Protein AF-0000000084353184 (afdb_homodimer)

pLDDT: mean 95.7, std 5.06, range [46.66, 98.94]

Structure (mmCIF, N/CA/C/O backbone):
data_AF-0000000084353184-model_v1
#
loop_
_entity.id
_entity.type
_entity.pdbx_description
1 polymer 'Methyltransferase domain-containing protein'
#
loop_
_atom_site.group_PDB
_atom_site.id
_atom_site.type_symbol
_atom_site.label_atom_id
_atom_site.label_alt_id
_atom_site.label_comp_id
_atom_site.label_asym_id
_atom_site.label_entity_id
_atom_site.label_seq_id
_atom_site.pdbx_PDB_ins_code
_atom_site.Cartn_x
_atom_site.Cartn_y
_atom_site.Cartn_z
_atom_site.occupancy
_atom_site.B_iso_or_equiv
_atom_site.auth_seq_id
_atom_site.auth_comp_id
_atom_site.auth_asym_id
_atom_site.auth_atom_id
_atom_site.pdbx_PDB_model_num
ATOM 1 N N . MET A 1 1 ? -12.578 -9.031 -30.938 1 76.44 1 MET A N 1
ATOM 2 C CA . MET A 1 1 ? -11.422 -9.875 -30.672 1 76.44 1 MET A CA 1
ATOM 3 C C . MET A 1 1 ? -11.516 -10.5 -29.281 1 76.44 1 MET A C 1
ATOM 5 O O . MET A 1 1 ? -11.938 -9.836 -28.328 1 76.44 1 MET A O 1
ATOM 9 N N . ASP A 1 2 ? -11.242 -11.82 -29.328 1 88.38 2 ASP A N 1
ATOM 10 C CA . ASP A 1 2 ? -11.25 -12.57 -28.062 1 88.38 2 ASP A CA 1
ATOM 11 C C . ASP A 1 2 ? -9.883 -12.531 -27.391 1 88.38 2 ASP A C 1
ATOM 13 O O . ASP A 1 2 ? -9.016 -13.359 -27.688 1 88.38 2 ASP A O 1
ATOM 17 N N . THR A 1 3 ? -9.656 -11.656 -26.562 1 89.25 3 THR A N 1
ATOM 18 C CA . THR A 1 3 ? -8.359 -11.43 -25.938 1 89.25 3 THR A CA 1
ATOM 19 C C . THR A 1 3 ? -8.008 -12.57 -24.984 1 89.25 3 THR A C 1
ATOM 21 O O . THR A 1 3 ? -6.836 -12.859 -24.75 1 89.25 3 THR A O 1
ATOM 24 N N . THR A 1 4 ? -9.047 -13.188 -24.516 1 92.88 4 THR A N 1
ATOM 25 C CA . THR A 1 4 ? -8.812 -14.328 -23.641 1 92.88 4 THR A CA 1
ATOM 26 C C . THR A 1 4 ? -8.164 -15.477 -24.406 1 92.88 4 THR A C 1
ATOM 28 O O . THR A 1 4 ? -7.203 -16.078 -23.922 1 92.88 4 THR A O 1
ATOM 31 N N . ARG A 1 5 ? -8.703 -15.758 -25.516 1 92.12 5 ARG A N 1
ATOM 32 C CA . ARG A 1 5 ? -8.141 -16.797 -26.359 1 92.12 5 ARG A CA 1
ATOM 33 C C . ARG A 1 5 ? -6.727 -16.453 -26.797 1 92.12 5 ARG A C 1
ATOM 35 O O . ARG A 1 5 ? -5.84 -17.312 -26.812 1 92.12 5 ARG A O 1
ATOM 42 N N . GLN A 1 6 ? -6.57 -15.242 -27.172 1 92.81 6 GLN A N 1
ATOM 43 C CA . GLN A 1 6 ? -5.246 -14.773 -27.562 1 92.81 6 GLN A CA 1
ATOM 44 C C . GLN A 1 6 ? -4.234 -14.977 -26.438 1 92.81 6 GLN A C 1
ATOM 46 O O . GLN A 1 6 ? -3.146 -15.516 -26.672 1 92.81 6 GLN A O 1
ATOM 51 N N . ASN A 1 7 ? -4.531 -14.578 -25.234 1 96.44 7 ASN A N 1
ATOM 52 C CA . ASN A 1 7 ? -3.613 -14.711 -24.109 1 96.44 7 ASN A CA 1
ATOM 53 C C . ASN A 1 7 ? -3.41 -16.172 -23.719 1 96.44 7 ASN A C 1
ATOM 55 O O . ASN A 1 7 ? -2.322 -16.562 -23.281 1 96.44 7 ASN A O 1
ATOM 59 N N . SER A 1 8 ? -4.438 -16.984 -23.906 1 96.38 8 SER A N 1
ATOM 60 C CA . SER A 1 8 ? -4.285 -18.422 -23.688 1 96.38 8 SER A CA 1
ATOM 61 C C . SER A 1 8 ? -3.217 -19 -24.609 1 96.38 8 SER A C 1
ATOM 63 O O . SER A 1 8 ? -2.293 -19.672 -24.141 1 96.38 8 SER A O 1
ATOM 65 N N . ASN A 1 9 ? -3.322 -18.703 -25.844 1 95.56 9 ASN A N 1
ATOM 66 C CA . ASN A 1 9 ? -2.365 -19.188 -26.828 1 95.56 9 ASN A CA 1
ATOM 67 C C . ASN A 1 9 ? -0.966 -18.625 -26.578 1 95.56 9 ASN A C 1
ATOM 69 O O . ASN A 1 9 ? 0.023 -19.359 -26.703 1 95.56 9 ASN A O 1
ATOM 73 N N . ALA A 1 10 ? -0.937 -17.422 -26.234 1 96.12 10 ALA A N 1
ATOM 74 C CA . ALA A 1 10 ? 0.347 -16.766 -25.969 1 96.12 10 ALA A CA 1
ATOM 75 C C . ALA A 1 10 ? 1.067 -17.438 -24.812 1 96.12 10 ALA A C 1
ATOM 77 O O . ALA A 1 10 ? 2.279 -17.656 -24.859 1 96.12 10 ALA A O 1
ATOM 78 N N . TRP A 1 11 ? 0.385 -17.75 -23.828 1 96.75 11 TRP A N 1
ATOM 79 C CA . TRP A 1 11 ? 1.009 -18.359 -22.656 1 96.75 11 TRP A CA 1
ATOM 80 C C . TRP A 1 11 ? 1.391 -19.812 -22.938 1 96.75 11 TRP A C 1
ATOM 82 O O . TRP A 1 11 ? 2.373 -20.312 -22.391 1 96.75 11 TRP A O 1
ATOM 92 N N . ASP A 1 12 ? 0.596 -20.531 -23.797 1 97.19 12 ASP A N 1
ATOM 93 C CA . ASP A 1 12 ? 1.042 -21.844 -24.266 1 97.19 12 ASP A CA 1
ATOM 94 C C . ASP A 1 12 ? 2.4 -21.734 -24.953 1 97.19 12 ASP A C 1
ATOM 96 O O . ASP A 1 12 ? 3.291 -22.547 -24.703 1 97.19 12 ASP A O 1
ATOM 100 N N . GLN A 1 13 ? 2.535 -20.734 -25.75 1 95.88 13 GLN A N 1
ATOM 101 C CA . GLN A 1 13 ? 3.795 -20.516 -26.453 1 95.88 13 GLN A CA 1
ATOM 102 C C . GLN A 1 13 ? 4.922 -20.203 -25.484 1 95.88 13 GLN A C 1
ATOM 104 O O . GLN A 1 13 ? 6.059 -20.641 -25.656 1 95.88 13 GLN A O 1
ATOM 109 N N . LYS A 1 14 ? 4.629 -19.422 -24.484 1 95.94 14 LYS A N 1
ATOM 110 C CA . LYS A 1 14 ? 5.633 -19.062 -23.469 1 95.94 14 LYS A CA 1
ATOM 111 C C . LYS A 1 14 ? 6.133 -20.312 -22.75 1 95.94 14 LYS A C 1
ATOM 113 O O . LYS A 1 14 ? 7.297 -20.375 -22.344 1 95.94 14 LYS A O 1
ATOM 118 N N . VAL A 1 15 ? 5.305 -21.25 -22.516 1 96.44 15 VAL A N 1
ATOM 119 C CA . VAL A 1 15 ? 5.715 -22.516 -21.922 1 96.44 15 VAL A CA 1
ATOM 120 C C . VAL A 1 15 ? 6.715 -23.219 -22.828 1 96.44 15 VAL A C 1
ATOM 122 O O . VAL A 1 15 ? 7.77 -23.672 -22.375 1 96.44 15 VAL A O 1
ATOM 125 N N . GLU A 1 16 ? 6.383 -23.312 -24.109 1 95.75 16 GLU A N 1
ATOM 126 C CA . GLU A 1 16 ? 7.238 -23.969 -25.078 1 95.75 16 GLU A CA 1
ATOM 127 C C . GLU A 1 16 ? 8.602 -23.281 -25.172 1 95.75 16 GLU A C 1
ATOM 129 O O . GLU A 1 16 ? 9.617 -23.953 -25.391 1 95.75 16 GLU A O 1
ATOM 134 N N . GLU A 1 17 ? 8.648 -22.016 -24.844 1 94.75 17 GLU A N 1
ATOM 135 C CA . GLU A 1 17 ? 9.875 -21.234 -24.938 1 94.75 17 GLU A CA 1
ATOM 136 C C . GLU A 1 17 ? 10.656 -21.281 -23.625 1 94.75 17 GLU A C 1
ATOM 138 O O . GLU A 1 17 ? 11.797 -20.828 -23.562 1 94.75 17 GLU A O 1
ATOM 143 N N . GLY A 1 18 ? 10.031 -21.734 -22.609 1 93.94 18 GLY A N 1
ATOM 144 C CA . GLY A 1 18 ? 10.703 -21.844 -21.312 1 93.94 18 GLY A CA 1
ATOM 145 C C . GLY A 1 18 ? 10.82 -20.516 -20.594 1 93.94 18 GLY A C 1
ATOM 146 O O . GLY A 1 18 ? 11.852 -20.219 -19.984 1 93.94 18 GLY A O 1
ATOM 147 N N . SER A 1 19 ? 9.805 -19.703 -20.719 1 92.44 19 SER A N 1
ATOM 148 C CA . SER A 1 19 ? 9.789 -18.422 -20.031 1 92.44 19 SER A CA 1
ATOM 149 C C . SER A 1 19 ? 9.867 -18.609 -18.516 1 92.44 19 SER A C 1
ATOM 151 O O . SER A 1 19 ? 9.422 -19.641 -17.984 1 92.44 19 SER A O 1
ATOM 153 N N . ARG A 1 20 ? 10.367 -17.656 -17.812 1 90.81 20 ARG A N 1
ATOM 154 C CA . ARG A 1 20 ? 10.664 -17.703 -16.391 1 90.81 20 ARG A CA 1
ATOM 155 C C . ARG A 1 20 ? 9.43 -18.109 -15.586 1 90.81 20 ARG A C 1
ATOM 157 O O . ARG A 1 20 ? 9.531 -18.844 -14.609 1 90.81 20 ARG A O 1
ATOM 164 N N . TYR A 1 21 ? 8.258 -17.656 -15.977 1 92.69 21 TYR A N 1
ATOM 165 C CA . TYR A 1 21 ? 7.043 -17.812 -15.188 1 92.69 21 TYR A CA 1
ATOM 166 C C . TYR A 1 21 ? 6.336 -19.125 -15.523 1 92.69 21 TYR A C 1
ATOM 168 O O . TYR A 1 21 ? 5.234 -19.375 -15.031 1 92.69 21 TYR A O 1
ATOM 176 N N . THR A 1 22 ? 7.008 -19.938 -16.375 1 96 22 THR A N 1
ATOM 177 C CA . THR A 1 22 ? 6.461 -21.234 -16.781 1 96 22 THR A CA 1
ATOM 178 C C . THR A 1 22 ? 7.355 -22.375 -16.312 1 96 22 THR A C 1
ATOM 180 O O . THR A 1 22 ? 7.078 -23.547 -16.578 1 96 22 THR A O 1
ATOM 183 N N . LYS A 1 23 ? 8.422 -22.078 -15.594 1 95.88 23 LYS A N 1
ATOM 184 C CA . LYS A 1 23 ? 9.391 -23.078 -15.156 1 95.88 23 LYS A CA 1
ATOM 185 C C . LYS A 1 23 ? 8.992 -23.688 -13.82 1 95.88 23 LYS A C 1
ATOM 187 O O . LYS A 1 23 ? 8.953 -22.984 -12.805 1 95.88 23 LYS A O 1
ATOM 192 N N . SER A 1 24 ? 8.883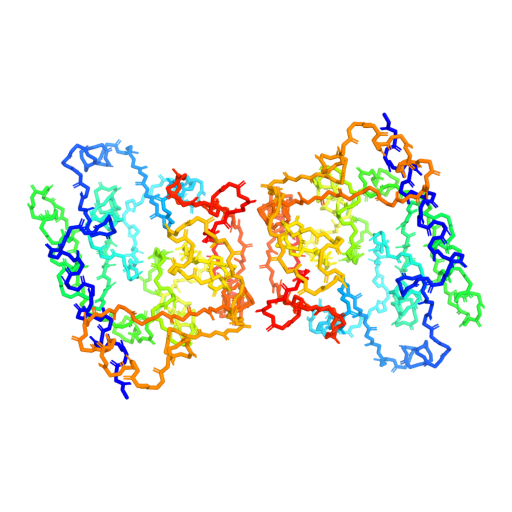 -24.938 -13.852 1 97.56 24 SER A N 1
ATOM 193 C CA . SER A 1 24 ? 8.438 -25.672 -12.672 1 97.56 24 SER A CA 1
ATOM 194 C C . SER A 1 24 ? 9.516 -25.688 -11.586 1 97.56 24 SER A C 1
ATOM 196 O O . SER A 1 24 ? 10.711 -25.594 -11.891 1 97.56 24 SER A O 1
ATOM 198 N N . VAL A 1 25 ? 9.117 -25.812 -10.383 1 97.69 25 VAL A N 1
ATOM 199 C CA . VAL A 1 25 ? 10.031 -25.953 -9.25 1 97.69 25 VAL A CA 1
ATOM 200 C C . VAL A 1 25 ? 10.734 -27.297 -9.32 1 97.69 25 VAL A C 1
ATOM 202 O O . VAL A 1 25 ? 10.258 -28.219 -9.977 1 97.69 25 VAL A O 1
ATOM 205 N N . SER A 1 26 ? 11.844 -27.438 -8.648 1 97.88 26 SER A N 1
ATOM 206 C CA . SER A 1 26 ? 12.648 -28.641 -8.641 1 97.88 26 SER A CA 1
ATOM 207 C C . SER A 1 26 ? 12.086 -29.672 -7.656 1 97.88 26 SER A C 1
ATOM 209 O O . SER A 1 26 ? 11.266 -29.344 -6.805 1 97.88 26 SER A O 1
ATOM 211 N N . ARG A 1 27 ? 12.633 -30.922 -7.867 1 97.62 27 ARG A N 1
ATOM 212 C CA . ARG A 1 27 ? 12.312 -31.984 -6.914 1 97.62 27 ARG A CA 1
ATOM 213 C C . ARG A 1 27 ? 12.766 -31.609 -5.508 1 97.62 27 ARG A C 1
ATOM 215 O O . ARG A 1 27 ? 12.086 -31.906 -4.527 1 97.62 27 ARG A O 1
ATOM 222 N N . GLU A 1 28 ? 13.82 -30.938 -5.418 1 97.56 28 GLU A N 1
ATOM 223 C CA . GLU A 1 28 ? 14.375 -30.531 -4.129 1 97.56 28 GLU A CA 1
ATOM 224 C C . GLU A 1 28 ? 13.445 -29.547 -3.422 1 97.56 28 GLU A C 1
ATOM 226 O O . GLU A 1 28 ? 13.211 -29.656 -2.215 1 97.56 28 GLU A O 1
ATOM 231 N N . THR A 1 29 ? 12.945 -28.609 -4.152 1 98.19 29 THR A N 1
ATOM 232 C CA . THR A 1 29 ? 12 -27.641 -3.602 1 98.19 29 THR A CA 1
ATOM 233 C C . THR A 1 29 ? 10.773 -28.359 -3.041 1 98.19 29 THR A C 1
ATOM 235 O O . THR A 1 29 ? 10.297 -28.016 -1.951 1 98.19 29 THR A O 1
ATOM 238 N N . ILE A 1 30 ? 10.281 -29.359 -3.738 1 98.25 30 ILE A N 1
ATOM 239 C CA . ILE A 1 30 ? 9.094 -30.094 -3.318 1 98.25 30 ILE A CA 1
ATOM 240 C C . ILE A 1 30 ? 9.398 -30.891 -2.055 1 98.25 30 ILE A C 1
ATOM 242 O O . ILE A 1 30 ? 8.594 -30.922 -1.121 1 98.25 30 ILE A O 1
ATOM 246 N N . GLU A 1 31 ? 10.562 -31.531 -2.021 1 97.75 31 GLU A N 1
ATOM 247 C CA . GLU A 1 31 ? 10.953 -32.312 -0.843 1 97.75 31 GLU A CA 1
ATOM 248 C C . GLU A 1 31 ? 11.055 -31.406 0.389 1 97.75 31 GLU A C 1
ATOM 250 O O . GLU A 1 31 ? 10.586 -31.781 1.469 1 97.75 31 GLU A O 1
ATOM 255 N N . LYS A 1 32 ? 11.594 -30.266 0.231 1 97.62 32 LYS A N 1
ATOM 256 C CA . LYS A 1 32 ? 11.672 -29.297 1.325 1 97.62 32 LYS A CA 1
ATOM 257 C C . LYS A 1 32 ? 10.281 -28.844 1.756 1 97.62 32 LYS A C 1
ATOM 259 O O . LYS A 1 32 ? 10.031 -28.641 2.945 1 97.62 32 LYS A O 1
ATOM 264 N N . SER A 1 33 ? 9.477 -28.641 0.771 1 97.56 33 SER A N 1
ATOM 265 C CA . SER A 1 33 ? 8.109 -28.203 1.041 1 97.56 33 SER A CA 1
ATOM 266 C C . SER A 1 33 ? 7.348 -29.25 1.851 1 97.56 33 SER A C 1
ATOM 268 O O . SER A 1 33 ? 6.605 -28.906 2.773 1 97.56 33 SER A O 1
ATOM 270 N N . LYS A 1 34 ? 7.465 -30.516 1.569 1 95.81 34 LYS A N 1
ATOM 271 C CA . LYS A 1 34 ? 6.859 -31.609 2.328 1 95.81 34 LYS A CA 1
ATOM 272 C C . LYS A 1 34 ? 7.312 -31.578 3.787 1 95.81 34 LYS A C 1
ATOM 274 O O . LYS A 1 34 ? 6.551 -31.953 4.684 1 95.81 34 LYS A O 1
ATOM 279 N N . ALA A 1 35 ? 8.57 -31.062 3.938 1 95 35 ALA A N 1
ATOM 280 C CA . ALA A 1 35 ? 9.156 -31.031 5.273 1 95 35 ALA A CA 1
ATOM 281 C C . ALA A 1 35 ? 8.766 -29.75 6.008 1 95 35 ALA A C 1
ATOM 283 O O . ALA A 1 35 ? 9.211 -29.516 7.137 1 95 35 ALA A O 1
ATOM 284 N N . GLY A 1 36 ? 8.125 -28.938 5.273 1 95 36 GLY A N 1
ATOM 285 C CA . GLY A 1 36 ? 7.629 -27.75 5.945 1 95 36 GLY A CA 1
ATOM 286 C C . GLY A 1 36 ? 8.422 -26.5 5.613 1 95 36 GLY A C 1
ATOM 287 O O . GLY A 1 36 ? 8.109 -25.406 6.094 1 95 36 GLY A O 1
ATOM 288 N N . GLU A 1 37 ? 9.422 -26.703 4.859 1 96.94 37 GLU A N 1
ATOM 289 C CA . GLU A 1 37 ? 10.25 -25.578 4.434 1 96.94 37 GLU A CA 1
ATOM 290 C C . GLU A 1 37 ? 9.852 -25.094 3.043 1 96.94 37 GLU A C 1
ATOM 292 O O . GLU A 1 37 ? 10.555 -25.359 2.062 1 96.94 37 GLU A O 1
ATOM 297 N N . TRP A 1 38 ? 8.75 -24.422 3.076 1 96.88 38 TRP A N 1
ATOM 298 C CA . TRP A 1 38 ? 8.211 -24 1.788 1 96.88 38 TRP A CA 1
ATOM 299 C C . TRP A 1 38 ? 8.102 -22.484 1.709 1 96.88 38 TRP A C 1
ATOM 301 O O . TRP A 1 38 ? 8.016 -21.812 2.736 1 96.88 38 TRP A O 1
ATOM 311 N N . GLU A 1 39 ? 8.156 -21.938 0.545 1 97.75 39 GLU A N 1
ATOM 312 C CA . GLU A 1 39 ? 7.906 -20.531 0.189 1 97.75 39 GLU A CA 1
ATOM 313 C C . GLU A 1 39 ? 7.352 -20.422 -1.229 1 97.75 39 GLU A C 1
ATOM 315 O O . GLU A 1 39 ? 7.645 -21.25 -2.086 1 97.75 39 GLU A O 1
ATOM 320 N N . ILE A 1 40 ? 6.488 -19.5 -1.42 1 98.12 40 ILE A N 1
ATOM 321 C CA . ILE A 1 40 ? 6.016 -19.203 -2.766 1 98.12 40 ILE A CA 1
ATOM 322 C C . ILE A 1 40 ? 6.176 -17.703 -3.037 1 98.12 40 ILE A C 1
ATOM 324 O O . ILE A 1 40 ? 6.332 -16.906 -2.105 1 98.12 40 ILE A O 1
ATOM 328 N N . THR A 1 41 ? 6.234 -17.297 -4.211 1 98.25 41 THR A N 1
ATOM 329 C CA . THR A 1 41 ? 6.18 -15.906 -4.645 1 98.25 41 THR A CA 1
ATOM 330 C C . THR A 1 41 ? 4.887 -15.633 -5.414 1 98.25 41 THR A C 1
ATOM 332 O O . THR A 1 41 ? 4.332 -16.531 -6.051 1 98.25 41 THR A O 1
ATOM 335 N N . VAL A 1 42 ? 4.305 -14.508 -5.348 1 98.62 42 VAL A N 1
ATOM 336 C CA . VAL A 1 42 ? 3.199 -14.086 -6.199 1 98.62 42 VAL A CA 1
ATOM 337 C C . VAL A 1 42 ? 3.635 -12.906 -7.059 1 98.62 42 VAL A C 1
ATOM 339 O O . VAL A 1 42 ? 2.857 -12.406 -7.879 1 98.62 42 VAL A O 1
ATOM 342 N N . THR A 1 43 ? 4.828 -12.383 -6.719 1 98.12 43 THR A N 1
ATOM 343 C CA . THR A 1 43 ? 5.531 -11.422 -7.562 1 98.12 43 THR A CA 1
ATOM 344 C C . THR A 1 43 ? 6.797 -12.039 -8.148 1 98.12 43 THR A C 1
ATOM 346 O O . THR A 1 43 ? 6.871 -13.25 -8.344 1 98.12 43 THR A O 1
ATOM 349 N N . THR A 1 44 ? 7.895 -11.266 -8.414 1 95.56 44 THR A N 1
ATOM 350 C CA . THR A 1 44 ? 9.008 -11.812 -9.188 1 95.56 44 THR A CA 1
ATOM 351 C C . THR A 1 44 ? 10.055 -12.422 -8.266 1 95.56 44 THR A C 1
ATOM 353 O O . THR A 1 44 ? 10.484 -13.562 -8.461 1 95.56 44 THR A O 1
ATOM 356 N N . GLU A 1 45 ? 10.383 -11.758 -7.191 1 95.62 45 GLU A N 1
ATOM 357 C CA . GLU A 1 45 ? 11.57 -12.172 -6.449 1 95.62 45 GLU A CA 1
ATOM 358 C C . GLU A 1 45 ? 11.25 -12.422 -4.977 1 95.62 45 GLU A C 1
ATOM 360 O O . GLU A 1 45 ? 11.719 -13.398 -4.391 1 95.62 45 GLU A O 1
ATOM 365 N N . LYS A 1 46 ? 10.414 -11.68 -4.414 1 97.56 46 LYS A N 1
ATOM 366 C CA . LYS A 1 46 ? 10.18 -11.688 -2.975 1 97.56 46 LYS A CA 1
ATOM 367 C C . LYS A 1 46 ? 9.18 -12.773 -2.586 1 97.56 46 LYS A C 1
ATOM 369 O O . LYS A 1 46 ? 8.055 -12.805 -3.1 1 97.56 46 LYS A O 1
ATOM 374 N N . PRO A 1 47 ? 9.562 -13.688 -1.693 1 98.5 47 PRO A N 1
ATOM 375 C CA . PRO A 1 47 ? 8.578 -14.648 -1.192 1 98.5 47 PRO A CA 1
ATOM 376 C C . PRO A 1 47 ? 7.4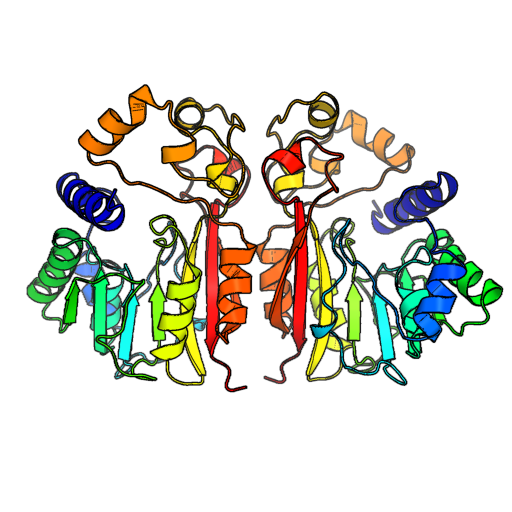8 -13.984 -0.361 1 98.5 47 PRO A C 1
ATOM 378 O O . PRO A 1 47 ? 7.746 -13.023 0.358 1 98.5 47 PRO A O 1
ATOM 381 N N . VAL A 1 48 ? 6.348 -14.5 -0.513 1 98.81 48 VAL A N 1
ATOM 382 C CA . VAL A 1 48 ? 5.258 -14.055 0.354 1 98.81 48 VAL A CA 1
ATOM 383 C C . VAL A 1 48 ? 5.629 -14.305 1.814 1 98.81 48 VAL A C 1
ATOM 385 O O . VAL A 1 48 ? 6.105 -15.383 2.166 1 98.81 48 VAL A O 1
ATOM 388 N N . PRO A 1 49 ? 5.453 -13.297 2.68 1 98.5 49 PRO A N 1
ATOM 389 C CA . PRO A 1 49 ? 5.758 -13.516 4.098 1 98.5 49 PRO A CA 1
ATOM 390 C C . PRO A 1 49 ? 5.012 -14.711 4.68 1 98.5 49 PRO A C 1
ATOM 392 O O . PRO A 1 49 ? 3.812 -14.875 4.449 1 98.5 49 PRO A O 1
ATOM 395 N N . ARG A 1 50 ? 5.688 -15.547 5.43 1 97.44 50 ARG A N 1
ATOM 396 C CA . ARG A 1 50 ? 5.09 -16.719 6.051 1 97.44 50 ARG A CA 1
ATOM 397 C C . ARG A 1 50 ? 3.922 -16.328 6.949 1 97.44 50 ARG A C 1
ATOM 399 O O . ARG A 1 50 ? 2.938 -17.062 7.051 1 97.44 50 ARG A O 1
ATOM 406 N N . SER A 1 51 ? 4.02 -15.156 7.445 1 97.38 51 SER A N 1
ATOM 407 C CA . SER A 1 51 ? 3.016 -14.672 8.391 1 97.38 51 SER A CA 1
ATOM 408 C C . SER A 1 51 ? 1.69 -14.391 7.688 1 97.38 51 SER A C 1
ATOM 410 O O . SER A 1 51 ? 0.666 -14.195 8.344 1 97.38 51 SER A O 1
ATOM 412 N N . TRP A 1 52 ? 1.691 -14.344 6.41 1 98.44 52 TRP A N 1
ATOM 413 C CA . TRP A 1 52 ? 0.448 -14.125 5.676 1 98.44 52 TRP A CA 1
ATOM 414 C C . TRP A 1 52 ? -0.381 -15.406 5.629 1 98.44 52 TRP A C 1
ATOM 416 O O . TRP A 1 52 ? -1.557 -15.383 5.258 1 98.44 52 TRP A O 1
ATOM 426 N N . PHE A 1 53 ? 0.246 -16.516 5.992 1 98.19 53 PHE A N 1
ATOM 427 C CA . PHE A 1 53 ? -0.392 -17.828 5.957 1 98.19 53 PHE A CA 1
ATOM 428 C C . PHE A 1 53 ? -0.69 -18.312 7.367 1 98.19 53 PHE A C 1
ATOM 430 O O . PHE A 1 53 ? -0.017 -17.922 8.32 1 98.19 53 PHE A O 1
ATOM 437 N N . PRO A 1 54 ? -1.655 -19.156 7.371 1 95.94 54 PRO A N 1
ATOM 438 C CA . PRO A 1 54 ? -1.766 -19.891 8.641 1 95.94 54 PRO A CA 1
ATOM 439 C C . PRO A 1 54 ? -0.543 -20.75 8.938 1 95.94 54 PRO A C 1
ATOM 441 O O . PRO A 1 54 ? 0.219 -21.078 8.023 1 95.94 54 PRO A O 1
ATOM 444 N N . ASN A 1 55 ? -0.388 -21.125 10.18 1 91.81 55 ASN A N 1
ATOM 445 C CA . ASN A 1 55 ? 0.755 -21.922 10.602 1 91.81 55 ASN A CA 1
ATOM 446 C C . ASN A 1 55 ? 0.814 -23.25 9.852 1 91.81 55 ASN A C 1
ATOM 448 O O . ASN A 1 55 ? 1.896 -23.719 9.492 1 91.81 55 ASN A O 1
ATOM 452 N N . ARG A 1 56 ? -0.317 -23.859 9.758 1 93 56 ARG A N 1
ATOM 453 C CA . ARG A 1 56 ? -0.424 -25.125 9.031 1 93 56 ARG A CA 1
ATOM 454 C C . ARG A 1 56 ? -1.393 -25.016 7.863 1 93 56 ARG A C 1
ATOM 456 O O . ARG A 1 56 ? -2.457 -24.391 7.988 1 93 56 ARG A O 1
ATOM 463 N N . LEU A 1 57 ? -0.917 -25.625 6.75 1 97.06 57 LEU A N 1
ATOM 464 C CA . LEU A 1 57 ? -1.739 -25.578 5.547 1 97.06 57 LEU A CA 1
ATOM 465 C C . LEU A 1 57 ? -2.562 -26.844 5.395 1 97.06 57 LEU A C 1
ATOM 467 O O . LEU A 1 57 ? -3.459 -26.906 4.551 1 97.06 57 LEU A O 1
ATOM 471 N N . ALA A 1 58 ? -2.248 -27.812 6.188 1 93.94 58 ALA A N 1
ATOM 472 C CA . ALA A 1 58 ? -2.898 -29.109 6.074 1 93.94 58 ALA A CA 1
ATOM 473 C C . ALA A 1 58 ? -4.418 -28.969 6.129 1 93.94 58 ALA A C 1
ATOM 475 O O . ALA A 1 58 ? -4.957 -28.359 7.055 1 93.94 58 ALA A O 1
ATOM 476 N N . GLY A 1 59 ? -4.969 -29.406 5.051 1 92.62 59 GLY A N 1
ATOM 477 C CA . GLY A 1 59 ? -6.422 -29.453 5.031 1 92.62 59 GLY A CA 1
ATOM 478 C C . GLY A 1 59 ? -7.062 -28.188 4.508 1 92.62 59 GLY A C 1
ATOM 479 O O . GLY A 1 59 ? -8.273 -28.141 4.289 1 92.62 59 GLY A O 1
ATOM 480 N N . LEU A 1 60 ? -6.402 -27.156 4.332 1 98.12 60 LEU A N 1
ATOM 481 C CA . LEU A 1 60 ? -6.949 -25.922 3.783 1 98.12 60 LEU A CA 1
ATOM 482 C C . LEU A 1 60 ? -7.223 -26.062 2.291 1 98.12 60 LEU A C 1
ATOM 484 O O . LEU A 1 60 ? -6.426 -26.656 1.562 1 98.12 60 LEU A O 1
ATOM 488 N N . LYS A 1 61 ? -8.359 -25.594 1.947 1 98.75 61 LYS A N 1
ATOM 489 C CA . LYS A 1 61 ? -8.695 -25.516 0.528 1 98.75 61 LYS A CA 1
ATOM 490 C C . LYS A 1 61 ? -8.18 -24.219 -0.092 1 98.75 61 LYS A C 1
ATOM 492 O O . LYS A 1 61 ? -8.648 -23.141 0.255 1 98.75 61 LYS A O 1
ATOM 497 N N . ILE A 1 62 ? -7.25 -24.391 -1.021 1 98.81 62 ILE A N 1
ATOM 498 C CA . ILE A 1 62 ? -6.609 -23.219 -1.628 1 98.81 62 ILE A CA 1
ATOM 499 C C . ILE A 1 62 ? -6.883 -23.203 -3.131 1 98.81 62 ILE A C 1
ATOM 501 O O . ILE A 1 62 ? -6.711 -24.219 -3.809 1 98.81 62 ILE A O 1
ATOM 505 N N . LEU A 1 63 ? -7.406 -22.078 -3.576 1 98.88 63 LEU A N 1
ATOM 506 C CA . LEU A 1 63 ? -7.555 -21.859 -5.008 1 98.88 63 LEU A CA 1
ATOM 507 C C . LEU A 1 63 ? -6.391 -21.031 -5.551 1 98.88 63 LEU A C 1
ATOM 509 O O . LEU A 1 63 ? -6.129 -19.922 -5.066 1 98.88 63 LEU A O 1
ATOM 513 N N . CYS A 1 64 ? -5.684 -21.641 -6.465 1 98.81 64 CYS A N 1
ATOM 514 C CA . CYS A 1 64 ? -4.648 -20.938 -7.215 1 98.81 64 CYS A CA 1
ATOM 515 C C . CYS A 1 64 ? -5.199 -20.391 -8.523 1 98.81 64 CYS A C 1
ATOM 517 O O . CYS A 1 64 ? -5.531 -21.156 -9.43 1 98.81 64 CYS A O 1
ATOM 519 N N . LEU A 1 65 ? -5.289 -19.031 -8.609 1 98.44 65 LEU A N 1
ATOM 520 C CA . LEU A 1 65 ? -5.891 -18.328 -9.734 1 98.44 65 LEU A CA 1
ATOM 521 C C . LEU A 1 65 ? -4.82 -17.797 -10.68 1 98.44 65 LEU A C 1
ATOM 523 O O . LEU A 1 65 ? -4.035 -16.922 -10.297 1 98.44 65 LEU A O 1
ATOM 527 N N . ALA A 1 66 ? -4.855 -18.234 -11.93 1 96.88 66 ALA A N 1
ATOM 528 C CA . ALA A 1 66 ? -3.793 -17.922 -12.883 1 96.88 66 ALA A CA 1
ATOM 529 C C . ALA A 1 66 ? -2.42 -18.25 -12.305 1 96.88 66 ALA A C 1
ATOM 531 O O . ALA A 1 66 ? -1.469 -17.484 -12.469 1 96.88 66 ALA A O 1
ATOM 532 N N . SER A 1 67 ? -2.359 -19.266 -11.555 1 95.12 67 SER A N 1
ATOM 533 C CA . SER A 1 67 ? -1.187 -19.75 -10.836 1 95.12 67 SER A CA 1
ATOM 534 C C . SER A 1 67 ? -0.716 -21.094 -11.375 1 95.12 67 SER A C 1
ATOM 536 O O . SER A 1 67 ? -0.487 -22.031 -10.609 1 95.12 67 SER A O 1
ATOM 538 N N . GLY A 1 68 ? -0.709 -21.203 -12.703 1 93.12 68 GLY A N 1
ATOM 539 C CA . GLY A 1 68 ? -0.141 -22.359 -13.367 1 93.12 68 GLY A CA 1
ATOM 540 C C . GLY A 1 68 ? 1.366 -22.281 -13.531 1 93.12 68 GLY A C 1
ATOM 541 O O . GLY A 1 68 ? 2.008 -21.391 -12.953 1 93.12 68 GLY A O 1
ATOM 542 N N . GLY A 1 69 ? 1.985 -23.422 -14.117 1 96.31 69 GLY A N 1
ATOM 543 C CA . GLY A 1 69 ? 3.41 -23.422 -14.414 1 96.31 69 GLY A CA 1
ATOM 544 C C . GLY A 1 69 ? 4.219 -24.219 -13.398 1 96.31 69 GLY A C 1
ATOM 545 O O . GLY A 1 69 ? 5.453 -24.203 -13.438 1 96.31 69 GLY A O 1
ATOM 546 N N . GLY A 1 70 ? 3.512 -24.859 -12.43 1 98.12 70 GLY A N 1
ATOM 547 C CA . GLY A 1 70 ? 4.195 -25.734 -11.5 1 98.12 70 GLY A CA 1
ATOM 548 C C . GLY A 1 70 ? 4.996 -25 -10.445 1 98.12 70 GLY A C 1
ATOM 549 O O . GLY A 1 70 ? 5.988 -25.516 -9.93 1 98.12 70 GLY A O 1
ATOM 550 N N . GLN A 1 71 ? 4.645 -23.766 -10.125 1 97.81 71 GLN A N 1
ATOM 551 C CA . GLN A 1 71 ? 5.445 -22.953 -9.203 1 97.81 71 GLN A CA 1
ATOM 552 C C . GLN A 1 71 ? 4.762 -22.828 -7.848 1 97.81 71 GLN A C 1
ATOM 554 O O . GLN A 1 71 ? 5.273 -23.312 -6.84 1 97.81 71 GLN A O 1
ATOM 559 N N . GLN A 1 72 ? 3.557 -22.359 -7.711 1 98.38 72 GLN A N 1
ATOM 560 C CA . GLN A 1 72 ? 2.898 -22.125 -6.434 1 98.38 72 GLN A CA 1
ATOM 561 C C . GLN A 1 72 ? 2.102 -23.344 -5.988 1 98.38 72 GLN A C 1
ATOM 563 O O . GLN A 1 72 ? 2.264 -23.812 -4.863 1 98.38 72 GLN A O 1
ATOM 568 N N . ALA A 1 73 ? 1.235 -23.859 -6.945 1 98.5 73 ALA A N 1
ATOM 569 C CA . ALA A 1 73 ? 0.248 -24.891 -6.609 1 98.5 73 ALA A CA 1
ATOM 570 C C . ALA A 1 73 ? 0.923 -26.156 -6.09 1 98.5 73 ALA A C 1
ATOM 572 O O . ALA A 1 73 ? 0.568 -26.656 -5.023 1 98.5 73 ALA A O 1
ATOM 573 N N . PRO A 1 74 ? 2.014 -26.688 -6.801 1 98.69 74 PRO A N 1
ATOM 574 C CA . PRO A 1 74 ? 2.652 -27.906 -6.289 1 98.69 74 PRO A CA 1
ATOM 575 C C . PRO A 1 74 ? 3.297 -27.703 -4.918 1 98.69 74 PRO A C 1
ATOM 577 O O . PRO A 1 74 ? 3.287 -28.609 -4.086 1 98.69 74 PRO A O 1
ATOM 580 N N . VAL A 1 75 ? 3.857 -26.531 -4.629 1 98.62 75 VAL A N 1
ATOM 581 C CA . VAL A 1 75 ? 4.496 -26.219 -3.357 1 98.62 75 VAL A CA 1
ATOM 582 C C . VAL A 1 75 ? 3.463 -26.266 -2.234 1 98.62 75 VAL A C 1
ATOM 584 O O . VAL A 1 75 ? 3.701 -26.859 -1.181 1 98.62 75 VAL A O 1
ATOM 587 N N . LEU A 1 76 ? 2.32 -25.641 -2.498 1 98.56 76 LEU A N 1
ATOM 588 C CA . LEU A 1 76 ? 1.256 -25.578 -1.503 1 98.56 76 LEU A CA 1
ATOM 589 C C . LEU A 1 76 ? 0.671 -26.969 -1.255 1 98.56 76 LEU A C 1
ATOM 591 O O . LEU A 1 76 ? 0.353 -27.328 -0.117 1 98.56 76 LEU A O 1
ATOM 595 N N . ALA A 1 77 ? 0.503 -27.734 -2.35 1 98.38 77 ALA A N 1
ATOM 596 C CA . ALA A 1 77 ? 0.047 -29.109 -2.207 1 98.38 77 ALA A CA 1
ATOM 597 C C . ALA A 1 77 ? 1.033 -29.938 -1.382 1 98.38 77 ALA A C 1
ATOM 599 O O . ALA A 1 77 ? 0.631 -30.688 -0.498 1 98.38 77 ALA A O 1
ATOM 600 N N . ALA A 1 78 ? 2.309 -29.781 -1.653 1 98.25 78 ALA A N 1
ATOM 601 C CA . ALA A 1 78 ? 3.355 -30.484 -0.917 1 98.25 78 ALA A CA 1
ATOM 602 C C . ALA A 1 78 ? 3.324 -30.109 0.564 1 98.25 78 ALA A C 1
ATOM 604 O O . ALA A 1 78 ? 3.643 -30.938 1.422 1 98.25 78 ALA A O 1
ATOM 605 N N . ALA A 1 79 ? 2.963 -28.922 0.827 1 97.19 79 ALA A N 1
ATOM 606 C CA . ALA A 1 79 ? 2.881 -28.438 2.201 1 97.19 79 ALA A CA 1
ATOM 607 C C . ALA A 1 79 ? 1.636 -28.969 2.9 1 97.19 79 ALA A C 1
ATOM 609 O O . ALA A 1 79 ? 1.429 -28.719 4.09 1 97.19 79 ALA A O 1
ATOM 610 N N . GLY A 1 80 ? 0.688 -29.609 2.137 1 97.31 80 GLY A N 1
ATOM 611 C CA . GLY A 1 80 ? -0.409 -30.312 2.768 1 97.31 80 GLY A CA 1
ATOM 612 C C . GLY A 1 80 ? -1.771 -29.75 2.42 1 97.31 80 GLY A C 1
ATOM 613 O O . GLY A 1 80 ? -2.799 -30.281 2.846 1 97.31 80 GLY A O 1
ATOM 614 N N . ALA A 1 81 ? -1.852 -28.719 1.611 1 98.38 81 ALA A N 1
ATOM 615 C CA . ALA A 1 81 ? -3.123 -28.094 1.263 1 98.38 81 ALA A CA 1
ATOM 616 C C . ALA A 1 81 ? -3.857 -28.906 0.193 1 98.38 81 ALA A C 1
ATOM 618 O O . ALA A 1 81 ? -3.24 -29.672 -0.539 1 98.38 81 ALA A O 1
ATOM 619 N N . GLU A 1 82 ? -5.133 -28.75 0.214 1 98.5 82 GLU A N 1
ATOM 620 C CA . GLU A 1 82 ? -5.953 -29.156 -0.918 1 98.5 82 GLU A CA 1
ATOM 621 C C . GLU A 1 82 ? -6.023 -28.078 -1.984 1 98.5 82 GLU A C 1
ATOM 623 O O . GLU A 1 82 ? -6.746 -27.094 -1.826 1 98.5 82 GLU A O 1
ATOM 628 N N . VAL A 1 83 ? -5.316 -28.328 -3.107 1 98.69 83 VAL A N 1
ATOM 629 C CA . VAL A 1 83 ? -5.07 -27.219 -4.027 1 98.69 83 VAL A CA 1
ATOM 630 C C . VAL A 1 83 ? -5.828 -27.469 -5.336 1 98.69 83 VAL A C 1
ATOM 632 O O . VAL A 1 83 ? -5.809 -28.562 -5.875 1 98.69 83 VAL A O 1
ATOM 635 N N . THR A 1 84 ? -6.594 -26.438 -5.738 1 98.69 84 THR A N 1
ATOM 636 C CA . THR A 1 84 ? -7.125 -26.328 -7.094 1 98.69 84 THR A CA 1
ATOM 637 C C . THR A 1 84 ? -6.457 -25.188 -7.848 1 98.69 84 THR A C 1
ATOM 639 O O . THR A 1 84 ? -6.34 -24.078 -7.32 1 98.69 84 THR A O 1
ATOM 642 N N . VAL A 1 85 ? -5.984 -25.484 -9.023 1 98.5 85 VAL A N 1
ATOM 643 C CA . VAL A 1 85 ? -5.328 -24.453 -9.828 1 98.5 85 VAL A CA 1
ATOM 644 C C . VAL A 1 85 ? -6.113 -24.234 -11.117 1 98.5 85 VAL A C 1
ATOM 646 O O . VAL A 1 85 ? -6.535 -25.188 -11.773 1 98.5 85 VAL A O 1
ATOM 649 N N . THR A 1 86 ? -6.41 -22.938 -11.445 1 98 86 THR A N 1
ATOM 650 C CA . THR A 1 86 ? -7.07 -22.547 -12.688 1 98 86 THR A CA 1
ATOM 651 C C . THR A 1 86 ? -6.188 -21.609 -13.5 1 98 86 THR A C 1
ATOM 653 O O . THR A 1 86 ? -5.5 -20.75 -12.945 1 98 86 THR A O 1
ATOM 656 N N . ASP A 1 87 ? -6.199 -21.812 -14.742 1 98.19 87 ASP A N 1
ATOM 657 C CA . ASP A 1 87 ? -5.449 -21.016 -15.711 1 98.19 87 ASP A CA 1
ATOM 658 C C . ASP A 1 87 ? -6.066 -21.125 -17.109 1 98.19 87 ASP A C 1
ATOM 660 O O . ASP A 1 87 ? -6.664 -22.156 -17.453 1 98.19 87 ASP A O 1
ATOM 664 N N . ILE A 1 88 ? -5.938 -20.094 -17.906 1 97.69 88 ILE A N 1
ATOM 665 C CA . ILE A 1 88 ? -6.488 -20.141 -19.266 1 97.69 88 ILE A CA 1
ATOM 666 C C . ILE A 1 88 ? -5.57 -20.953 -20.172 1 97.69 88 ILE A C 1
ATOM 668 O O . ILE A 1 88 ? -5.98 -21.391 -21.25 1 97.69 88 ILE A O 1
ATOM 672 N N . SER A 1 89 ? -4.297 -21.109 -19.812 1 97.88 89 SER A N 1
ATOM 673 C CA . SER A 1 89 ? -3.303 -21.812 -20.625 1 97.88 89 SER A CA 1
ATOM 674 C C . SER A 1 89 ? -3.285 -23.297 -20.297 1 97.88 89 SER A C 1
ATOM 676 O O . SER A 1 89 ? -2.98 -23.688 -19.156 1 97.88 89 SER A O 1
ATOM 678 N N . LYS A 1 90 ? -3.602 -24.141 -21.25 1 97.81 90 LYS A N 1
ATOM 679 C CA . LYS A 1 90 ? -3.557 -25.594 -21.078 1 97.81 90 LYS A CA 1
ATOM 680 C C . LYS A 1 90 ? -2.143 -26.062 -20.734 1 97.81 90 LYS A C 1
ATOM 682 O O . LYS A 1 90 ? -1.959 -26.922 -19.875 1 97.81 90 LYS A O 1
ATOM 687 N N . LYS A 1 91 ? -1.175 -25.438 -21.391 1 98.25 91 LYS A N 1
ATOM 688 C CA . LYS A 1 91 ? 0.206 -25.875 -21.203 1 98.25 91 LYS A CA 1
ATOM 689 C C . LYS A 1 91 ? 0.733 -25.453 -19.828 1 98.25 91 LYS A C 1
ATOM 691 O O . LYS A 1 91 ? 1.543 -26.172 -19.234 1 98.25 91 LYS A O 1
ATOM 696 N N . GLN A 1 92 ? 0.345 -24.328 -19.297 1 98.31 92 GLN A N 1
ATOM 697 C CA . GLN A 1 92 ? 0.681 -23.953 -17.938 1 98.31 92 GLN A CA 1
ATOM 698 C C . GLN A 1 92 ? 0.17 -25 -16.938 1 98.31 92 GLN A C 1
ATOM 700 O O . GLN A 1 92 ? 0.905 -25.422 -16.047 1 98.31 92 GLN A O 1
ATOM 705 N N . LEU A 1 93 ? -1.083 -25.422 -17.156 1 98.56 93 LEU A N 1
ATOM 706 C CA . LEU A 1 93 ? -1.682 -26.406 -16.25 1 98.56 93 LEU A CA 1
ATOM 707 C C . LEU A 1 93 ? -0.973 -27.75 -16.375 1 98.56 93 LEU A C 1
ATOM 709 O O . LEU A 1 93 ? -0.85 -28.484 -15.391 1 98.56 93 LEU A O 1
ATOM 713 N N . GLU A 1 94 ? -0.552 -28.062 -17.594 1 98.31 94 GLU A N 1
ATOM 714 C CA . GLU A 1 94 ? 0.18 -29.297 -17.812 1 98.31 94 GLU A CA 1
ATOM 715 C C . GLU A 1 94 ? 1.464 -29.344 -16.984 1 98.31 94 GLU A C 1
ATOM 717 O O . GLU A 1 94 ? 1.866 -30.406 -16.5 1 98.31 94 GLU A O 1
ATOM 722 N N . GLN A 1 95 ? 2.158 -28.25 -16.766 1 98.19 95 GLN A N 1
ATOM 723 C CA . GLN A 1 95 ? 3.359 -28.172 -15.938 1 98.19 95 GLN A CA 1
ATOM 724 C C . GLN A 1 95 ? 3.051 -28.531 -14.492 1 98.19 95 GLN A C 1
ATOM 726 O O . GLN A 1 95 ? 3.834 -29.234 -13.836 1 98.19 95 GLN A O 1
ATOM 731 N N . ASP A 1 96 ? 1.959 -28 -14.008 1 98.56 96 ASP A N 1
ATOM 732 C CA . ASP A 1 96 ? 1.532 -28.344 -12.656 1 98.56 96 ASP A CA 1
ATOM 733 C C . ASP A 1 96 ? 1.281 -29.844 -12.531 1 98.56 96 ASP A C 1
ATOM 735 O O . ASP A 1 96 ? 1.697 -30.469 -11.547 1 98.56 96 ASP A O 1
ATOM 739 N N . ARG A 1 97 ? 0.579 -30.453 -13.5 1 98.06 97 ARG A N 1
ATOM 740 C CA . ARG A 1 97 ? 0.293 -31.891 -13.5 1 98.06 97 ARG A CA 1
ATOM 741 C C . ARG A 1 97 ? 1.581 -32.688 -13.531 1 98.06 97 ARG A C 1
ATOM 743 O O . ARG A 1 97 ? 1.695 -33.719 -12.836 1 98.06 97 ARG A O 1
ATOM 750 N N . LEU A 1 98 ? 2.492 -32.219 -14.32 1 97.62 98 LEU A N 1
ATOM 751 C CA . LEU A 1 98 ? 3.768 -32.906 -14.438 1 97.62 98 LEU A CA 1
ATOM 752 C C . LEU A 1 98 ? 4.492 -32.969 -13.094 1 97.62 98 LEU A C 1
ATOM 754 O O . LEU A 1 98 ? 5.016 -34 -12.695 1 97.62 98 LEU A O 1
ATOM 758 N N . VAL A 1 99 ? 4.609 -31.859 -12.391 1 98.38 99 VAL A N 1
ATOM 759 C CA . VAL A 1 99 ? 5.262 -31.797 -11.094 1 98.38 99 VAL A CA 1
ATOM 760 C C . VAL A 1 99 ? 4.539 -32.719 -10.109 1 98.38 99 VAL A C 1
ATOM 762 O O . VAL A 1 99 ? 5.18 -33.438 -9.336 1 98.38 99 VAL A O 1
ATOM 765 N N . ALA A 1 100 ? 3.211 -32.656 -10.141 1 97.88 100 ALA A N 1
ATOM 766 C CA . ALA A 1 100 ? 2.412 -33.5 -9.242 1 97.88 100 ALA A CA 1
ATOM 767 C C . ALA A 1 100 ? 2.693 -34.969 -9.477 1 97.88 100 ALA A C 1
ATOM 769 O O . ALA A 1 100 ? 2.9 -35.719 -8.523 1 97.88 100 ALA A O 1
ATOM 770 N N . GLU A 1 101 ? 2.65 -35.375 -10.758 1 97.88 101 GLU A N 1
ATOM 771 C CA . GLU A 1 101 ? 2.92 -36.75 -11.117 1 97.88 101 GLU A CA 1
ATOM 772 C C . GLU A 1 101 ? 4.336 -37.156 -10.727 1 97.88 101 GLU A C 1
ATOM 774 O O . GLU A 1 101 ? 4.539 -38.219 -10.109 1 97.88 101 GLU A O 1
ATOM 779 N N . ARG A 1 102 ? 5.277 -36.344 -10.984 1 97.81 102 ARG A N 1
ATOM 780 C CA . ARG A 1 102 ? 6.688 -36.594 -10.719 1 97.81 102 ARG A CA 1
ATOM 781 C C . ARG A 1 102 ? 6.945 -36.781 -9.234 1 97.81 102 ARG A C 1
ATOM 783 O O . ARG A 1 102 ? 7.719 -37.656 -8.836 1 97.81 102 ARG A O 1
ATOM 790 N N . ASP A 1 103 ? 6.289 -36 -8.445 1 97.88 103 ASP A N 1
ATOM 791 C CA . ASP A 1 103 ? 6.656 -35.938 -7.031 1 97.88 103 ASP A CA 1
ATOM 792 C C . ASP A 1 103 ? 5.562 -36.531 -6.156 1 97.88 103 ASP A C 1
ATOM 794 O O . ASP A 1 103 ? 5.59 -36.406 -4.93 1 97.88 103 ASP A O 1
ATOM 798 N N . GLY A 1 104 ? 4.547 -37.125 -6.754 1 97.5 104 GLY A N 1
ATOM 799 C CA . GLY A 1 104 ? 3.518 -37.812 -6.004 1 97.5 104 GLY A CA 1
ATOM 800 C C . GLY A 1 104 ? 2.596 -36.906 -5.242 1 97.5 104 GLY A C 1
ATOM 801 O O . GLY A 1 104 ? 2.289 -37.125 -4.07 1 97.5 104 GLY A O 1
ATOM 802 N N . LEU A 1 105 ? 2.201 -35.812 -5.762 1 97.88 105 LEU A N 1
ATOM 803 C CA . LEU A 1 105 ? 1.297 -34.844 -5.148 1 97.88 105 LEU A CA 1
ATOM 804 C C . LEU A 1 105 ? -0.119 -35 -5.695 1 97.88 105 LEU A C 1
ATOM 806 O O . LEU A 1 105 ? -0.31 -35.531 -6.793 1 97.88 105 LEU A O 1
ATOM 810 N N . SER A 1 106 ? -1.07 -34.656 -4.906 1 95.19 106 SER A N 1
ATOM 811 C CA . SER A 1 106 ? -2.449 -34.5 -5.355 1 95.19 106 SER A CA 1
ATOM 812 C C . SER A 1 106 ? -2.785 -33.031 -5.617 1 95.19 106 SER A C 1
ATOM 814 O O . SER A 1 106 ? -2.639 -32.188 -4.73 1 95.19 106 SER A O 1
ATOM 816 N N . LEU A 1 107 ? -3.16 -32.719 -6.719 1 94.75 107 LEU A N 1
ATOM 817 C CA . LEU A 1 107 ? -3.441 -31.391 -7.199 1 94.75 107 LEU A CA 1
ATOM 818 C C . LEU A 1 107 ? -4.527 -31.406 -8.273 1 94.75 107 LEU A C 1
ATOM 820 O O . LEU A 1 107 ? -4.504 -32.25 -9.164 1 94.75 107 LEU A O 1
ATOM 824 N N . ARG A 1 108 ? -5.59 -30.531 -8.188 1 97.81 108 ARG A N 1
ATOM 825 C CA . ARG A 1 108 ? -6.633 -30.422 -9.203 1 97.81 108 ARG A CA 1
ATOM 826 C C . ARG A 1 108 ? -6.352 -29.266 -10.156 1 97.81 108 ARG A C 1
ATOM 828 O O . ARG A 1 108 ? -6.074 -28.141 -9.727 1 97.81 108 ARG A O 1
ATOM 835 N N . THR A 1 109 ? -6.332 -29.578 -11.398 1 98.06 109 THR A N 1
ATOM 836 C CA . THR A 1 109 ? -6.164 -28.547 -12.422 1 98.06 109 THR A CA 1
ATOM 837 C C . THR A 1 109 ? -7.457 -28.344 -13.203 1 98.06 109 THR A C 1
ATOM 839 O O . THR A 1 109 ? -8.141 -29.312 -13.539 1 98.06 109 THR A O 1
ATOM 842 N N . MET A 1 110 ? -7.832 -27.109 -13.453 1 97.12 110 MET A N 1
ATOM 843 C CA . MET A 1 110 ? -9.023 -26.75 -14.219 1 97.12 110 MET A CA 1
ATOM 844 C C . MET A 1 110 ? -8.734 -25.578 -15.141 1 97.12 110 MET A C 1
ATOM 846 O O . MET A 1 110 ? -8.391 -24.484 -14.68 1 97.12 110 MET A O 1
ATOM 850 N N . GLN A 1 111 ? -8.852 -25.859 -16.422 1 97.5 111 GLN A N 1
ATOM 851 C CA . GLN A 1 111 ? -8.703 -24.734 -17.344 1 97.5 111 GLN A CA 1
ATOM 852 C C . GLN A 1 111 ? -9.898 -23.781 -17.266 1 97.5 111 GLN A C 1
ATOM 854 O O . GLN A 1 111 ? -11.047 -24.219 -17.312 1 97.5 111 GLN A O 1
ATOM 859 N N . GLY A 1 112 ? -9.688 -22.5 -17.031 1 95.75 112 GLY A N 1
ATOM 860 C CA . GLY A 1 112 ? -10.773 -21.547 -16.891 1 95.75 112 GLY A CA 1
ATOM 861 C C . GLY A 1 112 ? -10.297 -20.109 -16.859 1 95.75 112 GLY A C 1
ATOM 862 O O . GLY A 1 112 ? -9.094 -19.844 -16.781 1 95.75 112 GLY A O 1
ATOM 863 N N . ASP A 1 113 ? -11.242 -19.219 -17.031 1 96.19 113 ASP A N 1
ATOM 864 C CA . ASP A 1 113 ? -11.047 -17.781 -16.984 1 96.19 113 ASP A CA 1
ATOM 865 C C . ASP A 1 113 ? -11.297 -17.234 -15.586 1 96.19 113 ASP A C 1
ATOM 867 O O . ASP A 1 113 ? -12.32 -17.531 -14.969 1 96.19 113 ASP A O 1
ATOM 871 N N . MET A 1 114 ? -10.383 -16.484 -15.055 1 96.88 114 MET A N 1
ATOM 872 C CA . MET A 1 114 ? -10.516 -15.945 -13.703 1 96.88 114 MET A CA 1
ATOM 873 C C . MET A 1 114 ? -11.672 -14.961 -13.625 1 96.88 114 MET A C 1
ATOM 875 O O . MET A 1 114 ? -12.094 -14.57 -12.531 1 96.88 114 MET A O 1
ATOM 879 N N . LEU A 1 115 ? -12.234 -14.531 -14.773 1 95.94 115 LEU A N 1
ATOM 880 C CA . LEU A 1 115 ? -13.383 -13.633 -14.812 1 95.94 115 LEU A CA 1
ATOM 881 C C . LEU A 1 115 ? -14.672 -14.383 -14.5 1 95.94 115 LEU A C 1
ATOM 883 O O . LEU A 1 115 ? -15.695 -13.773 -14.195 1 95.94 115 LEU A O 1
ATOM 887 N N . ASP A 1 116 ? -14.586 -15.672 -14.641 1 96.31 116 ASP A N 1
ATOM 888 C CA . ASP A 1 116 ? -15.75 -16.531 -14.406 1 96.31 116 ASP A CA 1
ATOM 889 C C . ASP A 1 116 ? -15.375 -17.75 -13.562 1 96.31 116 ASP A C 1
ATOM 891 O O . ASP A 1 116 ? -14.797 -18.703 -14.07 1 96.31 116 ASP A O 1
ATOM 895 N N . LEU A 1 117 ? -15.766 -17.703 -12.328 1 98 117 LEU A N 1
ATOM 896 C CA . LEU A 1 117 ? -15.492 -18.812 -11.406 1 98 117 LEU A CA 1
ATOM 897 C C . LEU A 1 117 ? -16.781 -19.516 -11.008 1 98 117 LEU A C 1
ATOM 899 O O . LEU A 1 117 ? -16.906 -20.016 -9.891 1 98 117 LEU A O 1
ATOM 903 N N . SER A 1 118 ? -17.75 -19.484 -11.914 1 96.94 118 SER A N 1
ATOM 904 C CA . SER A 1 118 ? -19.078 -20.031 -11.633 1 96.94 118 SER A CA 1
ATOM 905 C C . SER A 1 118 ? -19.016 -21.531 -11.383 1 96.94 118 SER A C 1
ATOM 907 O O . SER A 1 118 ? -19.953 -22.109 -10.836 1 96.94 118 SER A O 1
ATOM 909 N N . ILE A 1 119 ? -18 -22.141 -11.742 1 96.44 119 ILE A N 1
ATOM 910 C CA . ILE A 1 119 ? -17.828 -23.578 -11.539 1 96.44 119 ILE A CA 1
ATOM 911 C C . ILE A 1 119 ? -17.641 -23.875 -10.055 1 96.44 119 ILE A C 1
ATOM 913 O O . ILE A 1 119 ? -17.781 -25.031 -9.625 1 96.44 119 ILE A O 1
ATOM 917 N N . PHE A 1 120 ? -17.219 -22.953 -9.32 1 98.06 120 PHE A N 1
ATOM 918 C CA . PHE A 1 120 ? -17 -23.125 -7.883 1 98.06 120 PHE A CA 1
ATOM 919 C C . PHE A 1 120 ? -18.188 -22.578 -7.098 1 98.06 120 PHE A C 1
ATOM 921 O O . PHE A 1 120 ? -18.75 -21.531 -7.457 1 98.06 120 PHE A O 1
ATOM 928 N N . GLU A 1 121 ? -18.5 -23.188 -6.004 1 98.25 121 GLU A N 1
ATOM 929 C CA . GLU A 1 121 ? -19.562 -22.734 -5.105 1 98.25 121 GLU A CA 1
ATOM 930 C C . GLU A 1 121 ? -19.094 -21.547 -4.266 1 98.25 121 GLU A C 1
ATOM 932 O O . GLU A 1 121 ? -17.891 -21.328 -4.113 1 98.25 121 GLU A O 1
ATOM 937 N N . ASP A 1 122 ? -20.125 -20.828 -3.758 1 98.19 122 ASP A N 1
ATOM 938 C CA . ASP A 1 122 ? -19.812 -19.75 -2.812 1 98.19 122 ASP A CA 1
ATOM 939 C C . ASP A 1 122 ? -19.078 -20.297 -1.596 1 98.19 122 ASP A C 1
ATOM 941 O O . ASP A 1 122 ? -19.328 -21.422 -1.148 1 98.19 122 ASP A O 1
ATOM 945 N N . GLU A 1 123 ? -18.125 -19.531 -1.126 1 98 123 GLU A N 1
ATOM 946 C CA . GLU A 1 123 ? -17.469 -19.812 0.148 1 98 123 GLU A CA 1
ATOM 947 C C . GLU A 1 123 ? -16.891 -21.219 0.169 1 98 123 GLU A C 1
ATOM 949 O O . GLU A 1 123 ? -17.078 -21.953 1.133 1 98 123 GLU A O 1
ATOM 954 N N . SER A 1 124 ? -16.172 -21.547 -0.886 1 98.38 124 SER A N 1
ATOM 955 C CA . SER A 1 124 ? -15.656 -22.906 -1.048 1 98.38 124 SER A CA 1
ATOM 956 C C . SER A 1 124 ? -14.18 -22.969 -0.667 1 98.38 124 SER A C 1
ATOM 958 O O . SER A 1 124 ? -13.648 -24.062 -0.436 1 98.38 124 SER A O 1
ATOM 960 N N . PHE A 1 125 ? -13.5 -21.891 -0.576 1 98.81 125 PHE A N 1
ATOM 961 C CA . PHE A 1 125 ? -12.062 -21.906 -0.373 1 98.81 125 PHE A CA 1
ATOM 962 C C . PHE A 1 125 ? -11.68 -21.078 0.856 1 98.81 125 PHE A C 1
ATOM 964 O O . PHE A 1 125 ? -12.359 -20.109 1.193 1 98.81 125 PHE A O 1
ATOM 971 N N . ASP A 1 126 ? -10.578 -21.484 1.512 1 98.69 126 ASP A N 1
ATOM 972 C CA . ASP A 1 126 ? -10.023 -20.781 2.662 1 98.69 126 ASP A CA 1
ATOM 973 C C . ASP A 1 126 ? -9.094 -19.656 2.219 1 98.69 126 ASP A C 1
ATOM 975 O O . ASP A 1 126 ? -8.961 -18.641 2.91 1 98.69 126 ASP A O 1
ATOM 979 N N . MET A 1 127 ? -8.445 -19.938 1.081 1 98.81 127 MET A N 1
ATOM 980 C CA . MET A 1 127 ? -7.441 -19 0.58 1 98.81 127 MET A CA 1
ATOM 981 C C . MET A 1 127 ? -7.418 -18.984 -0.945 1 98.81 127 MET A C 1
ATOM 983 O O . MET A 1 127 ? -7.727 -20 -1.578 1 98.81 127 MET A O 1
ATOM 987 N N . ILE A 1 128 ? -7.078 -17.844 -1.447 1 98.94 128 ILE A N 1
ATOM 988 C CA . ILE A 1 128 ? -6.812 -17.688 -2.875 1 98.94 128 ILE A CA 1
ATOM 989 C C . ILE A 1 128 ? -5.41 -17.125 -3.082 1 98.94 128 ILE A C 1
ATOM 991 O O . ILE A 1 128 ? -5.027 -16.156 -2.424 1 98.94 128 ILE A O 1
ATOM 995 N N . ILE A 1 129 ? -4.613 -17.797 -3.922 1 98.88 129 ILE A N 1
ATOM 996 C CA . ILE A 1 129 ? -3.311 -17.328 -4.379 1 98.88 129 ILE A CA 1
ATOM 997 C C . ILE A 1 129 ? -3.414 -16.844 -5.824 1 98.88 129 ILE A C 1
ATOM 999 O O . ILE A 1 129 ? -3.791 -17.609 -6.715 1 98.88 129 ILE A O 1
ATOM 1003 N N . HIS A 1 130 ? -3.096 -15.578 -6.039 1 98.88 130 HIS A N 1
ATOM 1004 C CA . HIS A 1 130 ? -3.322 -14.914 -7.32 1 98.88 130 HIS A CA 1
ATOM 1005 C C . HIS A 1 130 ? -2.086 -14.141 -7.77 1 98.88 130 HIS A C 1
ATOM 1007 O O . HIS A 1 130 ? -2.023 -12.922 -7.617 1 98.88 130 HIS A O 1
ATOM 1013 N N . PRO A 1 131 ? -1.088 -14.859 -8.367 1 98.62 131 PRO A N 1
ATOM 1014 C CA . PRO A 1 131 ? 0.115 -14.164 -8.836 1 98.62 131 PRO A CA 1
ATOM 1015 C C . PRO A 1 131 ? -0.16 -13.227 -10.008 1 98.62 131 PRO A C 1
ATOM 1017 O O . PRO A 1 131 ? -1.296 -13.141 -10.484 1 98.62 131 PRO A O 1
ATOM 1020 N N . VAL A 1 132 ? 0.819 -12.5 -10.414 1 98.5 132 VAL A N 1
ATOM 1021 C CA . VAL A 1 132 ? 0.717 -11.438 -11.414 1 98.5 132 VAL A CA 1
ATOM 1022 C C . VAL A 1 132 ? 0.039 -11.984 -12.672 1 98.5 132 VAL A C 1
ATOM 1024 O O . VAL A 1 132 ? 0.667 -12.68 -13.469 1 98.5 132 VAL A O 1
ATOM 1027 N N . SER A 1 133 ? -1.336 -11.578 -12.828 1 98.31 133 SER A N 1
ATOM 1028 C CA . SER A 1 133 ? -2.109 -12.039 -13.977 1 98.31 133 SER A CA 1
ATOM 1029 C C . SER A 1 133 ? -3.209 -11.039 -14.344 1 98.31 133 SER A C 1
ATOM 1031 O O . SER A 1 133 ? -3.801 -11.125 -15.414 1 98.31 133 SER A O 1
ATOM 1033 N N . ASN A 1 134 ? -3.438 -10.055 -13.484 1 98.06 134 ASN A N 1
ATOM 1034 C CA . ASN A 1 134 ? -4.48 -9.062 -13.727 1 98.06 134 ASN A CA 1
ATOM 1035 C C . ASN A 1 134 ? -4.246 -8.305 -15.031 1 98.06 134 ASN A C 1
ATOM 1037 O O . ASN A 1 134 ? -5.195 -7.836 -15.664 1 98.06 134 ASN A O 1
ATOM 1041 N N . LEU A 1 135 ? -3.002 -8.156 -15.406 1 97.69 135 LEU A N 1
ATOM 1042 C CA . LEU A 1 135 ? -2.676 -7.395 -16.609 1 97.69 135 LEU A CA 1
ATOM 1043 C C . LEU A 1 135 ? -3.168 -8.117 -17.859 1 97.69 135 LEU A C 1
ATOM 1045 O O . LEU A 1 135 ? -3.146 -7.547 -18.953 1 97.69 135 LEU A O 1
ATOM 1049 N N . PHE A 1 136 ? -3.76 -9.32 -17.75 1 97.38 136 PHE A N 1
ATOM 1050 C CA . PHE A 1 136 ? -4.211 -10.062 -18.922 1 97.38 136 PHE A CA 1
ATOM 1051 C C . PHE A 1 136 ? -5.73 -10.031 -19.031 1 97.38 136 PHE A C 1
ATOM 1053 O O . PHE A 1 136 ? -6.312 -10.758 -19.828 1 97.38 136 PHE A O 1
ATOM 1060 N N . VAL A 1 137 ? -6.367 -9.281 -18.234 1 96.38 137 VAL A N 1
ATOM 1061 C CA . VAL A 1 137 ? -7.805 -9.07 -18.344 1 96.38 137 VAL A CA 1
ATOM 1062 C C . VAL A 1 137 ? -8.102 -7.578 -18.484 1 96.38 137 VAL A C 1
ATOM 1064 O O . VAL A 1 137 ? -7.438 -6.746 -17.859 1 96.38 137 VAL A O 1
ATOM 1067 N N . ASP A 1 138 ? -9.094 -7.23 -19.172 1 94.62 138 ASP A N 1
ATOM 1068 C CA . ASP A 1 138 ? -9.43 -5.844 -19.484 1 94.62 138 ASP A CA 1
ATOM 1069 C C . ASP A 1 138 ? -10.086 -5.152 -18.297 1 94.62 138 ASP A C 1
ATOM 1071 O O . ASP A 1 138 ? -9.781 -3.994 -18 1 94.62 138 ASP A O 1
ATOM 1075 N N . ASN A 1 139 ? -10.945 -5.828 -17.672 1 96.19 139 ASN A N 1
ATOM 1076 C CA . ASN A 1 139 ? -11.641 -5.348 -16.484 1 96.19 139 ASN A CA 1
ATOM 1077 C C . ASN A 1 139 ? -11.438 -6.293 -15.297 1 96.19 139 ASN A C 1
ATOM 1079 O O . ASN A 1 139 ? -11.898 -7.434 -15.32 1 96.19 139 ASN A O 1
ATOM 1083 N N . ILE A 1 140 ? -10.742 -5.758 -14.195 1 97.38 140 ILE A N 1
ATOM 1084 C CA . ILE A 1 140 ? -10.352 -6.648 -13.109 1 97.38 140 ILE A CA 1
ATOM 1085 C C . ILE A 1 140 ? -11.453 -6.707 -12.055 1 97.38 140 ILE A C 1
ATOM 1087 O O . ILE A 1 140 ? -11.398 -7.523 -11.133 1 97.38 140 ILE A O 1
ATOM 1091 N N . ARG A 1 141 ? -12.562 -5.914 -12.156 1 96.94 141 ARG A N 1
ATOM 1092 C CA . ARG A 1 141 ? -13.602 -5.855 -11.133 1 96.94 141 ARG A CA 1
ATOM 1093 C C . ARG A 1 141 ? -14.281 -7.211 -10.969 1 96.94 141 ARG A C 1
ATOM 1095 O O . ARG A 1 141 ? -14.453 -7.684 -9.844 1 96.94 141 ARG A O 1
ATOM 1102 N N . PRO A 1 142 ? -14.602 -7.934 -12.148 1 97.81 142 PRO A N 1
ATOM 1103 C CA . PRO A 1 142 ? -15.211 -9.258 -11.984 1 97.81 142 PRO A CA 1
ATOM 1104 C C . PRO A 1 142 ? -14.289 -10.25 -11.297 1 97.81 142 PRO A C 1
ATOM 1106 O O . PRO A 1 142 ? -14.758 -11.156 -10.594 1 97.81 142 PRO A O 1
ATOM 1109 N N . VAL A 1 143 ? -13 -10.148 -11.438 1 98.56 143 VAL A N 1
ATOM 1110 C CA . VAL A 1 143 ? -12.039 -11.031 -10.797 1 98.56 143 VAL A CA 1
ATOM 1111 C C . VAL A 1 143 ? -12.156 -10.914 -9.273 1 98.56 143 VAL A C 1
ATOM 1113 O O . VAL A 1 143 ? -12.273 -11.922 -8.578 1 98.56 143 VAL A O 1
ATOM 1116 N N . TRP A 1 144 ? -12.18 -9.648 -8.812 1 98.69 144 TRP A N 1
ATOM 1117 C CA . TRP A 1 144 ? -12.281 -9.406 -7.379 1 98.69 144 TRP A CA 1
ATOM 1118 C C . TRP A 1 144 ? -13.617 -9.891 -6.836 1 98.69 144 TRP A C 1
ATOM 1120 O O . TRP A 1 144 ? -13.68 -10.523 -5.773 1 98.69 144 TRP A O 1
ATOM 1130 N N . LYS A 1 145 ? -14.688 -9.648 -7.559 1 98.31 145 LYS A N 1
ATOM 1131 C CA . LYS A 1 145 ? -16.016 -10.047 -7.129 1 98.31 145 LYS A CA 1
ATOM 1132 C C . LYS A 1 145 ? -16.125 -11.57 -7.023 1 98.31 145 LYS A C 1
ATOM 1134 O O . LYS A 1 145 ? -16.625 -12.094 -6.027 1 98.31 145 LYS A O 1
ATOM 1139 N N . GLU A 1 146 ? -15.625 -12.258 -8.039 1 98.62 146 GLU A N 1
ATOM 1140 C CA . GLU A 1 146 ? -15.656 -13.719 -8.039 1 98.62 146 GLU A CA 1
ATOM 1141 C C . GLU A 1 146 ? -14.75 -14.289 -6.949 1 98.62 146 GLU A C 1
ATOM 1143 O O . GLU A 1 146 ? -15.109 -15.266 -6.285 1 98.62 146 GLU A O 1
ATOM 1148 N N . ALA A 1 147 ? -13.586 -13.727 -6.758 1 98.69 147 ALA A N 1
ATOM 1149 C CA . ALA A 1 147 ? -12.695 -14.156 -5.68 1 98.69 147 ALA A CA 1
ATOM 1150 C C . ALA A 1 147 ? -13.398 -14.062 -4.324 1 98.69 147 ALA A C 1
ATOM 1152 O O . ALA A 1 147 ? -13.336 -15 -3.525 1 98.69 147 ALA A O 1
ATOM 1153 N N . ALA A 1 148 ? -14.055 -12.891 -4.133 1 98.56 148 ALA A N 1
ATOM 1154 C CA . ALA A 1 148 ? -14.781 -12.711 -2.877 1 98.56 148 ALA A CA 1
ATOM 1155 C C . ALA A 1 148 ? -15.891 -13.742 -2.727 1 98.56 148 ALA A C 1
ATOM 1157 O O . ALA A 1 148 ? -16.094 -14.297 -1.643 1 98.56 148 ALA A O 1
ATOM 1158 N N . ARG A 1 149 ? -16.625 -14.008 -3.807 1 98.38 149 ARG A N 1
ATOM 1159 C CA . ARG A 1 149 ? -17.75 -14.938 -3.766 1 98.38 149 ARG A CA 1
ATOM 1160 C C . ARG A 1 149 ? -17.281 -16.328 -3.369 1 98.38 149 ARG A C 1
ATOM 1162 O O . ARG A 1 149 ? -17.906 -16.984 -2.52 1 98.38 149 ARG A O 1
ATOM 1169 N N . VAL A 1 150 ? -16.188 -16.828 -3.887 1 98.62 150 VAL A N 1
ATOM 1170 C CA . VAL A 1 150 ? -15.789 -18.219 -3.703 1 98.62 150 VAL A CA 1
ATOM 1171 C C . VAL A 1 150 ? -14.977 -18.359 -2.416 1 98.62 150 VAL A C 1
ATOM 1173 O O . VAL A 1 150 ? -14.758 -19.469 -1.93 1 98.62 150 VAL A O 1
ATOM 1176 N N . LEU A 1 151 ? -14.492 -17.312 -1.896 1 98.62 151 LEU A N 1
ATOM 1177 C CA . LEU A 1 151 ? -13.766 -17.328 -0.631 1 98.62 151 LEU A CA 1
ATOM 1178 C C . LEU A 1 151 ? -14.727 -17.375 0.55 1 98.62 151 LEU A C 1
ATOM 1180 O O . LEU A 1 151 ? -15.758 -16.688 0.544 1 98.62 151 LEU A O 1
ATOM 1184 N N . LYS A 1 152 ? -14.359 -18.125 1.6 1 98.19 152 LYS A N 1
ATOM 1185 C CA . LYS A 1 152 ? -15.102 -18.109 2.857 1 98.19 152 LYS A CA 1
ATOM 1186 C C . LYS A 1 152 ? -14.992 -16.75 3.541 1 98.19 152 LYS A C 1
ATOM 1188 O O . LYS A 1 152 ? -14.039 -16.016 3.307 1 98.19 152 LYS A O 1
ATOM 1193 N N . ASN A 1 153 ? -16.047 -16.469 4.328 1 96.81 153 ASN A N 1
ATOM 1194 C CA . ASN A 1 153 ? -15.875 -15.305 5.203 1 96.81 153 ASN A CA 1
ATOM 1195 C C . ASN A 1 153 ? -14.617 -15.43 6.062 1 96.81 153 ASN A C 1
ATOM 1197 O O . ASN A 1 153 ? -14.305 -16.516 6.562 1 96.81 153 ASN A O 1
ATOM 1201 N N . ASN A 1 154 ? -13.883 -14.352 6.168 1 96.75 154 ASN A N 1
ATOM 1202 C CA . ASN A 1 154 ? -12.602 -14.289 6.867 1 96.75 154 ASN A CA 1
ATOM 1203 C C . ASN A 1 154 ? -11.508 -15.016 6.098 1 96.75 154 ASN A C 1
ATOM 1205 O O . ASN A 1 154 ? -10.414 -15.227 6.621 1 96.75 154 ASN A O 1
ATOM 1209 N N . GLY A 1 155 ? -11.867 -15.492 4.895 1 98.25 155 GLY A N 1
ATOM 1210 C CA . GLY A 1 155 ? -10.852 -16.047 4.02 1 98.25 155 GLY A CA 1
ATOM 1211 C C . GLY A 1 155 ? -9.852 -15.016 3.537 1 98.25 155 GLY A C 1
ATOM 1212 O O . GLY A 1 155 ? -10.062 -13.812 3.701 1 98.25 155 GLY A O 1
ATOM 1213 N N . THR A 1 156 ? -8.734 -15.539 2.959 1 98.56 156 THR A N 1
ATOM 1214 C CA . THR A 1 156 ? -7.625 -14.664 2.605 1 98.56 156 THR A CA 1
ATOM 1215 C C . THR A 1 156 ? -7.336 -14.734 1.108 1 98.56 156 THR A C 1
ATOM 1217 O O . THR A 1 156 ? -7.309 -15.82 0.527 1 98.56 156 THR A O 1
ATOM 1220 N N . LEU A 1 157 ? -7.23 -13.578 0.501 1 98.88 157 LEU A N 1
ATOM 1221 C CA . LEU A 1 157 ? -6.734 -13.422 -0.862 1 98.88 157 LEU A CA 1
ATOM 1222 C C . LEU A 1 157 ? -5.336 -12.82 -0.864 1 98.88 157 LEU A C 1
ATOM 1224 O O . LEU A 1 157 ? -5.121 -11.734 -0.317 1 98.88 157 LEU A O 1
ATOM 1228 N N . ILE A 1 158 ? -4.336 -13.562 -1.361 1 98.94 158 ILE A N 1
ATOM 1229 C CA . ILE A 1 158 ? -2.992 -13.062 -1.609 1 98.94 158 ILE A CA 1
ATOM 1230 C C . ILE A 1 158 ? -2.803 -12.812 -3.105 1 98.94 158 ILE A C 1
ATOM 1232 O O . ILE A 1 158 ? -2.846 -13.75 -3.904 1 98.94 158 ILE A O 1
ATOM 1236 N N . ALA A 1 159 ? -2.619 -11.539 -3.438 1 98.88 159 ALA A N 1
ATOM 1237 C CA . ALA A 1 159 ? -2.553 -11.164 -4.848 1 98.88 159 ALA A CA 1
ATOM 1238 C C . ALA A 1 159 ? -1.277 -10.383 -5.148 1 98.88 159 ALA A C 1
ATOM 1240 O O . ALA A 1 159 ? -0.858 -9.539 -4.355 1 98.88 159 ALA A O 1
ATOM 1241 N N . GLY A 1 160 ? -0.63 -10.711 -6.203 1 98.75 160 GLY A N 1
ATOM 1242 C CA . GLY A 1 160 ? 0.419 -9.906 -6.812 1 98.75 160 GLY A CA 1
ATOM 1243 C C . GLY A 1 160 ? -0.016 -9.234 -8.102 1 98.75 160 GLY A C 1
ATOM 1244 O O . GLY A 1 160 ? -0.767 -9.812 -8.891 1 98.75 160 GLY A O 1
ATOM 1245 N N . PHE A 1 161 ? 0.386 -8.062 -8.352 1 98.56 161 PHE A N 1
ATOM 1246 C CA . PHE A 1 161 ? 0.074 -7.352 -9.586 1 98.56 161 PHE A CA 1
ATOM 1247 C C . PHE A 1 161 ? 1.131 -6.297 -9.891 1 98.56 161 PHE A C 1
ATOM 1249 O O . PHE A 1 161 ? 1.974 -5.996 -9.039 1 98.56 161 PHE A O 1
ATOM 1256 N N . THR A 1 162 ? 1.127 -5.762 -11.086 1 97.31 162 THR A N 1
ATOM 1257 C CA . THR A 1 162 ? 2.113 -4.789 -11.547 1 97.31 162 THR A CA 1
ATOM 1258 C C . THR A 1 162 ? 1.781 -3.396 -11.023 1 97.31 162 THR A C 1
ATOM 1260 O O . THR A 1 162 ? 0.61 -3.016 -10.953 1 97.31 162 THR A O 1
ATOM 1263 N N . ASN A 1 163 ? 2.785 -2.797 -10.539 1 96.62 163 ASN A N 1
ATOM 1264 C CA . ASN A 1 163 ? 2.68 -1.349 -10.406 1 96.62 163 ASN A CA 1
ATOM 1265 C C . ASN A 1 163 ? 2.416 -0.677 -11.75 1 96.62 163 ASN A C 1
ATOM 1267 O O . ASN A 1 163 ? 3.156 -0.891 -12.711 1 96.62 163 ASN A O 1
ATOM 1271 N N . PRO A 1 164 ? 1.317 0.168 -11.883 1 95.31 164 PRO A N 1
ATOM 1272 C CA . PRO A 1 164 ? 0.951 0.755 -13.172 1 95.31 164 PRO A CA 1
ATOM 1273 C C . PRO A 1 164 ? 2.094 1.545 -13.805 1 95.31 164 PRO A C 1
ATOM 1275 O O . PRO A 1 164 ? 2.121 1.728 -15.023 1 95.31 164 PRO A O 1
ATOM 1278 N N . LEU A 1 165 ? 3.068 1.98 -12.992 1 92.69 165 LEU A N 1
ATOM 1279 C CA . LEU A 1 165 ? 4.211 2.738 -13.484 1 92.69 165 LEU A CA 1
ATOM 1280 C C . LEU A 1 165 ? 4.941 1.964 -14.578 1 92.69 165 LEU A C 1
ATOM 1282 O O . LEU A 1 165 ? 5.504 2.562 -15.5 1 92.69 165 LEU A O 1
ATOM 1286 N N . LEU A 1 166 ? 4.848 0.729 -14.492 1 93.56 166 LEU A N 1
ATOM 1287 C CA . LEU A 1 166 ? 5.527 -0.111 -15.477 1 93.56 166 LEU A CA 1
ATOM 1288 C C . LEU A 1 166 ? 5.059 0.218 -16.891 1 93.56 166 LEU A C 1
ATOM 1290 O O . LEU A 1 166 ? 5.848 0.172 -17.844 1 93.56 166 LEU A O 1
ATOM 1294 N N . PHE A 1 167 ? 3.852 0.612 -17.031 1 94.81 167 PHE A N 1
ATOM 1295 C CA . PHE A 1 167 ? 3.184 0.647 -18.328 1 94.81 167 PHE A CA 1
ATOM 1296 C C . PHE A 1 167 ? 3.262 2.039 -18.938 1 94.81 167 PHE A C 1
ATOM 1298 O O . PHE A 1 167 ? 2.879 2.238 -20.094 1 94.81 167 PHE A O 1
ATOM 1305 N N . ILE A 1 168 ? 3.766 3.033 -18.172 1 94.94 168 ILE A N 1
ATOM 1306 C CA . ILE A 1 168 ? 3.805 4.359 -18.781 1 94.94 168 ILE A CA 1
ATOM 1307 C C . ILE A 1 168 ? 5.023 4.473 -19.688 1 94.94 168 ILE A C 1
ATOM 1309 O O . ILE A 1 168 ? 5.098 5.375 -20.531 1 94.94 168 ILE A O 1
ATOM 1313 N N . PHE A 1 169 ? 5.953 3.574 -19.547 1 94.31 169 PHE A N 1
ATOM 1314 C CA . PHE A 1 169 ? 7.199 3.641 -20.312 1 94.31 169 PHE A CA 1
ATOM 1315 C C . PHE A 1 169 ? 7.098 2.811 -21.578 1 94.31 169 PHE A C 1
ATOM 1317 O O . PHE A 1 169 ? 6.461 1.756 -21.594 1 94.31 169 PHE A O 1
ATOM 1324 N N . ASP A 1 170 ? 7.836 3.291 -22.594 1 92.56 170 ASP A N 1
ATOM 1325 C CA . ASP A 1 170 ? 7.977 2.525 -23.828 1 92.56 170 ASP A CA 1
ATOM 1326 C C . ASP A 1 170 ? 8.875 1.307 -23.609 1 92.56 170 ASP A C 1
ATOM 1328 O O . ASP A 1 170 ? 10.07 1.446 -23.344 1 92.56 170 ASP A O 1
ATOM 1332 N N . ASP A 1 171 ? 8.273 0.171 -23.812 1 88.81 171 ASP A N 1
ATOM 1333 C CA . ASP A 1 171 ? 8.977 -1.074 -23.531 1 88.81 171 ASP A CA 1
ATOM 1334 C C . ASP A 1 171 ? 10.195 -1.232 -24.438 1 88.81 171 ASP A C 1
ATOM 1336 O O . ASP A 1 171 ? 11.266 -1.661 -23.984 1 88.81 171 ASP A O 1
ATOM 1340 N N . GLN A 1 172 ? 10.055 -0.981 -25.656 1 87.5 172 GLN A N 1
ATOM 1341 C CA . GLN A 1 172 ? 11.156 -1.117 -26.609 1 87.5 172 GLN A CA 1
ATOM 1342 C C . GLN A 1 172 ? 12.312 -0.189 -26.25 1 87.5 172 GLN A C 1
ATOM 1344 O O . GLN A 1 172 ? 13.477 -0.588 -26.312 1 87.5 172 GLN A O 1
ATOM 1349 N N . GLN A 1 173 ? 12.008 0.989 -25.875 1 92.31 173 GLN A N 1
ATOM 1350 C CA . GLN A 1 173 ? 13.039 1.947 -25.484 1 92.31 173 GLN A CA 1
ATOM 1351 C C . GLN A 1 173 ? 13.703 1.544 -24.172 1 92.31 173 GLN A C 1
ATOM 1353 O O . GLN A 1 173 ? 14.906 1.726 -24 1 92.31 173 GLN A O 1
ATOM 1358 N N . GLU A 1 174 ? 12.914 1.014 -23.281 1 92.19 174 GLU A N 1
ATOM 1359 C CA . GLU A 1 174 ? 13.469 0.561 -22.016 1 92.19 174 GLU A CA 1
ATOM 1360 C C . GLU A 1 174 ? 14.523 -0.52 -22.219 1 92.19 174 GLU A C 1
ATOM 1362 O O . GLU A 1 174 ? 15.539 -0.553 -21.516 1 92.19 174 GLU A O 1
ATOM 1367 N N . GLN A 1 175 ? 14.234 -1.398 -23.156 1 88.62 175 GLN A N 1
ATOM 1368 C CA . GLN A 1 175 ? 15.172 -2.469 -23.469 1 88.62 175 GLN A CA 1
ATOM 1369 C C . GLN A 1 175 ? 16.5 -1.906 -23.969 1 88.62 175 GLN A C 1
ATOM 1371 O O . GLN A 1 175 ? 17.531 -2.57 -23.891 1 88.62 175 GLN A O 1
ATOM 1376 N N . LYS A 1 176 ? 16.484 -0.712 -24.469 1 92.62 176 LYS A N 1
ATOM 1377 C CA . LYS A 1 176 ? 17.688 -0.027 -24.938 1 92.62 176 LYS A CA 1
ATOM 1378 C C . LYS A 1 176 ? 18.297 0.85 -23.844 1 92.62 176 LYS A C 1
ATOM 1380 O O . LYS A 1 176 ? 19.219 1.616 -24.094 1 92.62 176 LYS A O 1
ATOM 1385 N N . GLY A 1 177 ? 17.594 0.817 -22.625 1 92.12 177 GLY A N 1
ATOM 1386 C CA . GLY A 1 177 ? 18.125 1.563 -21.484 1 92.12 177 GLY A CA 1
ATOM 1387 C C . GLY A 1 177 ? 17.547 2.963 -21.375 1 92.12 177 GLY A C 1
ATOM 1388 O O . GLY A 1 177 ? 18.078 3.807 -20.656 1 92.12 177 GLY A O 1
ATOM 1389 N N . ILE A 1 178 ? 16.531 3.268 -22.156 1 94.81 178 ILE A N 1
ATOM 1390 C CA . ILE A 1 178 ? 15.922 4.594 -22.172 1 94.81 178 ILE A CA 1
ATOM 1391 C C . ILE A 1 178 ? 14.539 4.535 -21.531 1 94.81 178 ILE A C 1
ATOM 1393 O O . ILE A 1 178 ? 13.664 3.799 -22 1 94.81 178 ILE A O 1
ATOM 1397 N N . LEU A 1 179 ? 14.367 5.254 -20.5 1 95.5 179 LEU A N 1
ATOM 1398 C CA . LEU A 1 179 ? 13.055 5.352 -19.875 1 95.5 179 LEU A CA 1
ATOM 1399 C C . LEU A 1 179 ? 12.25 6.5 -20.484 1 95.5 179 LEU A C 1
ATOM 1401 O O . LEU A 1 179 ? 12.289 7.625 -19.969 1 95.5 179 LEU A O 1
ATOM 1405 N N . ASP A 1 180 ? 11.516 6.203 -21.594 1 95.62 180 ASP A N 1
ATOM 1406 C CA . ASP A 1 180 ? 10.68 7.145 -22.328 1 95.62 180 ASP A CA 1
ATOM 1407 C C . ASP A 1 180 ? 9.211 7.016 -21.922 1 95.62 180 ASP A C 1
ATOM 1409 O O . ASP A 1 180 ? 8.594 5.977 -22.141 1 95.62 180 ASP A O 1
ATOM 1413 N N . VAL A 1 181 ? 8.648 7.934 -21.281 1 96.44 181 VAL A N 1
ATOM 1414 C CA . VAL A 1 181 ? 7.238 7.945 -20.891 1 96.44 181 VAL A CA 1
ATOM 1415 C C . VAL A 1 181 ? 6.363 8.164 -22.125 1 96.44 181 VAL A C 1
ATOM 1417 O O . VAL A 1 181 ? 6.504 9.164 -22.828 1 96.44 181 VAL A O 1
ATOM 1420 N N . ARG A 1 182 ? 5.391 7.332 -22.359 1 94.38 182 ARG A N 1
ATOM 1421 C CA . ARG A 1 182 ? 4.676 7.395 -23.641 1 94.38 182 ARG A CA 1
ATOM 1422 C C . ARG A 1 182 ? 3.191 7.102 -23.438 1 94.38 182 ARG A C 1
ATOM 1424 O O . ARG A 1 182 ? 2.35 7.605 -24.188 1 94.38 182 ARG A O 1
ATOM 1431 N N . HIS A 1 183 ? 2.766 6.344 -22.453 1 95.44 183 HIS A N 1
ATOM 1432 C CA . HIS A 1 183 ? 1.414 5.801 -22.406 1 95.44 183 HIS A CA 1
ATOM 1433 C C . HIS A 1 183 ? 0.708 6.199 -21.109 1 95.44 183 HIS A C 1
ATOM 1435 O O . HIS A 1 183 ? 1.301 6.145 -20.031 1 95.44 183 HIS A O 1
ATOM 1441 N N . PRO A 1 184 ? -0.544 6.562 -21.219 1 95.5 184 PRO A N 1
ATOM 1442 C CA . PRO A 1 184 ? -1.322 6.879 -20.031 1 95.5 184 PRO A CA 1
ATOM 1443 C C . PRO A 1 184 ? -1.871 5.633 -19.328 1 95.5 184 PRO A C 1
ATOM 1445 O O . PRO A 1 184 ? -1.919 4.559 -19.938 1 95.5 184 PRO A O 1
ATOM 1448 N N . ILE A 1 185 ? -2.156 5.766 -18.062 1 96.31 185 ILE A N 1
ATOM 1449 C CA . ILE A 1 185 ? -2.881 4.758 -17.297 1 96.31 185 ILE A CA 1
ATOM 1450 C C . ILE A 1 185 ? -4.32 5.215 -17.078 1 96.31 185 ILE A C 1
ATOM 1452 O O . ILE A 1 185 ? -4.559 6.328 -16.594 1 96.31 185 ILE A O 1
ATOM 1456 N N . PRO A 1 186 ? -5.254 4.41 -17.5 1 95.44 186 PRO A N 1
ATOM 1457 C CA . PRO A 1 186 ? -5.172 3.045 -18.031 1 95.44 186 PRO A CA 1
ATOM 1458 C C . PRO A 1 186 ? -4.922 3.01 -19.531 1 95.44 186 PRO A C 1
ATOM 1460 O O . PRO A 1 186 ? -5.117 4.016 -20.219 1 95.44 186 PRO A O 1
ATOM 1463 N N . SER A 1 187 ? -4.34 1.936 -20.016 1 94.56 187 SER A N 1
ATOM 1464 C CA . SER A 1 187 ? -4.145 1.657 -21.422 1 94.56 187 SER A CA 1
ATOM 1465 C C . SER A 1 187 ? -3.982 0.162 -21.688 1 94.56 187 SER A C 1
ATOM 1467 O O . SER A 1 187 ? -4.031 -0.64 -20.75 1 94.56 187 SER A O 1
ATOM 1469 N N . SER A 1 188 ? -3.98 -0.216 -22.922 1 92.5 188 SER A N 1
ATOM 1470 C CA . SER A 1 188 ? -3.699 -1.588 -23.328 1 92.5 188 SER A CA 1
ATOM 1471 C C . SER A 1 188 ? -2.594 -1.635 -24.375 1 92.5 188 SER A C 1
ATOM 1473 O O . SER A 1 188 ? -2.252 -0.61 -24.969 1 92.5 188 SER A O 1
ATOM 1475 N N . THR A 1 189 ? -2.08 -2.797 -24.469 1 89.5 189 THR A N 1
ATOM 1476 C CA . THR A 1 189 ? -1.11 -3.043 -25.531 1 89.5 189 THR A CA 1
ATOM 1477 C C . THR A 1 189 ? -1.647 -2.566 -26.875 1 89.5 189 THR A C 1
ATOM 1479 O O . THR A 1 189 ? -0.927 -1.931 -27.641 1 89.5 189 THR A O 1
ATOM 1482 N N . LEU A 1 190 ? -2.877 -2.771 -27.047 1 87.94 190 LEU A N 1
ATOM 1483 C CA . LEU A 1 190 ? -3.475 -2.48 -28.344 1 87.94 190 LEU A CA 1
ATOM 1484 C C . LEU A 1 190 ? -3.625 -0.978 -28.547 1 87.94 190 LEU A C 1
ATOM 1486 O O . LEU A 1 190 ? -3.549 -0.49 -29.672 1 87.94 190 LEU A O 1
ATOM 1490 N N . ASP A 1 191 ? -3.818 -0.29 -27.422 1 85.88 191 ASP A N 1
ATOM 1491 C CA . ASP A 1 191 ? -3.924 1.165 -27.469 1 85.88 191 ASP A CA 1
ATOM 1492 C C . ASP A 1 191 ? -2.594 1.797 -27.875 1 85.88 191 ASP A C 1
ATOM 1494 O O . ASP A 1 191 ? -2.561 2.924 -28.375 1 85.88 191 ASP A O 1
ATOM 1498 N N . GLN A 1 192 ? -1.544 1.053 -27.734 1 83 192 GLN A N 1
ATOM 1499 C CA . GLN A 1 192 ? -0.2 1.606 -27.844 1 83 192 GLN A CA 1
ATOM 1500 C C . GLN A 1 192 ? 0.398 1.311 -29.219 1 83 192 GLN A C 1
ATOM 1502 O O . GLN A 1 192 ? 1.467 1.822 -29.562 1 83 192 GLN A O 1
ATOM 1507 N N . LEU A 1 193 ? -0.366 0.502 -29.953 1 84.94 193 LEU A N 1
ATOM 1508 C CA . LEU A 1 193 ? 0.126 0.097 -31.266 1 84.94 193 LEU A CA 1
ATOM 1509 C C . LEU A 1 193 ? -0.545 0.904 -32.375 1 84.94 193 LEU A C 1
ATOM 1511 O O . LEU A 1 193 ? -1.732 1.226 -32.281 1 84.94 193 LEU A O 1
ATOM 1515 N N . PRO A 1 194 ? 0.33 1.204 -33.375 1 84.06 194 PRO A N 1
ATOM 1516 C CA . PRO A 1 194 ? -0.335 1.676 -34.594 1 84.06 194 PRO A CA 1
ATOM 1517 C C . PRO A 1 194 ? -1.349 0.673 -35.156 1 84.06 194 PRO A C 1
ATOM 1519 O O . PRO A 1 194 ? -1.147 -0.539 -35.031 1 84.06 194 PRO A O 1
ATOM 1522 N N . LYS A 1 195 ? -2.502 1.161 -35.656 1 84.81 195 LYS A N 1
ATOM 1523 C CA . LYS A 1 195 ? -3.594 0.341 -36.156 1 84.81 195 LYS A CA 1
ATOM 1524 C C . LYS A 1 195 ? -3.072 -0.71 -37.156 1 84.81 195 LYS A C 1
ATOM 1526 O O . LYS A 1 195 ? -3.545 -1.849 -37.156 1 84.81 195 LYS A O 1
ATOM 1531 N N . GLU A 1 196 ? -2.029 -0.301 -37.844 1 84.75 196 GLU A N 1
ATOM 1532 C CA . GLU A 1 196 ? -1.512 -1.165 -38.906 1 84.75 196 GLU A CA 1
ATOM 1533 C C . GLU A 1 196 ? -0.715 -2.33 -38.344 1 84.75 196 GLU A C 1
ATOM 1535 O O . GLU A 1 196 ? -0.489 -3.334 -39 1 84.75 196 GLU A O 1
ATOM 1540 N N . GLU A 1 197 ? -0.512 -2.145 -37 1 86.81 197 GLU A N 1
ATOM 1541 C CA . GLU A 1 197 ? 0.346 -3.156 -36.406 1 86.81 197 GLU A CA 1
ATOM 1542 C C . GLU A 1 197 ? -0.457 -4.094 -35.5 1 86.81 197 GLU A C 1
ATOM 1544 O O . GLU A 1 197 ? 0.051 -5.125 -35.062 1 86.81 197 GLU A O 1
ATOM 1549 N N . VAL A 1 198 ? -1.568 -3.838 -35.375 1 86.94 198 VAL A N 1
ATOM 1550 C CA . VAL A 1 198 ? -2.406 -4.578 -34.438 1 86.94 198 VAL A CA 1
ATOM 1551 C C . VAL A 1 198 ? -2.58 -6.016 -34.906 1 86.94 198 VAL A C 1
ATOM 1553 O O . VAL A 1 198 ? -2.402 -6.965 -34.156 1 86.94 198 VAL A O 1
ATOM 1556 N N . GLU A 1 199 ? -2.93 -6.109 -36.125 1 85.88 199 GLU A N 1
ATOM 1557 C CA . GLU A 1 199 ? -3.166 -7.438 -36.688 1 85.88 199 GLU A CA 1
ATOM 1558 C C . GLU A 1 199 ? -1.908 -8.305 -36.594 1 85.88 199 GLU A C 1
ATOM 1560 O O . GLU A 1 199 ? -1.979 -9.484 -36.25 1 85.88 199 GLU A O 1
ATOM 1565 N N . ASP A 1 200 ? -0.804 -7.715 -36.906 1 87.25 200 ASP A N 1
ATOM 1566 C CA . ASP A 1 200 ? 0.468 -8.43 -36.812 1 87.25 200 ASP A CA 1
ATOM 1567 C C . ASP A 1 200 ? 0.798 -8.828 -35.406 1 87.25 200 ASP A C 1
ATOM 1569 O O . ASP A 1 200 ? 1.314 -9.922 -35.156 1 87.25 200 ASP A O 1
ATOM 1573 N N . TYR A 1 201 ? 0.497 -8 -34.562 1 86.81 201 TYR A N 1
ATOM 1574 C CA . TYR A 1 201 ? 0.727 -8.273 -33.156 1 86.81 201 TYR A CA 1
ATOM 1575 C C . TYR A 1 201 ? -0.099 -9.469 -32.688 1 86.81 201 TYR A C 1
ATOM 1577 O O . TYR A 1 201 ? 0.424 -10.375 -32.031 1 86.81 201 TYR A O 1
ATOM 1585 N N . ILE A 1 202 ? -1.272 -9.523 -33.156 1 85 202 ILE A N 1
ATOM 1586 C CA . ILE A 1 202 ? -2.188 -10.594 -32.781 1 85 202 ILE A CA 1
ATOM 1587 C C . ILE A 1 202 ? -1.723 -11.906 -33.406 1 85 202 ILE A C 1
ATOM 1589 O O . ILE A 1 202 ? -1.691 -12.945 -32.75 1 85 202 ILE A O 1
ATOM 1593 N N . ARG A 1 203 ? -1.217 -11.766 -34.594 1 86.81 203 ARG A N 1
ATOM 1594 C CA . ARG A 1 203 ? -0.8 -12.953 -35.344 1 86.81 203 ARG A CA 1
ATOM 1595 C C . ARG A 1 203 ? 0.472 -13.547 -34.75 1 86.81 203 ARG A C 1
ATOM 1597 O O . ARG A 1 203 ? 0.711 -14.758 -34.844 1 86.81 203 ARG A O 1
ATOM 1604 N N . SER A 1 204 ? 1.146 -12.797 -34 1 87 204 SER A N 1
ATOM 1605 C CA . SER A 1 204 ? 2.406 -13.242 -33.438 1 87 204 SER A CA 1
ATOM 1606 C C . SER A 1 204 ? 2.186 -13.891 -32.062 1 87 204 SER A C 1
ATOM 1608 O O . SER A 1 204 ? 3.143 -14.289 -31.391 1 87 204 SER A O 1
ATOM 1610 N N . ASN A 1 205 ? 1.035 -13.961 -31.656 1 88.88 205 ASN A N 1
ATOM 1611 C CA . ASN A 1 205 ? 0.638 -14.641 -30.422 1 88.88 205 ASN A CA 1
ATOM 1612 C C . ASN A 1 205 ? 1.316 -14.031 -29.203 1 88.88 205 ASN A C 1
ATOM 1614 O O . ASN A 1 205 ? 1.853 -14.75 -28.359 1 88.88 205 ASN A O 1
ATOM 1618 N N . GLN A 1 206 ? 1.401 -12.773 -29.188 1 89.94 206 GLN A N 1
ATOM 1619 C CA . GLN A 1 206 ? 1.9 -12.039 -28.031 1 89.94 206 GLN A CA 1
ATOM 1620 C C . GLN A 1 206 ? 0.783 -11.773 -27.031 1 89.94 206 GLN A C 1
ATOM 1622 O O . GLN A 1 206 ? -0.396 -11.781 -27.391 1 89.94 206 GLN A O 1
ATOM 1627 N N . THR A 1 207 ? 1.217 -11.648 -25.859 1 93.88 207 THR A N 1
ATOM 1628 C CA . THR A 1 207 ? 0.213 -11.352 -24.844 1 93.88 207 THR A CA 1
ATOM 1629 C C . THR A 1 207 ? -0.353 -9.953 -25.031 1 93.88 207 THR A C 1
ATOM 1631 O O . THR A 1 207 ? 0.372 -9.031 -25.422 1 93.88 207 THR A O 1
ATOM 1634 N N . ILE A 1 208 ? -1.631 -9.82 -24.906 1 94.94 208 ILE A N 1
ATOM 1635 C CA . ILE A 1 208 ? -2.297 -8.523 -24.766 1 94.94 208 ILE A CA 1
ATOM 1636 C C . ILE A 1 208 ? -2.402 -8.156 -23.297 1 94.94 208 ILE A C 1
ATOM 1638 O O . ILE A 1 208 ? -2.967 -8.914 -22.5 1 94.94 208 ILE A O 1
ATOM 1642 N N . GLU A 1 209 ? -1.808 -7.043 -22.953 1 95.69 209 GLU A N 1
ATOM 1643 C CA . GLU A 1 209 ? -1.73 -6.621 -21.562 1 95.69 209 GLU A CA 1
ATOM 1644 C C . GLU A 1 209 ? -2.525 -5.34 -21.328 1 95.69 209 GLU A C 1
ATOM 1646 O O . GLU A 1 209 ? -2.695 -4.531 -22.25 1 95.69 209 GLU A O 1
ATOM 1651 N N . TYR A 1 210 ? -3.049 -5.188 -20.172 1 97 210 TYR A N 1
ATOM 1652 C CA . TYR A 1 210 ? -3.838 -4.039 -19.75 1 97 210 TYR A CA 1
ATOM 1653 C C . TYR A 1 210 ? -3.213 -3.379 -18.516 1 97 210 TYR A C 1
ATOM 1655 O O . TYR A 1 210 ? -2.887 -4.055 -17.547 1 97 210 TYR A O 1
ATOM 1663 N N . ALA A 1 211 ? -2.982 -2.145 -18.641 1 95.88 211 ALA A N 1
ATOM 1664 C CA . ALA A 1 211 ? -2.518 -1.348 -17.5 1 95.88 211 ALA A CA 1
ATOM 1665 C C . ALA A 1 211 ? -3.689 -0.858 -16.656 1 95.88 211 ALA A C 1
ATOM 1667 O O . ALA A 1 211 ? -4.504 -0.054 -17.125 1 95.88 211 ALA A O 1
ATOM 1668 N N . HIS A 1 212 ? -3.811 -1.325 -15.492 1 98.06 212 HIS A N 1
ATOM 1669 C CA . HIS A 1 212 ? -4.867 -0.918 -14.57 1 98.06 212 HIS A CA 1
ATOM 1670 C C . HIS A 1 212 ? -4.363 0.118 -13.57 1 98.06 212 HIS A C 1
ATOM 1672 O O . HIS A 1 212 ? -3.174 0.136 -13.242 1 98.06 212 HIS A O 1
ATOM 1678 N N . THR A 1 213 ? -5.242 1.026 -13.141 1 97.81 213 THR A N 1
ATOM 1679 C CA . THR A 1 213 ? -4.891 1.974 -12.086 1 97.81 213 THR A CA 1
ATOM 1680 C C . THR A 1 213 ? -4.652 1.249 -10.766 1 97.81 213 THR A C 1
ATOM 1682 O O . THR A 1 213 ? -5.121 0.125 -10.578 1 97.81 213 THR A O 1
ATOM 1685 N N . LEU A 1 214 ? -3.885 1.829 -9.914 1 97.69 214 LEU A N 1
ATOM 1686 C CA . LEU A 1 214 ? -3.748 1.291 -8.562 1 97.69 214 LEU A CA 1
ATOM 1687 C C . LEU A 1 214 ? -5.098 1.238 -7.859 1 97.69 214 LEU A C 1
ATOM 1689 O O . LEU A 1 214 ? -5.355 0.33 -7.066 1 97.69 214 LEU A O 1
ATOM 1693 N N . GLU A 1 215 ? -5.922 2.242 -8.156 1 98.31 215 GLU A N 1
ATOM 1694 C CA . GLU A 1 215 ? -7.27 2.275 -7.59 1 98.31 215 GLU A CA 1
ATOM 1695 C C . GLU A 1 215 ? -8.07 1.043 -8 1 98.31 215 GLU A C 1
ATOM 1697 O O . GLU A 1 215 ? -8.758 0.436 -7.18 1 98.31 215 GLU A O 1
ATOM 1702 N N . ASP A 1 216 ? -7.977 0.626 -9.305 1 97.94 216 ASP A N 1
ATOM 1703 C CA . ASP A 1 216 ? -8.633 -0.599 -9.758 1 97.94 216 ASP A CA 1
ATOM 1704 C C . ASP A 1 216 ? -8.094 -1.814 -9 1 97.94 216 ASP A C 1
ATOM 1706 O O . ASP A 1 216 ? -8.859 -2.721 -8.656 1 97.94 216 ASP A O 1
ATOM 1710 N N . GLN A 1 217 ? -6.836 -1.836 -8.75 1 98.44 217 GLN A N 1
ATOM 1711 C CA . GLN A 1 217 ? -6.172 -2.973 -8.125 1 98.44 217 GLN A CA 1
ATOM 1712 C C . GLN A 1 217 ? -6.516 -3.068 -6.641 1 98.44 217 GLN A C 1
ATOM 1714 O O . GLN A 1 217 ? -6.797 -4.156 -6.133 1 98.44 217 GLN A O 1
ATOM 1719 N N . ILE A 1 218 ? -6.539 -1.932 -5.918 1 98.75 218 ILE A N 1
ATOM 1720 C CA . ILE A 1 218 ? -6.66 -1.967 -4.465 1 98.75 218 ILE A CA 1
ATOM 1721 C C . ILE A 1 218 ? -8.102 -1.66 -4.059 1 98.75 218 ILE A C 1
ATOM 1723 O O . ILE A 1 218 ? -8.734 -2.449 -3.354 1 98.75 218 ILE A O 1
ATOM 1727 N N . GLN A 1 219 ? -8.656 -0.476 -4.527 1 98.75 219 GLN A N 1
ATOM 1728 C CA . GLN A 1 219 ? -10.047 -0.161 -4.215 1 98.75 219 GLN A CA 1
ATOM 1729 C C . GLN A 1 219 ? -10.984 -1.225 -4.77 1 98.75 219 GLN A C 1
ATOM 1731 O O . GLN A 1 219 ? -12.023 -1.521 -4.168 1 98.75 219 GLN A O 1
ATOM 1736 N N . GLY A 1 220 ? -10.609 -1.803 -5.945 1 98.56 220 GLY A N 1
ATOM 1737 C CA . GLY A 1 220 ? -11.398 -2.9 -6.48 1 98.56 220 GLY A CA 1
ATOM 1738 C C . GLY A 1 220 ? -11.57 -4.047 -5.5 1 98.56 220 GLY A C 1
ATOM 1739 O O . GLY A 1 220 ? -12.656 -4.605 -5.375 1 98.56 220 GLY A O 1
ATOM 1740 N N . GLN A 1 221 ? -10.461 -4.512 -4.828 1 98.75 221 GLN A N 1
ATOM 1741 C CA . GLN A 1 221 ? -10.547 -5.531 -3.789 1 98.75 221 GLN A CA 1
ATOM 1742 C C . GLN A 1 221 ? -11.477 -5.086 -2.66 1 98.75 221 GLN A C 1
ATOM 1744 O O . GLN A 1 221 ? -12.312 -5.867 -2.195 1 98.75 221 GLN A O 1
ATOM 1749 N N . ILE A 1 222 ? -11.344 -3.773 -2.234 1 98.44 222 ILE A N 1
ATOM 1750 C CA . ILE A 1 222 ? -12.125 -3.238 -1.122 1 98.44 222 ILE A CA 1
ATOM 1751 C C . ILE A 1 222 ? -13.602 -3.209 -1.494 1 98.44 222 ILE A C 1
ATOM 1753 O O . ILE A 1 222 ? -14.461 -3.605 -0.697 1 98.44 222 ILE A O 1
ATOM 1757 N N . ASP A 1 223 ? -13.914 -2.842 -2.754 1 98.12 223 ASP A N 1
ATOM 1758 C CA . ASP A 1 223 ? -15.289 -2.807 -3.242 1 98.12 223 ASP A CA 1
ATOM 1759 C C . ASP A 1 223 ? -15.922 -4.199 -3.223 1 98.12 223 ASP A C 1
ATOM 1761 O O . ASP A 1 223 ? -17.125 -4.336 -3.053 1 98.12 223 ASP A O 1
ATOM 1765 N N . ALA A 1 224 ? -15.07 -5.168 -3.371 1 98.06 224 ALA A N 1
ATOM 1766 C CA . ALA A 1 224 ? -15.547 -6.551 -3.43 1 98.06 224 ALA A CA 1
ATOM 1767 C C . ALA A 1 224 ? -15.766 -7.109 -2.027 1 98.06 224 ALA A C 1
ATOM 1769 O O . ALA A 1 224 ? -16.234 -8.242 -1.874 1 98.06 224 ALA A O 1
ATOM 1770 N N . GLY A 1 225 ? -15.391 -6.398 -1.029 1 97.69 225 GLY A N 1
ATOM 1771 C CA . GLY A 1 225 ? -15.656 -6.828 0.333 1 97.69 225 GLY A CA 1
ATOM 1772 C C . GLY A 1 225 ? -14.406 -7.199 1.103 1 97.69 225 GLY A C 1
ATOM 1773 O O . GLY A 1 225 ? -14.477 -7.906 2.111 1 97.69 225 GLY A O 1
ATOM 1774 N N . PHE A 1 226 ? -13.242 -6.715 0.642 1 98.38 226 PHE A N 1
ATOM 1775 C CA . PHE A 1 226 ? -11.984 -7.059 1.299 1 98.38 226 PHE A CA 1
ATOM 1776 C C . PHE A 1 226 ? -11.445 -5.871 2.078 1 98.38 226 PHE A C 1
ATOM 1778 O O . PHE A 1 226 ? -11.719 -4.719 1.741 1 98.38 226 PHE A O 1
ATOM 1785 N N . ALA A 1 227 ? -10.695 -6.121 3.117 1 98 227 ALA A N 1
ATOM 1786 C CA . ALA A 1 227 ? -9.781 -5.184 3.764 1 98 227 ALA A CA 1
ATOM 1787 C C . ALA A 1 227 ? -8.328 -5.566 3.502 1 98 227 ALA A C 1
ATOM 1789 O O . ALA A 1 227 ? -7.969 -6.742 3.574 1 98 227 ALA A O 1
ATOM 1790 N N . ILE A 1 228 ? -7.578 -4.594 3.16 1 98.62 228 ILE A N 1
ATOM 1791 C CA . ILE A 1 228 ? -6.16 -4.859 2.924 1 98.62 228 ILE A CA 1
ATOM 1792 C C . ILE A 1 228 ? -5.41 -4.863 4.254 1 98.62 228 ILE A C 1
ATOM 1794 O O . ILE A 1 228 ? -5.375 -3.85 4.957 1 98.62 228 ILE A O 1
ATOM 1798 N N . THR A 1 229 ? -4.652 -6.066 4.547 1 98.31 229 THR A N 1
ATOM 1799 C CA . THR A 1 229 ? -4 -6.234 5.844 1 98.31 229 THR A CA 1
ATOM 1800 C C . THR A 1 229 ? -2.529 -6.598 5.664 1 98.31 229 THR A C 1
ATOM 1802 O O . THR A 1 229 ? -1.84 -6.91 6.637 1 98.31 229 THR A O 1
ATOM 1805 N N . GLY A 1 230 ? -2.111 -6.547 4.496 1 98.69 230 GLY A N 1
ATOM 1806 C CA . GLY A 1 230 ? -0.715 -6.734 4.133 1 98.69 230 GLY A CA 1
ATOM 1807 C C . GLY A 1 230 ? -0.362 -6.117 2.793 1 98.69 230 GLY A C 1
ATOM 1808 O O . GLY A 1 230 ? -1.188 -6.09 1.878 1 98.69 230 GLY A O 1
ATOM 1809 N N . PHE A 1 231 ? 0.844 -5.762 2.652 1 98.88 231 PHE A N 1
ATOM 1810 C CA . PHE A 1 231 ? 1.316 -5.066 1.46 1 98.88 231 PHE A CA 1
ATOM 1811 C C . PHE A 1 231 ? 2.836 -5.125 1.365 1 98.88 231 PHE A C 1
ATOM 1813 O O . PHE A 1 231 ? 3.535 -4.891 2.354 1 98.88 231 PHE A O 1
ATOM 1820 N N . TYR A 1 232 ? 3.322 -5.445 0.237 1 98.88 232 TYR A N 1
ATOM 1821 C CA . TYR A 1 232 ? 4.746 -5.246 -0.005 1 98.88 232 TYR A CA 1
ATOM 1822 C C . TYR A 1 232 ? 5.012 -4.957 -1.477 1 98.88 232 TYR A C 1
ATOM 1824 O O . TYR A 1 232 ? 4.152 -5.191 -2.328 1 98.88 232 TYR A O 1
ATOM 1832 N N . GLU A 1 233 ? 6.152 -4.395 -1.762 1 98.56 233 GLU A N 1
ATOM 1833 C CA . GLU A 1 233 ? 6.609 -4.121 -3.121 1 98.56 233 GLU A CA 1
ATOM 1834 C C . GLU A 1 233 ? 7.754 -5.047 -3.516 1 98.56 233 GLU A C 1
ATOM 1836 O O . GLU A 1 233 ? 8.438 -5.602 -2.652 1 98.56 233 GLU A O 1
ATOM 1841 N N . ASP A 1 234 ? 7.883 -5.242 -4.762 1 98.62 234 ASP A N 1
ATOM 1842 C CA . ASP A 1 234 ? 8.906 -6.098 -5.352 1 98.62 234 ASP A CA 1
ATOM 1843 C C . ASP A 1 234 ? 9.367 -5.559 -6.703 1 98.62 234 ASP A C 1
ATOM 1845 O O . ASP A 1 234 ? 8.859 -4.535 -7.172 1 98.62 234 ASP A O 1
ATOM 1849 N N . ASP A 1 235 ? 10.414 -6.156 -7.258 1 97.19 235 ASP A N 1
ATOM 1850 C CA . ASP A 1 235 ? 10.922 -5.711 -8.555 1 97.19 235 ASP A CA 1
ATOM 1851 C C . ASP A 1 235 ? 11.406 -6.895 -9.391 1 97.19 235 ASP A C 1
ATOM 1853 O O . ASP A 1 235 ? 11.023 -8.039 -9.125 1 97.19 235 ASP A O 1
ATOM 1857 N N . PHE A 1 236 ? 12.203 -6.551 -10.5 1 96 236 PHE A N 1
ATOM 1858 C CA . PHE A 1 236 ? 12.617 -7.578 -11.445 1 96 236 PHE A CA 1
ATOM 1859 C C . PHE A 1 236 ? 13.953 -8.188 -11.031 1 96 236 PHE A C 1
ATOM 1861 O O . PHE A 1 236 ? 14.641 -8.805 -11.852 1 96 236 PHE A O 1
ATOM 1868 N N . GLY A 1 237 ? 14.344 -8.047 -9.766 1 95.06 237 GLY A N 1
ATOM 1869 C CA . GLY A 1 237 ? 15.586 -8.625 -9.289 1 95.06 237 GLY A CA 1
ATOM 1870 C C . GLY A 1 237 ? 16.812 -8 -9.922 1 95.06 237 GLY A C 1
ATOM 1871 O O . GLY A 1 237 ? 17.844 -8.664 -10.078 1 95.06 237 GLY A O 1
ATOM 1872 N N . GLY A 1 238 ? 16.703 -6.715 -10.391 1 93.25 238 GLY A N 1
ATOM 1873 C CA . GLY A 1 238 ? 17.844 -5.996 -10.953 1 93.25 238 GLY A CA 1
ATOM 1874 C C . GLY A 1 238 ? 18 -6.207 -12.453 1 93.25 238 GLY A C 1
ATOM 1875 O O . GLY A 1 238 ? 18.953 -5.707 -13.055 1 93.25 238 GLY A O 1
ATOM 1876 N N . THR A 1 239 ? 17.047 -6.961 -13.133 1 93.56 239 THR A N 1
ATOM 1877 C CA . THR A 1 239 ? 17.203 -7.312 -14.539 1 93.56 239 THR A CA 1
ATOM 1878 C C . THR A 1 239 ? 16.703 -6.18 -15.438 1 93.56 239 THR A C 1
ATOM 1880 O O . THR A 1 239 ? 16.984 -6.168 -16.641 1 93.56 239 THR A O 1
ATOM 1883 N N . ARG A 1 240 ? 16.016 -5.301 -14.844 1 94.44 240 ARG A N 1
ATOM 1884 C CA . ARG A 1 240 ? 15.508 -4.164 -15.609 1 94.44 240 ARG A CA 1
ATOM 1885 C C . ARG A 1 240 ? 16.016 -2.846 -15.031 1 94.44 240 ARG A C 1
ATOM 1887 O O . ARG A 1 240 ? 16.156 -2.707 -13.812 1 94.44 240 ARG A O 1
ATOM 1894 N N . ILE A 1 241 ? 16.156 -1.784 -15.898 1 95.88 241 ILE A N 1
ATOM 1895 C CA . ILE A 1 241 ? 16.719 -0.498 -15.5 1 95.88 241 ILE A CA 1
ATOM 1896 C C . ILE A 1 241 ? 15.781 0.19 -14.516 1 95.88 241 ILE A C 1
ATOM 1898 O O . ILE A 1 241 ? 16.219 0.936 -13.641 1 95.88 241 ILE A O 1
ATOM 1902 N N . LEU A 1 242 ? 14.469 -0.122 -14.625 1 95.12 242 LEU A N 1
ATOM 1903 C CA . LEU A 1 242 ? 13.461 0.477 -13.75 1 95.12 242 LEU A CA 1
ATOM 1904 C C . LEU A 1 242 ? 13.711 0.094 -12.297 1 95.12 242 LEU A C 1
ATOM 1906 O O . LEU A 1 242 ? 13.375 0.85 -11.383 1 95.12 242 LEU A O 1
ATOM 1910 N N . ASP A 1 243 ? 14.352 -1.028 -12.07 1 95.56 243 ASP A N 1
ATOM 1911 C CA . ASP A 1 243 ? 14.609 -1.55 -10.734 1 95.56 243 ASP A CA 1
ATOM 1912 C C . ASP A 1 243 ? 15.547 -0.629 -9.953 1 95.56 243 ASP A C 1
ATOM 1914 O O . ASP A 1 243 ? 15.609 -0.693 -8.727 1 95.56 243 ASP A O 1
ATOM 1918 N N . GLN A 1 244 ? 16.281 0.222 -10.711 1 95.69 244 GLN A N 1
ATOM 1919 C CA . GLN A 1 244 ? 17.219 1.146 -10.07 1 95.69 244 GLN A CA 1
ATOM 1920 C C . GLN A 1 244 ? 16.469 2.305 -9.414 1 95.69 244 GLN A C 1
ATOM 1922 O O . GLN A 1 244 ? 17.031 3.01 -8.57 1 95.69 244 GLN A O 1
ATOM 1927 N N . TYR A 1 245 ? 15.211 2.471 -9.734 1 96.25 245 TYR A N 1
ATOM 1928 C CA . TYR A 1 245 ? 14.531 3.701 -9.344 1 96.25 245 TYR A CA 1
ATOM 1929 C C . TYR A 1 245 ? 13.336 3.4 -8.453 1 96.25 245 TYR A C 1
ATOM 1931 O O . TYR A 1 245 ? 13.109 4.09 -7.453 1 96.25 245 TYR A O 1
ATOM 1939 N N . ILE A 1 246 ? 12.586 2.357 -8.766 1 96.31 246 ILE A N 1
ATOM 1940 C CA . ILE A 1 246 ? 11.32 2.154 -8.062 1 96.31 246 ILE A CA 1
ATOM 1941 C C . ILE A 1 246 ? 10.859 0.711 -8.234 1 96.31 246 ILE A C 1
ATOM 1943 O O . ILE A 1 246 ? 11.195 0.061 -9.227 1 96.31 246 ILE A O 1
ATOM 1947 N N . LYS A 1 247 ? 10.094 0.205 -7.316 1 97.81 247 LYS A N 1
ATOM 1948 C CA . LYS A 1 247 ? 9.578 -1.161 -7.32 1 97.81 247 LYS A CA 1
ATOM 1949 C C . LYS A 1 247 ? 8.414 -1.305 -8.297 1 97.81 247 LYS A C 1
ATOM 1951 O O . LYS A 1 247 ? 7.5 -0.479 -8.305 1 97.81 247 LYS A O 1
ATOM 1956 N N . MET A 1 248 ? 8.383 -2.457 -9.102 1 97.06 248 MET A N 1
ATOM 1957 C CA . MET A 1 248 ? 7.473 -2.574 -10.242 1 97.06 248 MET A CA 1
ATOM 1958 C C . MET A 1 248 ? 6.352 -3.561 -9.938 1 97.06 248 MET A C 1
ATOM 1960 O O . MET A 1 248 ? 5.426 -3.721 -10.734 1 97.06 248 MET A O 1
ATOM 1964 N N . PHE A 1 249 ? 6.383 -4.133 -8.766 1 98.5 249 PHE A N 1
ATOM 1965 C CA . PHE A 1 249 ? 5.348 -5.094 -8.406 1 98.5 249 PHE A CA 1
ATOM 1966 C C . PHE A 1 249 ? 4.832 -4.832 -7 1 98.5 249 PHE A C 1
ATOM 1968 O O . PHE A 1 249 ? 5.543 -4.258 -6.168 1 98.5 249 PHE A O 1
ATOM 1975 N N . ILE A 1 250 ? 3.699 -5.27 -6.773 1 98.75 250 ILE A N 1
ATOM 1976 C CA . ILE A 1 250 ? 3.027 -5.113 -5.492 1 98.75 250 ILE A CA 1
ATOM 1977 C C . ILE A 1 250 ? 2.324 -6.418 -5.113 1 98.75 250 ILE A C 1
ATOM 1979 O O . ILE A 1 250 ? 1.78 -7.109 -5.977 1 98.75 250 ILE A O 1
ATOM 1983 N N . ALA A 1 251 ? 2.334 -6.738 -3.895 1 98.88 251 ALA A N 1
ATOM 1984 C CA . ALA A 1 251 ? 1.501 -7.812 -3.365 1 98.88 251 ALA A CA 1
ATOM 1985 C C . ALA A 1 251 ? 0.595 -7.309 -2.246 1 98.88 251 ALA A C 1
ATOM 1987 O O . ALA A 1 251 ? 1 -6.457 -1.449 1 98.88 251 ALA A O 1
ATOM 1988 N N . THR A 1 252 ? -0.599 -7.766 -2.203 1 98.88 252 THR A N 1
ATOM 1989 C CA . THR A 1 252 ? -1.509 -7.449 -1.106 1 98.88 252 THR A CA 1
ATOM 1990 C C . THR A 1 252 ? -2.004 -8.727 -0.43 1 98.88 252 THR A C 1
ATOM 1992 O O . THR A 1 252 ? -2.188 -9.75 -1.087 1 98.88 252 THR A O 1
ATOM 1995 N N . LYS A 1 253 ? -2.152 -8.734 0.891 1 98.88 253 LYS A N 1
ATOM 1996 C CA . LYS A 1 253 ? -2.99 -9.664 1.647 1 98.88 253 LYS A CA 1
ATOM 1997 C C . LYS A 1 253 ? -4.348 -9.039 1.963 1 98.88 253 LYS A C 1
ATOM 1999 O O . LYS A 1 253 ? -4.43 -8.031 2.674 1 98.88 253 LYS A O 1
ATOM 2004 N N . ALA A 1 254 ? -5.391 -9.578 1.433 1 98.75 254 ALA A N 1
ATOM 2005 C CA . ALA A 1 254 ? -6.746 -9.07 1.623 1 98.75 254 ALA A CA 1
ATOM 2006 C C . ALA A 1 254 ? -7.613 -10.078 2.365 1 98.75 254 ALA A C 1
ATOM 2008 O O . ALA A 1 254 ? -7.602 -11.273 2.045 1 98.75 254 ALA A O 1
ATOM 2009 N N . VAL A 1 255 ? -8.359 -9.625 3.336 1 98.31 255 VAL A N 1
ATOM 2010 C CA . VAL A 1 255 ? -9.234 -10.484 4.129 1 98.31 255 VAL A CA 1
ATOM 2011 C C . VAL A 1 255 ? -10.695 -10.117 3.861 1 98.31 255 VAL A C 1
ATOM 2013 O O . VAL A 1 255 ? -11.062 -8.938 3.877 1 98.31 255 VAL A O 1
ATOM 2016 N N . LYS A 1 256 ? -11.469 -11.141 3.633 1 97.88 256 LYS A N 1
ATOM 2017 C CA . LYS A 1 256 ? -12.891 -10.945 3.373 1 97.88 256 LYS A CA 1
ATOM 2018 C C . LYS A 1 256 ? -13.656 -10.688 4.668 1 97.88 256 LYS A C 1
ATOM 2020 O O . LYS A 1 256 ? -13.633 -11.523 5.582 1 97.88 256 LYS A O 1
ATOM 2025 N N . PHE A 1 257 ? -14.219 -9.477 4.777 1 86.31 257 PHE A N 1
ATOM 2026 C CA . PHE A 1 257 ? -14.953 -9.156 5.992 1 86.31 257 PHE A CA 1
ATOM 2027 C C . PHE A 1 257 ? -16.453 -9.367 5.797 1 86.31 257 PHE A C 1
ATOM 2029 O O . PHE A 1 257 ? -16.953 -9.289 4.672 1 86.31 257 PHE A O 1
ATOM 2036 N N . VAL A 1 258 ? -17.047 -9.938 6.781 1 67.88 258 VAL A N 1
ATOM 2037 C CA . VAL A 1 258 ? -18.5 -10.008 6.801 1 67.88 258 VAL A CA 1
ATOM 2038 C C . VAL A 1 258 ? -19.078 -8.648 7.195 1 67.88 258 VAL A C 1
ATOM 2040 O O . VAL A 1 258 ? -18.688 -8.07 8.211 1 67.88 258 VAL A O 1
ATOM 2043 N N . LEU A 1 259 ? -19.422 -7.762 6.18 1 47.41 259 LEU A N 1
ATOM 2044 C CA . LEU A 1 259 ? -20.203 -6.59 6.559 1 47.41 259 LEU A CA 1
ATOM 2045 C C . LEU A 1 259 ? -21.359 -6.98 7.477 1 47.41 259 LEU A C 1
ATOM 2047 O O . LEU A 1 259 ? -21.938 -8.062 7.344 1 47.41 259 LEU A O 1
ATOM 2051 N N . MET B 1 1 ? 21.438 18.719 10.852 1 77 1 MET B N 1
ATOM 2052 C CA . MET B 1 1 ? 20.438 19.656 10.359 1 77 1 MET B CA 1
ATOM 2053 C C . MET B 1 1 ? 19.031 19.281 10.844 1 77 1 MET B C 1
ATOM 2055 O O . MET B 1 1 ? 18.688 18.094 10.891 1 77 1 MET B O 1
ATOM 2059 N N . ASP B 1 2 ? 18.344 20.328 11.367 1 88.62 2 ASP B N 1
ATOM 2060 C CA . ASP B 1 2 ? 16.969 20.141 11.836 1 88.62 2 ASP B CA 1
ATOM 2061 C C . ASP B 1 2 ? 15.977 20.344 10.703 1 88.62 2 ASP B C 1
ATOM 2063 O O . ASP B 1 2 ? 15.555 21.469 10.438 1 88.62 2 ASP B O 1
ATOM 2067 N N . THR B 1 3 ? 15.586 19.359 10.07 1 90 3 THR B N 1
ATOM 2068 C CA . THR B 1 3 ? 14.727 19.422 8.891 1 90 3 THR B CA 1
ATOM 2069 C C . THR B 1 3 ? 13.312 19.844 9.273 1 90 3 THR B C 1
ATOM 2071 O O . THR B 1 3 ? 12.602 20.453 8.477 1 90 3 THR B O 1
ATOM 2074 N N . THR B 1 4 ? 12.977 19.531 10.508 1 93.06 4 THR B N 1
ATOM 2075 C CA . THR B 1 4 ? 11.664 19.938 10.984 1 93.06 4 THR B CA 1
ATOM 2076 C C . THR B 1 4 ? 11.57 21.469 11.062 1 93.06 4 THR B C 1
ATOM 2078 O O . THR B 1 4 ? 10.578 22.062 10.625 1 93.06 4 THR B O 1
ATOM 2081 N N . ARG B 1 5 ? 12.516 22.078 11.594 1 92.69 5 ARG B N 1
ATOM 2082 C CA . ARG B 1 5 ? 12.555 23.531 11.68 1 92.69 5 ARG B CA 1
ATOM 2083 C C . ARG B 1 5 ? 12.609 24.156 10.289 1 92.69 5 ARG B C 1
ATOM 2085 O O . ARG B 1 5 ? 11.938 25.156 10.031 1 92.69 5 ARG B O 1
ATOM 2092 N N . GLN B 1 6 ? 13.438 23.547 9.438 1 92.81 6 GLN B N 1
ATOM 2093 C CA . GLN B 1 6 ? 13.523 24.016 8.062 1 92.81 6 GLN B CA 1
ATOM 2094 C C . GLN B 1 6 ? 12.156 23.984 7.383 1 92.81 6 GLN B C 1
ATOM 2096 O O . GLN B 1 6 ? 11.742 24.984 6.77 1 92.81 6 GLN B O 1
ATOM 2101 N N . ASN B 1 7 ? 11.438 22.906 7.465 1 96.62 7 ASN B N 1
ATOM 2102 C CA . ASN B 1 7 ? 10.133 22.781 6.828 1 96.62 7 ASN B CA 1
ATOM 2103 C C . ASN B 1 7 ? 9.094 23.672 7.488 1 96.62 7 ASN B C 1
ATOM 2105 O O . ASN B 1 7 ? 8.188 24.188 6.824 1 96.62 7 ASN B O 1
ATOM 2109 N N . SER B 1 8 ? 9.211 23.891 8.82 1 96.44 8 SER B N 1
ATOM 2110 C CA . SER B 1 8 ? 8.344 24.844 9.5 1 96.44 8 SER B CA 1
ATOM 2111 C C . SER B 1 8 ? 8.484 26.234 8.898 1 96.44 8 SER B C 1
ATOM 2113 O O . SER B 1 8 ? 7.488 26.859 8.523 1 96.44 8 SER B O 1
ATOM 2115 N N . ASN B 1 9 ? 9.656 26.672 8.734 1 95.44 9 ASN B N 1
ATOM 2116 C CA . ASN B 1 9 ? 9.945 27.984 8.164 1 95.44 9 ASN B CA 1
ATOM 2117 C C . ASN B 1 9 ? 9.5 28.078 6.707 1 95.44 9 ASN B C 1
ATOM 2119 O O . ASN B 1 9 ? 8.953 29.094 6.281 1 95.44 9 ASN B O 1
ATOM 2123 N N . ALA B 1 10 ? 9.773 27.031 6.02 1 95.81 10 ALA B N 1
ATOM 2124 C CA . ALA B 1 10 ? 9.406 27 4.605 1 95.81 10 ALA B CA 1
ATOM 2125 C C . ALA B 1 10 ? 7.895 27.141 4.43 1 95.81 10 ALA B C 1
ATOM 2127 O O . ALA B 1 10 ? 7.43 27.859 3.549 1 95.81 10 ALA B O 1
ATOM 2128 N N . TRP B 1 11 ? 7.16 26.5 5.23 1 96.88 11 TRP B N 1
ATOM 2129 C CA . TRP B 1 11 ? 5.711 26.562 5.105 1 96.88 11 TRP B CA 1
ATOM 2130 C C . TRP B 1 11 ? 5.168 27.906 5.594 1 96.88 11 TRP B C 1
ATOM 2132 O O . TRP B 1 11 ? 4.156 28.391 5.09 1 96.88 11 TRP B O 1
ATOM 2142 N N . ASP B 1 12 ? 5.828 28.547 6.578 1 97.12 12 ASP B N 1
ATOM 2143 C CA . ASP B 1 12 ? 5.484 29.922 6.918 1 97.12 12 ASP B CA 1
ATOM 2144 C C . ASP B 1 12 ? 5.637 30.844 5.707 1 97.12 12 ASP B C 1
ATOM 2146 O O . ASP B 1 12 ? 4.766 31.672 5.434 1 97.12 12 ASP B O 1
ATOM 2150 N N . GLN B 1 13 ? 6.715 30.625 4.996 1 95.5 13 GLN B N 1
ATOM 2151 C CA . GLN B 1 13 ? 6.965 31.422 3.799 1 95.5 13 GLN B CA 1
ATOM 2152 C C . GLN B 1 13 ? 5.914 31.141 2.729 1 95.5 13 GLN B C 1
ATOM 2154 O O . GLN B 1 13 ? 5.484 32.062 2.025 1 95.5 13 GLN B O 1
ATOM 2159 N N . LYS B 1 14 ? 5.527 29.906 2.6 1 95.38 14 LYS B N 1
ATOM 2160 C CA . LYS B 1 14 ? 4.512 29.547 1.618 1 95.38 14 LYS B CA 1
ATOM 2161 C C . LYS B 1 14 ? 3.184 30.234 1.927 1 95.38 14 LYS B C 1
ATOM 2163 O O . LYS B 1 14 ? 2.43 30.578 1.015 1 95.38 14 LYS B O 1
ATOM 2168 N N . VAL B 1 15 ? 2.859 30.422 3.152 1 96.25 15 VAL B N 1
ATOM 2169 C CA . VAL B 1 15 ? 1.663 31.156 3.541 1 96.25 15 VAL B CA 1
ATOM 2170 C C . VAL B 1 15 ? 1.768 32.594 3.053 1 96.25 15 VAL B C 1
ATOM 2172 O O . VAL B 1 15 ? 0.831 33.125 2.447 1 96.25 15 VAL B O 1
ATOM 2175 N N . GLU B 1 16 ? 2.885 33.188 3.266 1 95.5 16 GLU B N 1
ATOM 2176 C CA . GLU B 1 16 ? 3.113 34.594 2.873 1 95.5 16 GLU B CA 1
ATOM 2177 C C . GLU B 1 16 ? 3.018 34.75 1.359 1 95.5 16 GLU B C 1
ATOM 2179 O O . GLU B 1 16 ? 2.568 35.812 0.872 1 95.5 16 GLU B O 1
ATOM 2184 N N . GLU B 1 17 ? 3.334 33.688 0.668 1 94.12 17 GLU B N 1
ATOM 2185 C CA . GLU B 1 17 ? 3.336 33.719 -0.792 1 94.12 17 GLU B CA 1
ATOM 2186 C C . GLU B 1 17 ? 1.961 33.375 -1.353 1 94.12 17 GLU B C 1
ATOM 2188 O O . GLU B 1 17 ? 1.718 33.531 -2.553 1 94.12 17 GLU B O 1
ATOM 2193 N N . GLY B 1 18 ? 1.141 32.875 -0.53 1 93.69 18 GLY B N 1
ATOM 2194 C CA . GLY B 1 18 ? -0.2 32.531 -0.972 1 93.69 18 GLY B CA 1
ATOM 2195 C C . GLY B 1 18 ? -0.247 31.234 -1.775 1 93.69 18 GLY B C 1
ATOM 2196 O O . GLY B 1 18 ? -0.978 31.141 -2.764 1 93.69 18 GLY B O 1
ATOM 2197 N N . SER B 1 19 ? 0.54 30.266 -1.386 1 92.5 19 SER B N 1
ATOM 2198 C CA . SER B 1 19 ? 0.532 28.969 -2.049 1 92.5 19 SER B CA 1
ATOM 2199 C C . SER B 1 19 ? -0.83 28.297 -1.928 1 92.5 19 SER B C 1
ATOM 2201 O O . SER B 1 19 ? -1.554 28.516 -0.954 1 92.5 19 SER B O 1
ATOM 2203 N N . ARG B 1 20 ? -1.136 27.5 -2.85 1 90.69 20 ARG B N 1
ATOM 2204 C CA . ARG B 1 20 ? -2.438 26.859 -3.006 1 90.69 20 ARG B CA 1
ATOM 2205 C C . ARG B 1 20 ? -2.855 26.141 -1.723 1 90.69 20 ARG B C 1
ATOM 2207 O O . ARG B 1 20 ? -4.031 26.172 -1.346 1 90.69 20 ARG B O 1
ATOM 2214 N N . TYR B 1 21 ? -1.975 25.531 -0.993 1 92.81 21 TYR B N 1
ATOM 2215 C CA . TYR B 1 21 ? -2.277 24.656 0.135 1 92.81 21 TYR B CA 1
ATOM 2216 C C . TYR B 1 21 ? -2.34 25.438 1.437 1 92.81 21 TYR B C 1
ATOM 2218 O O . TYR B 1 21 ? -2.486 24.859 2.516 1 92.81 21 TYR B O 1
ATOM 2226 N N . THR B 1 22 ? -2.227 26.812 1.296 1 96.06 22 THR B N 1
ATOM 2227 C CA . THR B 1 22 ? -2.277 27.703 2.449 1 96.06 22 THR B CA 1
ATOM 2228 C C . THR B 1 22 ? -3.484 28.625 2.361 1 96.06 22 THR B C 1
ATOM 2230 O O . THR B 1 22 ? -3.684 29.484 3.23 1 96.06 22 THR B O 1
ATOM 2233 N N . LYS B 1 23 ? -4.301 28.484 1.324 1 96 23 LYS B N 1
ATOM 2234 C CA . LYS B 1 23 ? -5.434 29.375 1.092 1 96 23 LYS B CA 1
ATOM 2235 C C . LYS B 1 23 ? -6.68 28.891 1.82 1 96 23 LYS B C 1
ATOM 2237 O O . LYS B 1 23 ? -7.195 27.812 1.518 1 96 23 LYS B O 1
ATOM 2242 N N . SER B 1 24 ? -7.188 29.734 2.619 1 97.69 24 SER B N 1
ATOM 2243 C CA . SER B 1 24 ? -8.344 29.391 3.445 1 97.69 24 SER B CA 1
ATOM 2244 C C . SER B 1 24 ? -9.609 29.266 2.602 1 97.69 24 SER B C 1
ATOM 2246 O O . SER B 1 24 ? -9.727 29.922 1.558 1 97.69 24 SER B O 1
ATOM 2248 N N . VAL B 1 25 ? -10.492 28.516 3.086 1 97.94 25 VAL B N 1
ATOM 2249 C CA . VAL B 1 25 ? -11.805 28.375 2.451 1 97.94 25 VAL B CA 1
ATOM 2250 C C . VAL B 1 25 ? -12.594 29.672 2.615 1 97.94 25 VAL B C 1
ATOM 2252 O O . VAL B 1 25 ? -12.305 30.484 3.51 1 97.94 25 VAL B O 1
ATOM 2255 N N . SER B 1 26 ? -13.609 29.891 1.798 1 97.94 26 SER B N 1
ATOM 2256 C CA . SER B 1 26 ? -14.43 31.094 1.805 1 97.94 26 SER B CA 1
ATOM 2257 C C . SER B 1 26 ? -15.516 31.031 2.879 1 97.94 26 SER B C 1
ATOM 2259 O O . SER B 1 26 ? -15.789 29.953 3.414 1 97.94 26 SER B O 1
ATOM 2261 N N . ARG B 1 27 ? -16.078 32.188 3.109 1 97.81 27 ARG B N 1
ATOM 2262 C CA . ARG B 1 27 ? -17.219 32.25 4.008 1 97.81 27 ARG B CA 1
ATOM 2263 C C . ARG B 1 27 ? -18.375 31.406 3.482 1 97.81 27 ARG B C 1
ATOM 2265 O O . ARG B 1 27 ? -19.094 30.781 4.262 1 97.81 27 ARG B O 1
ATOM 2272 N N . GLU B 1 28 ? -18.516 31.406 2.209 1 98.12 28 GLU B N 1
ATOM 2273 C CA . GLU B 1 28 ? -19.578 30.641 1.574 1 98.12 28 GLU B CA 1
ATOM 2274 C C . GLU B 1 28 ? -19.406 29.156 1.834 1 98.12 28 GLU B C 1
ATOM 2276 O O . GLU B 1 28 ? -20.391 28.453 2.137 1 98.12 28 GLU B O 1
ATOM 2281 N N . THR B 1 29 ? -18.203 28.672 1.728 1 98.31 29 THR B N 1
ATOM 2282 C CA . THR B 1 29 ? -17.922 27.266 1.996 1 98.31 29 THR B CA 1
ATOM 2283 C C . THR B 1 29 ? -18.281 26.906 3.436 1 98.31 29 THR B C 1
ATOM 2285 O O . THR B 1 29 ? -18.875 25.859 3.686 1 98.31 29 THR B O 1
ATOM 2288 N N . ILE B 1 30 ? -18 27.797 4.367 1 98.44 30 ILE B N 1
ATOM 2289 C CA . ILE B 1 30 ? -18.266 27.547 5.777 1 98.44 30 ILE B CA 1
ATOM 2290 C C . ILE B 1 30 ? -19.781 27.531 6.023 1 98.44 30 ILE B C 1
ATOM 2292 O O . ILE B 1 30 ? -20.297 26.672 6.742 1 98.44 30 ILE B O 1
ATOM 2296 N N . GLU B 1 31 ? -20.484 28.453 5.406 1 98.06 31 GLU B N 1
ATOM 2297 C CA . GLU B 1 31 ? -21.938 28.516 5.562 1 98.06 31 GLU B CA 1
ATOM 2298 C C . GLU B 1 31 ? -22.594 27.234 5.031 1 98.06 31 GLU B C 1
ATOM 2300 O O . GLU B 1 31 ? -23.5 26.688 5.672 1 98.06 31 GLU B O 1
ATOM 2305 N N . LYS B 1 32 ? -22.125 26.797 3.928 1 98.12 32 LYS B N 1
ATOM 2306 C CA . LYS B 1 32 ? -22.625 25.547 3.371 1 98.12 32 LYS B CA 1
ATOM 2307 C C . LYS B 1 32 ? -22.312 24.359 4.289 1 98.12 32 LYS B C 1
ATOM 2309 O O . LYS B 1 32 ? -23.109 23.453 4.434 1 98.12 32 LYS B O 1
ATOM 2314 N N . SER B 1 33 ? -21.141 24.391 4.859 1 97.5 33 SER B N 1
ATOM 2315 C CA . SER B 1 33 ? -20.719 23.328 5.758 1 97.5 33 SER B CA 1
ATOM 2316 C C . SER B 1 33 ? -21.594 23.266 7.008 1 97.5 33 SER B C 1
ATOM 2318 O O . SER B 1 33 ? -21.953 22.188 7.461 1 97.5 33 SER B O 1
ATOM 2320 N N . LYS B 1 34 ? -21.953 24.438 7.555 1 96.75 34 LYS B N 1
ATOM 2321 C CA . LYS B 1 34 ? -22.859 24.5 8.703 1 96.75 34 LYS B CA 1
ATOM 2322 C C . LYS B 1 34 ? -24.219 23.875 8.375 1 96.75 34 LYS B C 1
ATOM 2324 O O . LYS B 1 34 ? -24.859 23.297 9.258 1 96.75 34 LYS B O 1
ATOM 2329 N N . ALA B 1 35 ? -24.547 23.922 7.039 1 96.06 35 ALA B N 1
ATOM 2330 C CA . ALA B 1 35 ? -25.844 23.422 6.586 1 96.06 35 ALA B CA 1
ATOM 2331 C C . ALA B 1 35 ? -25.75 21.938 6.227 1 96.06 35 ALA B C 1
ATOM 2333 O O . ALA B 1 35 ? -26.734 21.344 5.777 1 96.06 35 ALA B O 1
ATOM 2334 N N . GLY B 1 36 ? -24.547 21.516 6.305 1 95.88 36 GLY B N 1
ATOM 2335 C CA . GLY B 1 36 ? -24.406 20.078 6.078 1 95.88 36 GLY B CA 1
ATOM 2336 C C . GLY B 1 36 ? -23.844 19.75 4.707 1 95.88 36 GLY B C 1
ATOM 2337 O O . GLY B 1 36 ? -23.641 18.578 4.379 1 95.88 36 GLY B O 1
ATOM 2338 N N . GLU B 1 37 ? -23.672 20.734 3.957 1 97.12 37 GLU B N 1
ATOM 2339 C CA . GLU B 1 37 ? -23.094 20.562 2.629 1 97.12 37 GLU B CA 1
ATOM 2340 C C . GLU B 1 37 ? -21.578 20.828 2.645 1 97.12 37 GLU B C 1
ATOM 2342 O O . GLU B 1 37 ? -21.125 21.875 2.203 1 97.12 37 GLU B O 1
ATOM 2347 N N . TRP B 1 38 ? -20.906 19.859 3.135 1 97.12 38 TRP B N 1
ATOM 2348 C CA . TRP B 1 38 ? -19.484 20.047 3.301 1 97.12 38 TRP B CA 1
ATOM 2349 C C . TRP B 1 38 ? -18.688 18.969 2.551 1 97.12 38 TRP B C 1
ATOM 2351 O O . TRP B 1 38 ? -19.219 17.891 2.291 1 97.12 38 TRP B O 1
ATOM 2361 N N . GLU B 1 39 ? -17.5 19.234 2.16 1 97.94 39 GLU B N 1
ATOM 2362 C CA . GLU B 1 39 ? -16.5 18.328 1.587 1 97.94 39 GLU B CA 1
ATOM 2363 C C . GLU B 1 39 ? -15.086 18.797 1.93 1 97.94 39 GLU B C 1
ATOM 2365 O O . GLU B 1 39 ? -14.852 20 2.119 1 97.94 39 GLU B O 1
ATOM 2370 N N . ILE B 1 40 ? -14.234 17.906 2.086 1 98.38 40 ILE B N 1
ATOM 2371 C CA . ILE B 1 40 ? -12.82 18.234 2.246 1 98.38 40 ILE B CA 1
ATOM 2372 C C . ILE B 1 40 ? -11.984 17.406 1.273 1 98.38 40 ILE B C 1
ATOM 2374 O O . ILE B 1 40 ? -12.453 16.406 0.742 1 98.38 40 ILE B O 1
ATOM 2378 N N . THR B 1 41 ? -10.836 17.828 1.047 1 98.31 41 THR B N 1
ATOM 2379 C CA . THR B 1 41 ? -9.836 17.078 0.299 1 98.31 41 THR B CA 1
ATOM 2380 C C . THR B 1 41 ? -8.641 16.734 1.186 1 98.31 41 THR B C 1
ATOM 2382 O O . THR B 1 41 ? -8.328 17.484 2.123 1 98.31 41 THR B O 1
ATOM 2385 N N . VAL B 1 42 ? -8.039 15.602 0.947 1 98.69 42 VAL B N 1
ATOM 2386 C CA . VAL B 1 42 ? -6.766 15.289 1.592 1 98.69 42 VAL B CA 1
ATOM 2387 C C . VAL B 1 42 ? -5.676 15.125 0.536 1 98.69 42 VAL B C 1
ATOM 2389 O O . VAL B 1 42 ? -4.512 14.891 0.867 1 98.69 42 VAL B O 1
ATOM 2392 N N . THR B 1 43 ? -6.109 15.156 -0.649 1 98.19 43 THR B N 1
ATOM 2393 C CA . THR B 1 43 ? -5.23 15.266 -1.809 1 98.19 43 THR B CA 1
ATOM 2394 C C . THR B 1 43 ? -5.461 16.578 -2.541 1 98.19 43 THR B C 1
ATOM 2396 O O . THR B 1 43 ? -5.91 17.562 -1.942 1 98.19 43 THR B O 1
ATOM 2399 N N . THR B 1 44 ? -5.234 16.672 -3.93 1 95.62 44 THR B N 1
ATOM 2400 C CA . THR B 1 44 ? -5.215 17.984 -4.578 1 95.62 44 THR B CA 1
ATOM 2401 C C . THR B 1 44 ? -6.605 18.359 -5.07 1 95.62 44 THR B C 1
ATOM 2403 O O . THR B 1 44 ? -7.074 19.469 -4.828 1 95.62 44 THR B O 1
ATOM 2406 N N . GLU B 1 45 ? -7.32 17.453 -5.613 1 95.62 45 GLU B N 1
ATOM 2407 C CA . GLU B 1 45 ? -8.523 17.844 -6.344 1 95.62 45 GLU B CA 1
ATOM 2408 C C . GLU B 1 45 ? -9.742 17.047 -5.875 1 95.62 45 GLU B C 1
ATOM 2410 O O . GLU B 1 45 ? -10.82 17.609 -5.691 1 95.62 45 GLU B O 1
ATOM 2415 N N . LYS B 1 46 ? -9.586 15.828 -5.598 1 97.81 46 LYS B N 1
ATOM 2416 C CA . LYS B 1 46 ? -10.703 14.922 -5.348 1 97.81 46 LYS B CA 1
ATOM 2417 C C . LYS B 1 46 ? -11.172 15.016 -3.898 1 97.81 46 LYS B C 1
ATOM 2419 O O . LYS B 1 46 ? -10.383 14.828 -2.971 1 97.81 46 LYS B O 1
ATOM 2424 N N . PRO B 1 47 ? -12.438 15.391 -3.688 1 98.56 47 PRO B N 1
ATOM 2425 C CA . PRO B 1 47 ? -12.953 15.352 -2.316 1 98.56 47 PRO B CA 1
ATOM 2426 C C . PRO B 1 47 ? -12.977 13.938 -1.737 1 98.56 47 PRO B C 1
ATOM 2428 O O . PRO B 1 47 ? -13.227 12.969 -2.461 1 98.56 47 PRO B O 1
ATOM 2431 N N . VAL B 1 48 ? -12.719 13.797 -0.527 1 98.81 48 VAL B N 1
ATOM 2432 C CA . VAL B 1 48 ? -12.867 12.523 0.164 1 98.81 48 VAL B CA 1
ATOM 2433 C C . VAL B 1 48 ? -14.32 12.047 0.055 1 98.81 48 VAL B C 1
ATOM 2435 O O . VAL B 1 48 ? -15.25 12.82 0.284 1 98.81 48 VAL B O 1
ATOM 2438 N N . PRO B 1 49 ? -14.508 10.836 -0.272 1 98.62 49 PRO B N 1
ATOM 2439 C CA . PRO B 1 49 ? -15.883 10.328 -0.35 1 98.62 49 PRO B CA 1
ATOM 2440 C C . PRO B 1 49 ? -16.656 10.5 0.958 1 98.62 49 PRO B C 1
ATOM 2442 O O . PRO B 1 49 ? -16.125 10.203 2.033 1 98.62 49 PRO B O 1
ATOM 2445 N N . ARG B 1 50 ? -17.859 10.953 0.828 1 97.94 50 ARG B N 1
ATOM 2446 C CA . ARG B 1 50 ? -18.688 11.172 2.008 1 97.94 50 ARG B CA 1
ATOM 2447 C C . ARG B 1 50 ? -18.875 9.883 2.795 1 97.94 50 ARG B C 1
ATOM 2449 O O . ARG B 1 50 ? -18.953 9.906 4.023 1 97.94 50 ARG B O 1
ATOM 2456 N N . SER B 1 51 ? -18.828 8.781 2.109 1 97.62 51 SER B N 1
ATOM 2457 C CA . SER B 1 51 ? -19.047 7.473 2.715 1 97.62 51 SER B CA 1
ATOM 2458 C C . SER B 1 51 ? -17.906 7.082 3.633 1 97.62 51 SER B C 1
ATOM 2460 O O . SER B 1 51 ? -18.016 6.125 4.406 1 97.62 51 SER B O 1
ATOM 2462 N N . TRP B 1 52 ? -16.812 7.789 3.557 1 98.5 52 TRP B N 1
ATOM 2463 C CA . TRP B 1 52 ? -15.688 7.5 4.445 1 98.5 52 TRP B CA 1
ATOM 2464 C C . TRP B 1 52 ? -15.938 8.055 5.84 1 98.5 52 TRP B C 1
ATOM 2466 O O . TRP B 1 52 ? -15.227 7.723 6.789 1 98.5 52 TRP B O 1
ATOM 2476 N N . PHE B 1 53 ? -16.922 8.898 5.957 1 98.19 53 PHE B N 1
ATOM 2477 C CA . PHE B 1 53 ? -17.266 9.555 7.215 1 98.19 53 PHE B CA 1
ATOM 2478 C C . PHE B 1 53 ? -18.562 8.984 7.793 1 98.19 53 PHE B C 1
ATOM 2480 O O . PHE B 1 53 ? -19.406 8.477 7.055 1 98.19 53 PHE B O 1
ATOM 2487 N N . PRO B 1 54 ? -18.656 9.133 9.055 1 96.38 54 PRO B N 1
ATOM 2488 C CA . PRO B 1 54 ? -19.984 8.883 9.602 1 96.38 54 PRO B CA 1
ATOM 2489 C C . PRO B 1 54 ? -21.031 9.867 9.086 1 96.38 54 PRO B C 1
ATOM 2491 O O . PRO B 1 54 ? -20.688 10.945 8.602 1 96.38 54 PRO B O 1
ATOM 2494 N N . ASN B 1 55 ? -22.266 9.508 9.219 1 92.25 55 ASN B N 1
ATOM 2495 C CA . ASN B 1 55 ? -23.359 10.344 8.734 1 92.25 55 ASN B CA 1
ATOM 2496 C C . ASN B 1 55 ? -23.344 11.719 9.398 1 92.25 55 ASN B C 1
ATOM 2498 O O . ASN B 1 55 ? -23.625 12.727 8.75 1 92.25 55 ASN B O 1
ATOM 2502 N N . ARG B 1 56 ? -23.125 11.703 10.703 1 93.38 56 ARG B N 1
ATOM 2503 C CA . ARG B 1 56 ? -23.062 12.945 11.469 1 93.38 56 ARG B CA 1
ATOM 2504 C C . ARG B 1 56 ? -21.703 13.094 12.164 1 93.38 56 ARG B C 1
ATOM 2506 O O . ARG B 1 56 ? -21.188 12.125 12.719 1 93.38 56 ARG B O 1
ATOM 2513 N N . LEU B 1 57 ? -21.219 14.336 12.062 1 97.25 57 LEU B N 1
ATOM 2514 C CA . LEU B 1 57 ? -19.922 14.602 12.664 1 97.25 57 LEU B CA 1
ATOM 2515 C C . LEU B 1 57 ? -20.078 15.219 14.055 1 97.25 57 LEU B C 1
ATOM 2517 O O . LEU B 1 57 ? -19.109 15.336 14.797 1 97.25 57 LEU B O 1
ATOM 2521 N N . ALA B 1 58 ? -21.281 15.602 14.32 1 94.62 58 ALA B N 1
ATOM 2522 C CA . ALA B 1 58 ? -21.547 16.297 15.578 1 94.62 58 ALA B CA 1
ATOM 2523 C C . ALA B 1 58 ? -21.016 15.5 16.766 1 94.62 58 ALA B C 1
ATOM 2525 O O . ALA B 1 58 ? -21.328 14.32 16.922 1 94.62 58 ALA B O 1
ATOM 2526 N N . GLY B 1 59 ? -20.094 16.156 17.453 1 92.62 59 GLY B N 1
ATOM 2527 C CA . GLY B 1 59 ? -19.609 15.578 18.688 1 92.62 59 GLY B CA 1
ATOM 2528 C C . GLY B 1 59 ? -18.391 14.695 18.5 1 92.62 59 GLY B C 1
ATOM 2529 O O . GLY B 1 59 ? -17.766 14.258 19.469 1 92.62 59 GLY B O 1
ATOM 2530 N N . LEU B 1 60 ? -18.016 14.344 17.328 1 98 60 LEU B N 1
ATOM 2531 C CA . LEU B 1 60 ? -16.828 13.539 17.062 1 98 60 LEU B CA 1
ATOM 2532 C C . LEU B 1 60 ? -15.562 14.352 17.312 1 98 60 LEU B C 1
ATOM 2534 O O . LEU B 1 60 ? -15.492 15.523 16.953 1 98 60 LEU B O 1
ATOM 2538 N N . LYS B 1 61 ? -14.688 13.727 18 1 98.69 61 LYS B N 1
ATOM 2539 C CA . LYS B 1 61 ? -13.367 14.32 18.172 1 98.69 61 LYS B CA 1
ATOM 2540 C C . LYS B 1 61 ? -12.453 13.984 17 1 98.69 61 LYS B C 1
ATOM 2542 O O . LYS B 1 61 ? -12.094 12.82 16.797 1 98.69 61 LYS B O 1
ATOM 2547 N N . ILE B 1 62 ? -12.078 15.016 16.25 1 98.81 62 ILE B N 1
ATOM 2548 C CA . ILE B 1 62 ? -11.281 14.836 15.039 1 98.81 62 ILE B CA 1
ATOM 2549 C C . ILE B 1 62 ? -9.938 15.539 15.195 1 98.81 62 ILE B C 1
ATOM 2551 O O . ILE B 1 62 ? -9.891 16.703 15.594 1 98.81 62 ILE B O 1
ATOM 2555 N N . LEU B 1 63 ? -8.891 14.789 15.008 1 98.88 63 LEU B N 1
ATOM 2556 C CA . LEU B 1 63 ? -7.555 15.367 14.945 1 98.88 63 LEU B CA 1
ATOM 2557 C C . LEU B 1 63 ? -7.137 15.609 13.5 1 98.88 63 LEU B C 1
ATOM 2559 O O . LEU B 1 63 ? -7.121 14.68 12.688 1 98.88 63 LEU B O 1
ATOM 2563 N N . CYS B 1 64 ? -6.902 16.828 13.195 1 98.75 64 CYS B N 1
ATOM 2564 C CA . CYS B 1 64 ? -6.32 17.219 11.914 1 98.75 64 CYS B CA 1
ATOM 2565 C C . CYS B 1 64 ? -4.805 17.312 12.016 1 98.75 64 CYS B C 1
ATOM 2567 O O . CYS B 1 64 ? -4.281 18.219 12.68 1 98.75 64 CYS B O 1
ATOM 2569 N N . LEU B 1 65 ? -4.113 16.438 11.344 1 98.44 65 LEU B N 1
ATOM 2570 C CA . LEU B 1 65 ? -2.664 16.281 11.414 1 98.44 65 LEU B CA 1
ATOM 2571 C C . LEU B 1 65 ? -1.993 16.906 10.188 1 98.44 65 LEU B C 1
ATOM 2573 O O . LEU B 1 65 ? -2.191 16.422 9.062 1 98.44 65 LEU B O 1
ATOM 2577 N N . ALA B 1 66 ? -1.135 17.875 10.422 1 96.88 66 ALA B N 1
ATOM 2578 C CA . ALA B 1 66 ? -0.549 18.641 9.328 1 96.88 66 ALA B CA 1
ATOM 2579 C C . ALA B 1 66 ? -1.631 19.188 8.398 1 96.88 66 ALA B C 1
ATOM 2581 O O . ALA B 1 66 ? -1.477 19.141 7.172 1 96.88 66 ALA B O 1
ATOM 2582 N N . SER B 1 67 ? -2.699 19.531 8.93 1 95.31 67 SER B N 1
ATOM 2583 C CA . SER B 1 67 ? -3.908 19.984 8.25 1 95.31 67 SER B CA 1
ATOM 2584 C C . SER B 1 67 ? -4.211 21.438 8.578 1 95.31 67 SER B C 1
ATOM 2586 O O . SER B 1 67 ? -5.348 21.781 8.914 1 95.31 67 SER B O 1
ATOM 2588 N N . GLY B 1 68 ? -3.189 22.281 8.594 1 93.31 68 GLY B N 1
ATOM 2589 C CA . GLY B 1 68 ? -3.354 23.719 8.727 1 93.31 68 GLY B CA 1
ATOM 2590 C C . GLY B 1 68 ? -3.725 24.391 7.426 1 93.31 68 GLY B C 1
ATOM 2591 O O . GLY B 1 68 ? -4.039 23.734 6.438 1 93.31 68 GLY B O 1
ATOM 2592 N N . GLY B 1 69 ? -3.918 25.766 7.477 1 96.62 69 GLY B N 1
ATOM 2593 C CA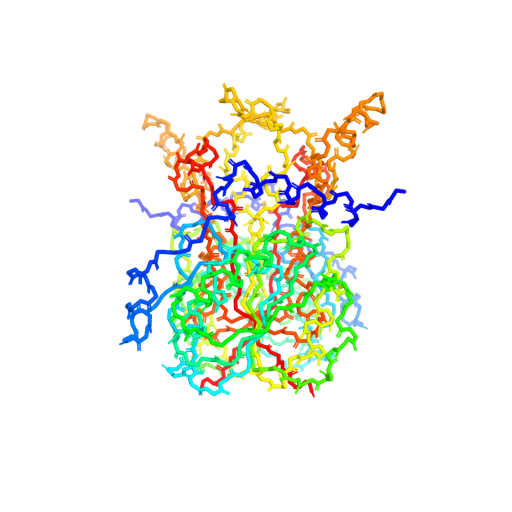 . GLY B 1 69 ? -4.172 26.547 6.285 1 96.62 69 GLY B CA 1
ATOM 2594 C C . GLY B 1 69 ? -5.637 26.891 6.098 1 96.62 69 GLY B C 1
ATOM 2595 O O . GLY B 1 69 ? -6.027 27.438 5.062 1 96.62 69 GLY B O 1
ATOM 2596 N N . GLY B 1 70 ? -6.484 26.516 7.113 1 98.19 70 GLY B N 1
ATOM 2597 C CA . GLY B 1 70 ? -7.879 26.938 7.082 1 98.19 70 GLY B CA 1
ATOM 2598 C C . GLY B 1 70 ? -8.695 26.188 6.047 1 98.19 70 GLY B C 1
ATOM 2599 O O . GLY B 1 70 ? -9.672 26.719 5.52 1 98.19 70 GLY B O 1
ATOM 2600 N N . GLN B 1 71 ? -8.32 24.938 5.672 1 97.88 71 GLN B N 1
ATOM 2601 C CA . GLN B 1 71 ? -9.008 24.219 4.609 1 97.88 71 GLN B CA 1
ATOM 2602 C C . GLN B 1 71 ? -9.836 23.062 5.172 1 97.88 71 GLN B C 1
ATOM 2604 O O . GLN B 1 71 ? -11.062 23.125 5.168 1 97.88 71 GLN B O 1
ATOM 2609 N N . GLN B 1 72 ? -9.281 22.125 5.898 1 98.5 72 GLN B N 1
ATOM 2610 C CA . GLN B 1 72 ? -10.023 20.953 6.363 1 98.5 72 GLN B CA 1
ATOM 2611 C C . GLN B 1 72 ? -10.656 21.203 7.727 1 98.5 72 GLN B C 1
ATOM 2613 O O . GLN B 1 72 ? -11.852 20.969 7.914 1 98.5 72 GLN B O 1
ATOM 2618 N N . ALA B 1 73 ? -9.859 21.734 8.656 1 98.56 73 ALA B N 1
ATOM 2619 C CA . ALA B 1 73 ? -10.25 21.828 10.055 1 98.56 73 ALA B CA 1
ATOM 2620 C C . ALA B 1 73 ? -11.469 22.734 10.227 1 98.56 73 ALA B C 1
ATOM 2622 O O . ALA B 1 73 ? -12.461 22.328 10.844 1 98.56 73 ALA B O 1
ATOM 2623 N N . PRO B 1 74 ? -11.492 23.969 9.625 1 98.69 74 PRO B N 1
ATOM 2624 C CA . PRO B 1 74 ? -12.672 24.812 9.789 1 98.69 74 PRO B CA 1
ATOM 2625 C C . PRO B 1 74 ? -13.93 24.203 9.195 1 98.69 74 PRO B C 1
ATOM 2627 O O . PRO B 1 74 ? -15.023 24.359 9.742 1 98.69 74 PRO B O 1
ATOM 2630 N N . VAL B 1 75 ? -13.812 23.453 8.062 1 98.69 75 VAL B N 1
ATOM 2631 C CA . VAL B 1 75 ? -14.945 22.812 7.41 1 98.69 75 VAL B CA 1
ATOM 2632 C C . VAL B 1 75 ? -15.539 21.75 8.336 1 98.69 75 VAL B C 1
ATOM 2634 O O . VAL B 1 75 ? -16.766 21.688 8.516 1 98.69 75 VAL B O 1
ATOM 2637 N N . LEU B 1 76 ? -14.664 21 8.969 1 98.62 76 LEU B N 1
ATOM 2638 C CA . LEU B 1 76 ? -15.109 19.938 9.859 1 98.62 76 LEU B CA 1
ATOM 2639 C C . LEU B 1 76 ? -15.727 20.516 11.125 1 98.62 76 LEU B C 1
ATOM 2641 O O . LEU B 1 76 ? -16.719 19.984 11.633 1 98.62 76 LEU B O 1
ATOM 2645 N N . ALA B 1 77 ? -15.125 21.562 11.633 1 98.44 77 ALA B N 1
ATOM 2646 C CA . ALA B 1 77 ? -15.695 22.25 12.789 1 98.44 77 ALA B CA 1
ATOM 2647 C C . ALA B 1 77 ? -17.078 22.797 12.461 1 98.44 77 ALA B C 1
ATOM 2649 O O . ALA B 1 77 ? -18.016 22.656 13.258 1 98.44 77 ALA B O 1
ATOM 2650 N N . ALA B 1 78 ? -17.219 23.406 11.281 1 98.38 78 ALA B N 1
ATOM 2651 C CA . ALA B 1 78 ? -18.484 23.953 10.836 1 98.38 78 ALA B CA 1
ATOM 2652 C C . ALA B 1 78 ? -19.547 22.859 10.719 1 98.38 78 ALA B C 1
ATOM 2654 O O . ALA B 1 78 ? -20.734 23.094 10.945 1 98.38 78 ALA B O 1
ATOM 2655 N N . ALA B 1 79 ? -19.094 21.672 10.414 1 97.56 79 ALA B N 1
ATOM 2656 C CA . ALA B 1 79 ? -19.984 20.531 10.266 1 97.56 79 ALA B CA 1
ATOM 2657 C C . ALA B 1 79 ? -20.375 19.953 11.625 1 97.56 79 ALA B C 1
ATOM 2659 O O . ALA B 1 79 ? -21.172 19.016 11.703 1 97.56 79 ALA B O 1
ATOM 2660 N N . GLY B 1 80 ? -19.719 20.453 12.727 1 97.44 80 GLY B N 1
ATOM 2661 C CA . GLY B 1 80 ? -20.188 20.109 14.062 1 97.44 80 GLY B CA 1
ATOM 2662 C C . GLY B 1 80 ? -19.188 19.297 14.867 1 97.44 80 GLY B C 1
ATOM 2663 O O . GLY B 1 80 ? -19.422 18.984 16.031 1 97.44 80 GLY B O 1
ATOM 2664 N N . ALA B 1 81 ? -18.031 18.984 14.312 1 98.38 81 ALA B N 1
ATOM 2665 C CA . ALA B 1 81 ? -17.031 18.172 15 1 98.38 81 ALA B CA 1
ATOM 2666 C C . ALA B 1 81 ? -16.25 19 16.016 1 98.38 81 ALA B C 1
ATOM 2668 O O . ALA B 1 81 ? -16.203 20.234 15.906 1 98.38 81 ALA B O 1
ATOM 2669 N N . GLU B 1 82 ? -15.75 18.328 17.031 1 98.5 82 GLU B N 1
ATOM 2670 C CA . GLU B 1 82 ? -14.719 18.891 17.891 1 98.5 82 GLU B CA 1
ATOM 2671 C C . GLU B 1 82 ? -13.328 18.688 17.297 1 98.5 82 GLU B C 1
ATOM 2673 O O . GLU B 1 82 ? -12.773 17.594 17.359 1 98.5 82 GLU B O 1
ATOM 2678 N N . VAL B 1 83 ? -12.75 19.781 16.781 1 98.69 83 VAL B N 1
ATOM 2679 C CA . VAL B 1 83 ? -11.578 19.641 15.914 1 98.69 83 VAL B CA 1
ATOM 2680 C C . VAL B 1 83 ? -10.344 20.203 16.625 1 98.69 83 VAL B C 1
ATOM 2682 O O . VAL B 1 83 ? -10.398 21.281 17.203 1 98.69 83 VAL B O 1
ATOM 2685 N N . THR B 1 84 ? -9.312 19.422 16.672 1 98.69 84 THR B N 1
ATOM 2686 C CA . THR B 1 84 ? -7.965 19.859 17 1 98.69 84 THR B CA 1
ATOM 2687 C C . THR B 1 84 ? -7.059 19.781 15.773 1 98.69 84 THR B C 1
ATOM 2689 O O . THR B 1 84 ? -7.035 18.766 15.078 1 98.69 84 THR B O 1
ATOM 2692 N N . VAL B 1 85 ? -6.355 20.812 15.484 1 98.44 85 VAL B N 1
ATOM 2693 C CA . VAL B 1 85 ? -5.457 20.844 14.336 1 98.44 85 VAL B CA 1
ATOM 2694 C C . VAL B 1 85 ? -4.02 21.047 14.812 1 98.44 85 VAL B C 1
ATOM 2696 O O . VAL B 1 85 ? -3.752 21.875 15.672 1 98.44 85 VAL B O 1
ATOM 2699 N N . THR B 1 86 ? -3.125 20.219 14.312 1 98 86 THR B N 1
ATOM 2700 C CA . THR B 1 86 ? -1.7 20.344 14.602 1 98 86 THR B CA 1
ATOM 2701 C C . THR B 1 86 ? -0.905 20.531 13.312 1 98 86 THR B C 1
ATOM 2703 O O . THR B 1 86 ? -1.223 19.938 12.281 1 98 86 THR B O 1
ATOM 2706 N N . ASP B 1 87 ? 0.082 21.359 13.352 1 98.19 87 ASP B N 1
ATOM 2707 C CA . ASP B 1 87 ? 0.982 21.672 12.25 1 98.19 87 ASP B CA 1
ATOM 2708 C C . ASP B 1 87 ? 2.297 22.25 12.766 1 98.19 87 ASP B C 1
ATOM 2710 O O . ASP B 1 87 ? 2.328 22.906 13.812 1 98.19 87 ASP B O 1
ATOM 2714 N N . ILE B 1 88 ? 3.326 22.062 12.062 1 97.75 88 ILE B N 1
ATOM 2715 C CA . ILE B 1 88 ? 4.613 22.609 12.484 1 97.75 88 ILE B CA 1
ATOM 2716 C C . ILE B 1 88 ? 4.691 24.094 12.133 1 97.75 88 ILE B C 1
ATOM 2718 O O . ILE B 1 88 ? 5.527 24.812 12.68 1 97.75 88 ILE B O 1
ATOM 2722 N N . SER B 1 89 ? 3.938 24.547 11.156 1 97.94 89 SER B N 1
ATOM 2723 C CA . SER B 1 89 ? 3.951 25.938 10.688 1 97.94 89 SER B CA 1
ATOM 2724 C C . SER B 1 89 ? 3.014 26.797 11.523 1 97.94 89 SER B C 1
ATOM 2726 O O . SER B 1 89 ? 1.802 26.578 11.539 1 97.94 89 SER B O 1
ATOM 2728 N N . LYS B 1 90 ? 3.539 27.781 12.195 1 97.88 90 LYS B N 1
ATOM 2729 C CA . LYS B 1 90 ? 2.74 28.734 12.969 1 97.88 90 LYS B CA 1
ATOM 2730 C C . LYS B 1 90 ? 1.773 29.5 12.07 1 97.88 90 LYS B C 1
ATOM 2732 O O . LYS B 1 90 ? 0.615 29.719 12.438 1 97.88 90 LYS B O 1
ATOM 2737 N N . LYS B 1 91 ? 2.254 29.875 10.883 1 98.25 91 LYS B N 1
ATOM 2738 C CA . LYS B 1 91 ? 1.435 30.688 9.992 1 98.25 91 LYS B CA 1
ATOM 2739 C C . LYS B 1 91 ? 0.303 29.859 9.383 1 98.25 91 LYS B C 1
ATOM 2741 O O . LYS B 1 91 ? -0.785 30.375 9.133 1 98.25 91 LYS B O 1
ATOM 2746 N N . GLN B 1 92 ? 0.523 28.578 9.117 1 98.38 92 GLN B N 1
ATOM 2747 C CA . GLN B 1 92 ? -0.561 27.688 8.695 1 98.38 92 GLN B CA 1
ATOM 2748 C C . GLN B 1 92 ? -1.666 27.641 9.742 1 98.38 92 GLN B C 1
ATOM 2750 O O . GLN B 1 92 ? -2.848 27.75 9.414 1 98.38 92 GLN B O 1
ATOM 2755 N N . LEU B 1 93 ? -1.271 27.531 11.023 1 98.56 93 LEU B N 1
ATOM 2756 C CA . LEU B 1 93 ? -2.244 27.453 12.109 1 98.56 93 LEU B CA 1
ATOM 2757 C C . LEU B 1 93 ? -2.979 28.781 12.266 1 98.56 93 LEU B C 1
ATOM 2759 O O . LEU B 1 93 ? -4.16 28.797 12.625 1 98.56 93 LEU B O 1
ATOM 2763 N N . GLU B 1 94 ? -2.303 29.844 12.016 1 98.25 94 GLU B N 1
ATOM 2764 C CA . GLU B 1 94 ? -2.918 31.172 12.094 1 98.25 94 GLU B CA 1
ATOM 2765 C C . GLU B 1 94 ? -4.055 31.312 11.086 1 98.25 94 GLU B C 1
ATOM 2767 O O . GLU B 1 94 ? -5.062 31.969 11.367 1 98.25 94 GLU B O 1
ATOM 2772 N N . GLN B 1 95 ? -3.938 30.719 9.883 1 98.19 95 GLN B N 1
ATOM 2773 C CA . GLN B 1 95 ? -5.004 30.734 8.883 1 98.19 95 GLN B CA 1
ATOM 2774 C C . GLN B 1 95 ? -6.254 30.031 9.406 1 98.19 95 GLN B C 1
ATOM 2776 O O . GLN B 1 95 ? -7.375 30.5 9.18 1 98.19 95 GLN B O 1
ATOM 2781 N N . ASP B 1 96 ? -6.047 28.922 10.109 1 98.56 96 ASP B N 1
ATOM 2782 C CA . ASP B 1 96 ? -7.176 28.203 10.711 1 98.56 96 ASP B CA 1
ATOM 2783 C C . ASP B 1 96 ? -7.859 29.078 11.766 1 98.56 96 ASP B C 1
ATOM 2785 O O . ASP B 1 96 ? -9.086 29.156 11.812 1 98.56 96 ASP B O 1
ATOM 2789 N N . ARG B 1 97 ? -7.117 29.75 12.57 1 98.12 97 ARG B N 1
ATOM 2790 C CA . ARG B 1 97 ? -7.652 30.625 13.609 1 98.12 97 ARG B CA 1
ATOM 2791 C C . ARG B 1 97 ? -8.43 31.797 13 1 98.12 97 ARG B C 1
ATOM 2793 O O . ARG B 1 97 ? -9.492 32.156 13.5 1 98.12 97 ARG B O 1
ATOM 2800 N N . LEU B 1 98 ? -7.859 32.281 11.969 1 97.62 98 LEU B N 1
ATOM 2801 C CA . LEU B 1 98 ? -8.508 33.406 11.289 1 97.62 98 LEU B CA 1
ATOM 2802 C C . LEU B 1 98 ? -9.883 33 10.766 1 97.62 98 LEU B C 1
ATOM 2804 O O . LEU B 1 98 ? -10.852 33.75 10.93 1 97.62 98 LEU B O 1
ATOM 2808 N N . VAL B 1 99 ? -9.992 31.875 10.102 1 98.44 99 VAL B N 1
ATOM 2809 C CA . VAL B 1 99 ? -11.266 31.391 9.586 1 98.44 99 VAL B CA 1
ATOM 2810 C C . VAL B 1 99 ? -12.242 31.156 10.734 1 98.44 99 VAL B C 1
ATOM 2812 O O . VAL B 1 99 ? -13.414 31.516 10.648 1 98.44 99 VAL B O 1
ATOM 2815 N N . ALA B 1 100 ? -11.727 30.578 11.805 1 98.19 100 ALA B N 1
ATOM 2816 C CA . ALA B 1 100 ? -12.562 30.312 12.969 1 98.19 100 ALA B CA 1
ATOM 2817 C C . ALA B 1 100 ? -13.125 31.594 13.555 1 98.19 100 ALA B C 1
ATOM 2819 O O . ALA B 1 100 ? -14.328 31.688 13.844 1 98.19 100 ALA B O 1
ATOM 2820 N N . GLU B 1 101 ? -12.281 32.562 13.727 1 97.88 101 GLU B N 1
ATOM 2821 C CA . GLU B 1 101 ? -12.695 33.875 14.258 1 97.88 101 GLU B CA 1
ATOM 2822 C C . GLU B 1 101 ? -13.688 34.562 13.328 1 97.88 101 GLU B C 1
ATOM 2824 O O . GLU B 1 101 ? -14.727 35.031 13.773 1 97.88 101 GLU B O 1
ATOM 2829 N N . ARG B 1 102 ? -13.398 34.562 12.07 1 97.88 102 ARG B N 1
ATOM 2830 C CA . ARG B 1 102 ? -14.211 35.219 11.055 1 97.88 102 ARG B CA 1
ATOM 2831 C C . ARG B 1 102 ? -15.617 34.625 11.008 1 97.88 102 ARG B C 1
ATOM 2833 O O . ARG B 1 102 ? -16.594 35.344 10.875 1 97.88 102 ARG B O 1
ATOM 2840 N N . ASP B 1 103 ? -15.695 33.344 11.18 1 98.06 103 ASP B N 1
ATOM 2841 C CA . ASP B 1 103 ? -16.953 32.656 10.898 1 98.06 103 ASP B CA 1
ATOM 2842 C C . ASP B 1 103 ? -17.578 32.094 12.172 1 98.06 103 ASP B C 1
ATOM 2844 O O . ASP B 1 103 ? -18.547 31.328 12.117 1 98.06 103 ASP B O 1
ATOM 2848 N N . GLY B 1 104 ? -17 32.406 13.352 1 97.69 104 GLY B N 1
ATOM 2849 C CA . GLY B 1 104 ? -17.578 32.031 14.625 1 97.69 104 GLY B CA 1
ATOM 2850 C C . GLY B 1 104 ? -17.5 30.531 14.906 1 97.69 104 GLY B C 1
ATOM 2851 O O . GLY B 1 104 ? -18.469 29.922 15.359 1 97.69 104 GLY B O 1
ATOM 2852 N N . LEU B 1 105 ? -16.438 29.859 14.602 1 97.88 105 LEU B N 1
ATOM 2853 C CA . LEU B 1 105 ? -16.203 28.438 14.844 1 97.88 105 LEU B CA 1
ATOM 2854 C C . LEU B 1 105 ? -15.352 28.234 16.078 1 97.88 105 LEU B C 1
ATOM 2856 O O . LEU B 1 105 ? -14.602 29.125 16.484 1 97.88 105 LEU B O 1
ATOM 2860 N N . SER B 1 106 ? -15.531 27.125 16.703 1 95.56 106 SER B N 1
ATOM 2861 C CA . SER B 1 106 ? -14.625 26.656 17.75 1 95.56 106 SER B CA 1
ATOM 2862 C C . SER B 1 106 ? -13.633 25.641 17.203 1 95.56 106 SER B C 1
ATOM 2864 O O . SER B 1 106 ? -14.031 24.609 16.656 1 95.56 106 SER B O 1
ATOM 2866 N N . LEU B 1 107 ? -12.461 25.875 17.328 1 95 107 LEU B N 1
ATOM 2867 C CA . LEU B 1 107 ? -11.367 25.078 16.781 1 95 107 LEU B CA 1
ATOM 2868 C C . LEU B 1 107 ? -10.117 25.219 17.641 1 95 107 LEU B C 1
ATOM 2870 O O . LEU B 1 107 ? -9.758 26.328 18.062 1 95 107 LEU B O 1
ATOM 2874 N N . ARG B 1 108 ? -9.453 24.078 18.016 1 97.69 108 ARG B N 1
ATOM 2875 C CA . ARG B 1 108 ? -8.203 24.125 18.781 1 97.69 108 ARG B CA 1
ATOM 2876 C C . ARG B 1 108 ? -6.996 23.969 17.859 1 97.69 108 ARG B C 1
ATOM 2878 O O . ARG B 1 108 ? -6.949 23.062 17.031 1 97.69 108 ARG B O 1
ATOM 2885 N N . THR B 1 109 ? -6.078 24.859 17.969 1 98 109 THR B N 1
ATOM 2886 C CA . THR B 1 109 ? -4.836 24.781 17.219 1 98 109 THR B CA 1
ATOM 2887 C C . THR B 1 109 ? -3.652 24.5 18.141 1 98 109 THR B C 1
ATOM 2889 O O . THR B 1 109 ? -3.57 25.062 19.234 1 98 109 THR B O 1
ATOM 2892 N N . MET B 1 110 ? -2.812 23.672 17.703 1 97.12 110 MET B N 1
ATOM 2893 C CA . MET B 1 110 ? -1.613 23.328 18.469 1 97.12 110 MET B CA 1
ATOM 2894 C C . MET B 1 110 ? -0.419 23.125 17.531 1 97.12 110 MET B C 1
ATOM 2896 O O . MET B 1 110 ? -0.437 22.25 16.672 1 97.12 110 MET B O 1
ATOM 2900 N N . GLN B 1 111 ? 0.581 23.938 17.766 1 97.5 111 GLN B N 1
ATOM 2901 C CA . GLN B 1 111 ? 1.792 23.719 16.984 1 97.5 111 GLN B C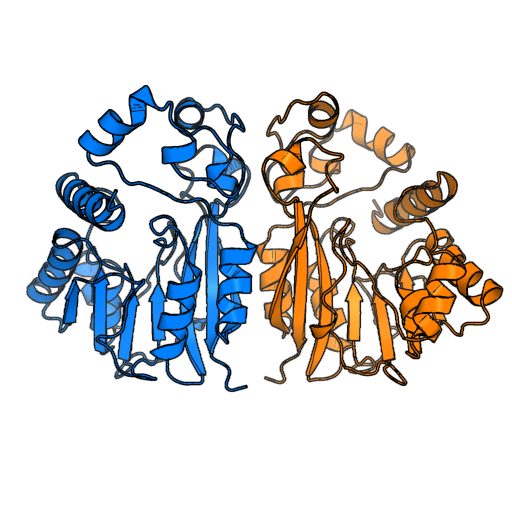A 1
ATOM 2902 C C . GLN B 1 111 ? 2.541 22.484 17.453 1 97.5 111 GLN B C 1
ATOM 2904 O O . GLN B 1 111 ? 2.775 22.297 18.656 1 97.5 111 GLN B O 1
ATOM 2909 N N . GLY B 1 112 ? 2.838 21.594 16.516 1 95.75 112 GLY B N 1
ATOM 2910 C CA . GLY B 1 112 ? 3.512 20.359 16.891 1 95.75 112 GLY B CA 1
ATOM 2911 C C . GLY B 1 112 ? 3.967 19.547 15.695 1 95.75 112 GLY B C 1
ATOM 2912 O O . GLY B 1 112 ? 3.596 19.844 14.555 1 95.75 112 GLY B O 1
ATOM 2913 N N . ASP B 1 113 ? 4.844 18.547 16.031 1 96.06 113 ASP B N 1
ATOM 2914 C CA . ASP B 1 113 ? 5.391 17.594 15.07 1 96.06 113 ASP B CA 1
ATOM 2915 C C . ASP B 1 113 ? 4.555 16.328 15.023 1 96.06 113 ASP B C 1
ATOM 2917 O O . ASP B 1 113 ? 4.258 15.727 16.062 1 96.06 113 ASP B O 1
ATOM 2921 N N . MET B 1 114 ? 4.113 15.945 13.812 1 96.88 114 MET B N 1
ATOM 2922 C CA . MET B 1 114 ? 3.279 14.75 13.68 1 96.88 114 MET B CA 1
ATOM 2923 C C . MET B 1 114 ? 4.047 13.5 14.094 1 96.88 114 MET B C 1
ATOM 2925 O O . MET B 1 114 ? 3.455 12.438 14.273 1 96.88 114 MET B O 1
ATOM 2929 N N . LEU B 1 115 ? 5.34 13.602 14.336 1 96.31 115 LEU B N 1
ATOM 2930 C CA . LEU B 1 115 ? 6.168 12.492 14.789 1 96.31 115 LEU B CA 1
ATOM 2931 C C . LEU B 1 115 ? 6.008 12.273 16.297 1 96.31 115 LEU B C 1
ATOM 2933 O O . LEU B 1 115 ? 6.375 11.219 16.812 1 96.31 115 LEU B O 1
ATOM 2937 N N . ASP B 1 116 ? 5.598 13.289 16.922 1 96.38 116 ASP B N 1
ATOM 2938 C CA . ASP B 1 116 ? 5.418 13.242 18.359 1 96.38 116 ASP B CA 1
ATOM 2939 C C . ASP B 1 116 ? 4.051 13.797 18.766 1 96.38 116 ASP B C 1
ATOM 2941 O O . ASP B 1 116 ? 3.854 15.008 18.797 1 96.38 116 ASP B O 1
ATOM 2945 N N . LEU B 1 117 ? 3.123 12.891 19.109 1 98 117 LEU B N 1
ATOM 2946 C CA . LEU B 1 117 ? 1.781 13.281 19.531 1 98 117 LEU B CA 1
ATOM 2947 C C . LEU B 1 117 ? 1.576 12.984 21.016 1 98 117 LEU B C 1
ATOM 2949 O O . LEU B 1 117 ? 0.466 12.656 21.438 1 98 117 LEU B O 1
ATOM 2953 N N . SER B 1 118 ? 2.674 13.047 21.781 1 97.25 118 SER B N 1
ATOM 2954 C CA . SER B 1 118 ? 2.648 12.68 23.188 1 97.25 118 SER B CA 1
ATOM 2955 C C . SER B 1 118 ? 1.757 13.625 23.984 1 97.25 118 SER B C 1
ATOM 2957 O O . SER B 1 118 ? 1.361 13.312 25.109 1 97.25 118 SER B O 1
ATOM 2959 N N . ILE B 1 119 ? 1.424 14.703 23.484 1 96 119 ILE B N 1
ATOM 2960 C CA . ILE B 1 119 ? 0.566 15.672 24.156 1 96 119 ILE B CA 1
ATOM 2961 C C . ILE B 1 119 ? -0.862 15.141 24.234 1 96 119 ILE B C 1
ATOM 2963 O O . ILE B 1 119 ? -1.68 15.633 25.016 1 96 119 ILE B O 1
ATOM 2967 N N . PHE B 1 120 ? -1.208 14.242 23.375 1 98 120 PHE B N 1
ATOM 2968 C CA . PHE B 1 120 ? -2.539 13.648 23.359 1 98 120 PHE B CA 1
ATOM 2969 C C . PHE B 1 120 ? -2.541 12.297 24.062 1 98 120 PHE B C 1
ATOM 2971 O O . PHE B 1 120 ? -1.59 11.523 23.922 1 98 120 PHE B O 1
ATOM 2978 N N . GLU B 1 121 ? -3.605 11.969 24.734 1 98 121 GLU B N 1
ATOM 2979 C CA . GLU B 1 121 ? -3.785 10.68 25.391 1 98 121 GLU B CA 1
ATOM 2980 C C . GLU B 1 121 ? -4.113 9.586 24.375 1 98 121 GLU B C 1
ATOM 2982 O O . GLU B 1 121 ? -4.547 9.875 23.25 1 98 121 GLU B O 1
ATOM 2987 N N . ASP B 1 122 ? -3.854 8.398 24.859 1 97.88 122 ASP B N 1
ATOM 2988 C CA . ASP B 1 122 ? -4.266 7.262 24.047 1 97.88 122 ASP B CA 1
ATOM 2989 C C . ASP B 1 122 ? -5.773 7.289 23.797 1 97.88 122 ASP B C 1
ATOM 2991 O O . ASP B 1 122 ? -6.547 7.711 24.656 1 97.88 122 ASP B O 1
ATOM 2995 N N . GLU B 1 123 ? -6.145 6.879 22.578 1 97.88 123 GLU B N 1
ATOM 2996 C CA . GLU B 1 123 ? -7.547 6.652 22.25 1 97.88 123 GLU B CA 1
ATOM 2997 C C . GLU B 1 123 ? -8.391 7.887 22.562 1 97.88 123 GLU B C 1
ATOM 2999 O O . GLU B 1 123 ? -9.453 7.781 23.172 1 97.88 123 GLU B O 1
ATOM 3004 N N . SER B 1 124 ? -7.898 9.031 22.094 1 98.38 124 SER B N 1
ATOM 3005 C CA . SER B 1 124 ? -8.547 10.297 22.422 1 98.38 124 SER B CA 1
ATOM 3006 C C . SER B 1 124 ? -9.391 10.797 21.25 1 98.38 124 SER B C 1
ATOM 3008 O O . SER B 1 124 ? -10.242 11.664 21.422 1 98.38 124 SER B O 1
ATOM 3010 N N . PHE B 1 125 ? -9.219 10.266 20.078 1 98.75 125 PHE B N 1
ATOM 3011 C CA . PHE B 1 125 ? -9.875 10.797 18.891 1 98.75 125 PHE B CA 1
ATOM 3012 C C . PHE B 1 125 ? -10.664 9.711 18.172 1 98.75 125 PHE B C 1
ATOM 3014 O O . PHE B 1 125 ? -10.281 8.531 18.203 1 98.75 125 PHE B O 1
ATOM 3021 N N . ASP B 1 126 ? -11.742 10.102 17.531 1 98.62 126 ASP B N 1
ATOM 3022 C CA . ASP B 1 126 ? -12.57 9.211 16.719 1 98.62 126 ASP B CA 1
ATOM 3023 C C . ASP B 1 126 ? -12.016 9.086 15.305 1 98.62 126 ASP B C 1
ATOM 3025 O O . ASP B 1 126 ? -12.195 8.047 14.656 1 98.62 126 ASP B O 1
ATOM 3029 N N . MET B 1 127 ? -11.438 10.18 14.859 1 98.81 127 MET B N 1
ATOM 3030 C CA . MET B 1 127 ? -10.953 10.25 13.484 1 98.81 127 MET B CA 1
ATOM 3031 C C . MET B 1 127 ? -9.695 11.109 13.398 1 98.81 127 MET B C 1
ATOM 3033 O O . MET B 1 127 ? -9.516 12.031 14.188 1 98.81 127 MET B O 1
ATOM 3037 N N . ILE B 1 128 ? -8.883 10.773 12.461 1 98.94 128 ILE B N 1
ATOM 3038 C CA . ILE B 1 128 ? -7.73 11.594 12.102 1 98.94 128 ILE B CA 1
ATOM 3039 C C . ILE B 1 128 ? -7.777 11.93 10.609 1 98.94 128 ILE B C 1
ATOM 3041 O O . ILE B 1 128 ? -8.023 11.055 9.781 1 98.94 128 ILE B O 1
ATOM 3045 N N . ILE B 1 129 ? -7.656 13.195 10.289 1 98.88 129 ILE B N 1
ATOM 3046 C CA . ILE B 1 129 ? -7.512 13.695 8.922 1 98.88 129 ILE B CA 1
ATOM 3047 C C . ILE B 1 129 ? -6.062 14.117 8.68 1 98.88 129 ILE B C 1
ATOM 3049 O O . ILE B 1 129 ? -5.531 14.977 9.383 1 98.88 129 ILE B O 1
ATOM 3053 N N . HIS B 1 130 ? -5.414 13.516 7.699 1 98.88 130 HIS B N 1
ATOM 3054 C CA . HIS B 1 130 ? -3.98 13.664 7.473 1 98.88 130 HIS B CA 1
ATOM 3055 C C . HIS B 1 130 ? -3.682 13.922 5.996 1 98.88 130 HIS B C 1
ATOM 3057 O O . HIS B 1 130 ? -3.273 13.008 5.277 1 98.88 130 HIS B O 1
ATOM 3063 N N . PRO B 1 131 ? -3.875 15.195 5.535 1 98.62 131 PRO B N 1
ATOM 3064 C CA . PRO B 1 131 ? -3.592 15.5 4.129 1 98.62 131 PRO B CA 1
ATOM 3065 C C . PRO B 1 131 ? -2.109 15.375 3.787 1 98.62 131 PRO B C 1
ATOM 3067 O O . PRO B 1 131 ? -1.29 15.094 4.668 1 98.62 131 PRO B O 1
ATOM 3070 N N . VAL B 1 132 ? -1.728 15.508 2.566 1 98.5 132 VAL B N 1
ATOM 3071 C CA . VAL B 1 132 ? -0.392 15.281 2.023 1 98.5 132 VAL B CA 1
ATOM 3072 C C . VAL B 1 132 ? 0.637 16.062 2.844 1 98.5 132 VAL B C 1
ATOM 3074 O O . VAL B 1 132 ? 0.77 17.281 2.695 1 98.5 132 VAL B O 1
ATOM 3077 N N . SER B 1 133 ? 1.358 15.297 3.693 1 98.31 133 SER B N 1
ATOM 3078 C CA . SER B 1 133 ? 2.371 15.914 4.543 1 98.31 133 SER B CA 1
ATOM 3079 C C . SER B 1 133 ? 3.486 14.93 4.883 1 98.31 133 SER B C 1
ATOM 3081 O O . SER B 1 133 ? 4.543 15.328 5.375 1 98.31 133 SER B O 1
ATOM 3083 N N . ASN B 1 134 ? 3.33 13.625 4.621 1 98.12 134 ASN B N 1
ATOM 3084 C CA . ASN B 1 134 ? 4.324 12.609 4.926 1 98.12 134 ASN B CA 1
ATOM 3085 C C . ASN B 1 134 ? 5.66 12.906 4.25 1 98.12 134 ASN B C 1
ATOM 3087 O O . ASN B 1 134 ? 6.715 12.508 4.746 1 98.12 134 ASN B O 1
ATOM 3091 N N . LEU B 1 135 ? 5.598 13.578 3.068 1 97.88 135 LEU B N 1
ATOM 3092 C CA . LEU B 1 135 ? 6.816 13.852 2.318 1 97.88 135 LEU B CA 1
ATOM 3093 C C . LEU B 1 135 ? 7.707 14.844 3.07 1 97.88 135 LEU B C 1
ATOM 3095 O O . LEU B 1 135 ? 8.852 15.07 2.686 1 97.88 135 LEU B O 1
ATOM 3099 N N . PHE B 1 136 ? 7.281 15.383 4.277 1 97.56 136 PHE B N 1
ATOM 3100 C CA . PHE B 1 136 ? 8.078 16.359 5.012 1 97.56 136 PHE B CA 1
ATOM 3101 C C . PHE B 1 136 ? 8.703 15.719 6.25 1 97.56 136 PHE B C 1
ATOM 3103 O O . PHE B 1 136 ? 9.25 16.422 7.102 1 97.56 136 PHE B O 1
ATOM 3110 N N . VAL B 1 137 ? 8.594 14.43 6.328 1 96.56 137 VAL B N 1
ATOM 3111 C CA . VAL B 1 137 ? 9.289 13.719 7.402 1 96.56 137 VAL B CA 1
ATOM 3112 C C . VAL B 1 137 ? 10.156 12.609 6.816 1 96.56 137 VAL B C 1
ATOM 3114 O O . VAL B 1 137 ? 9.773 11.969 5.832 1 96.56 137 VAL B O 1
ATOM 3117 N N . ASP B 1 138 ? 11.242 12.336 7.477 1 94.81 138 ASP B N 1
ATOM 3118 C CA . ASP B 1 138 ? 12.234 11.383 6.969 1 94.81 138 ASP B CA 1
ATOM 3119 C C . ASP B 1 138 ? 11.766 9.945 7.184 1 94.81 138 ASP B C 1
ATOM 3121 O O . ASP B 1 138 ? 11.938 9.094 6.309 1 94.81 138 ASP B O 1
ATOM 3125 N N . ASN B 1 139 ? 11.227 9.664 8.25 1 96.5 139 ASN B N 1
ATOM 3126 C CA . ASN B 1 139 ? 10.688 8.359 8.609 1 96.5 139 ASN B CA 1
ATOM 3127 C C . ASN B 1 139 ? 9.219 8.453 9.023 1 96.5 139 ASN B C 1
ATOM 3129 O O . ASN B 1 139 ? 8.898 9.062 10.039 1 96.5 139 ASN B O 1
ATOM 3133 N N . ILE B 1 140 ? 8.32 7.82 8.258 1 97.38 140 ILE B N 1
ATOM 3134 C CA . ILE B 1 140 ? 6.887 8.023 8.469 1 97.38 140 ILE B CA 1
ATOM 3135 C C . ILE B 1 140 ? 6.355 6.988 9.453 1 97.38 140 ILE B C 1
ATOM 3137 O O . ILE B 1 140 ? 5.211 7.078 9.898 1 97.38 140 ILE B O 1
ATOM 3141 N N . ARG B 1 141 ? 7.137 5.938 9.93 1 97.31 141 ARG B N 1
ATOM 3142 C CA . ARG B 1 141 ? 6.672 4.863 10.805 1 97.31 141 ARG B CA 1
ATOM 3143 C C . ARG B 1 141 ? 6.156 5.422 12.125 1 97.31 141 ARG B C 1
ATOM 3145 O O . ARG B 1 141 ? 5.074 5.047 12.586 1 97.31 141 ARG B O 1
ATOM 3152 N N . PRO B 1 142 ? 6.926 6.445 12.742 1 97.94 142 PRO B N 1
ATOM 3153 C CA . PRO B 1 142 ? 6.41 7.012 13.992 1 97.94 142 PRO B CA 1
ATOM 3154 C C . PRO B 1 142 ? 5.078 7.734 13.805 1 97.94 142 PRO B C 1
ATOM 3156 O O . PRO B 1 142 ? 4.258 7.773 14.727 1 97.94 142 PRO B O 1
ATOM 3159 N N . VAL B 1 143 ? 4.832 8.32 12.625 1 98.56 143 VAL B N 1
ATOM 3160 C CA . VAL B 1 143 ? 3.578 9.008 12.344 1 98.56 143 VAL B CA 1
ATOM 3161 C C . VAL B 1 143 ? 2.414 8.023 12.445 1 98.56 143 VAL B C 1
ATOM 3163 O O . VAL B 1 143 ? 1.422 8.297 13.125 1 98.56 143 VAL B O 1
ATOM 3166 N N . TRP B 1 144 ? 2.572 6.871 11.836 1 98.69 144 TRP B N 1
ATOM 3167 C CA . TRP B 1 144 ? 1.521 5.859 11.844 1 98.69 144 TRP B CA 1
ATOM 3168 C C . TRP B 1 144 ? 1.311 5.301 13.242 1 98.69 144 TRP B C 1
ATOM 3170 O O . TRP B 1 144 ? 0.172 5.125 13.688 1 98.69 144 TRP B O 1
ATOM 3180 N N . LYS B 1 145 ? 2.426 5.051 13.945 1 98.31 145 LYS B N 1
ATOM 3181 C CA . LYS B 1 145 ? 2.34 4.5 15.297 1 98.31 145 LYS B CA 1
ATOM 3182 C C . LYS B 1 145 ? 1.616 5.461 16.234 1 98.31 145 LYS B C 1
ATOM 3184 O O . LYS B 1 145 ? 0.731 5.051 16.984 1 98.31 145 LYS B O 1
ATOM 3189 N N . GLU B 1 146 ? 1.926 6.727 16.188 1 98.62 146 GLU B N 1
ATOM 3190 C CA . GLU B 1 146 ? 1.286 7.738 17.031 1 98.62 146 GLU B CA 1
ATOM 3191 C C . GLU B 1 146 ? -0.175 7.934 16.625 1 98.62 146 GLU B C 1
ATOM 3193 O O . GLU B 1 146 ? -1.039 8.094 17.5 1 98.62 146 GLU B O 1
ATOM 3198 N N . ALA B 1 147 ? -0.418 7.938 15.305 1 98.69 147 ALA B N 1
ATOM 3199 C CA . ALA B 1 147 ? -1.803 8.031 14.852 1 98.69 147 ALA B CA 1
ATOM 3200 C C . ALA B 1 147 ? -2.648 6.902 15.43 1 98.69 147 ALA B C 1
ATOM 3202 O O . ALA B 1 147 ? -3.75 7.141 15.938 1 98.69 147 ALA B O 1
ATOM 3203 N N . ALA B 1 148 ? -2.113 5.707 15.398 1 98.56 148 ALA B N 1
ATOM 3204 C CA . ALA B 1 148 ? -2.826 4.555 15.953 1 98.56 148 ALA B CA 1
ATOM 3205 C C . ALA B 1 148 ? -3.029 4.699 17.453 1 98.56 148 ALA B C 1
ATOM 3207 O O . ALA B 1 148 ? -4.102 4.387 17.984 1 98.56 148 ALA B O 1
ATOM 3208 N N . ARG B 1 149 ? -1.994 5.148 18.141 1 98.25 149 ARG B N 1
ATOM 3209 C CA . ARG B 1 149 ? -2.059 5.273 19.594 1 98.25 149 ARG B CA 1
ATOM 3210 C C . ARG B 1 149 ? -3.16 6.242 20.016 1 98.25 149 ARG B C 1
ATOM 3212 O O . ARG B 1 149 ? -3.938 5.953 20.922 1 98.25 149 ARG B O 1
ATOM 3219 N N . VAL B 1 150 ? -3.318 7.375 19.375 1 98.56 150 VAL B N 1
ATOM 3220 C CA . VAL B 1 150 ? -4.223 8.43 19.828 1 98.56 150 VAL B CA 1
ATOM 3221 C C . VAL B 1 150 ? -5.629 8.164 19.281 1 98.56 150 VAL B C 1
ATOM 3223 O O . VAL B 1 150 ? -6.598 8.773 19.75 1 98.56 150 VAL B O 1
ATOM 3226 N N . LEU B 1 151 ? -5.766 7.332 18.281 1 98.62 151 LEU B N 1
ATOM 3227 C CA . LEU B 1 151 ? -7.066 6.953 17.75 1 98.62 151 LEU B CA 1
ATOM 3228 C C . LEU B 1 151 ? -7.734 5.902 18.625 1 98.62 151 LEU B C 1
ATOM 3230 O O . LEU B 1 151 ? -7.078 4.973 19.094 1 98.62 151 LEU B O 1
ATOM 3234 N N . LYS B 1 152 ? -9.023 6.008 18.812 1 98.06 152 LYS B N 1
ATOM 3235 C CA . LYS B 1 152 ? -9.805 4.961 19.469 1 98.06 152 LYS B CA 1
ATOM 3236 C C . LYS B 1 152 ? -9.812 3.678 18.641 1 98.06 152 LYS B C 1
ATOM 3238 O O . LYS B 1 152 ? -9.609 3.715 17.438 1 98.06 152 LYS B O 1
ATOM 3243 N N . ASN B 1 153 ? -9.992 2.561 19.375 1 96.69 153 ASN B N 1
ATOM 3244 C CA . ASN B 1 153 ? -10.266 1.336 18.625 1 96.69 153 ASN B CA 1
ATOM 3245 C C . ASN B 1 153 ? -11.461 1.506 17.688 1 96.69 153 ASN B C 1
ATOM 3247 O O . ASN B 1 153 ? -12.461 2.129 18.062 1 96.69 153 ASN B O 1
ATOM 3251 N N . ASN B 1 154 ? -11.328 1.015 16.5 1 96.62 154 ASN B N 1
ATOM 3252 C CA . ASN B 1 154 ? -12.32 1.15 15.43 1 96.62 154 ASN B CA 1
ATOM 3253 C C . ASN B 1 154 ? -12.375 2.578 14.898 1 96.62 154 ASN B C 1
ATOM 3255 O O . ASN B 1 154 ? -13.273 2.926 14.133 1 96.62 154 ASN B O 1
ATOM 3259 N N . GLY B 1 155 ? -11.43 3.438 15.414 1 98.06 155 GLY B N 1
ATOM 3260 C CA . GLY B 1 155 ? -11.297 4.766 14.844 1 98.06 155 GLY B CA 1
ATOM 3261 C C . GLY B 1 155 ? -10.781 4.754 13.422 1 98.06 155 GLY B C 1
ATOM 3262 O O . GLY B 1 155 ? -10.312 3.723 12.93 1 98.06 155 GLY B O 1
ATOM 3263 N N . THR B 1 156 ? -10.953 5.938 12.711 1 98.56 156 THR B N 1
ATOM 3264 C CA . THR B 1 156 ? -10.656 6.023 11.289 1 98.56 156 THR B CA 1
ATOM 3265 C C . THR B 1 156 ? -9.547 7.035 11.031 1 98.56 156 THR B C 1
ATOM 3267 O O . THR B 1 156 ? -9.555 8.133 11.586 1 98.56 156 THR B O 1
ATOM 3270 N N . LEU B 1 157 ? -8.555 6.613 10.289 1 98.88 157 LEU B N 1
ATOM 3271 C CA . LEU B 1 157 ? -7.52 7.484 9.734 1 98.88 157 LEU B CA 1
ATOM 3272 C C . LEU B 1 157 ? -7.727 7.684 8.242 1 98.88 157 LEU B C 1
ATOM 3274 O O . LEU B 1 157 ? -7.77 6.715 7.477 1 98.88 157 LEU B O 1
ATOM 3278 N N . ILE B 1 158 ? -7.988 8.922 7.805 1 98.94 158 ILE B N 1
ATOM 3279 C CA . ILE B 1 158 ? -8.016 9.305 6.395 1 98.94 158 ILE B CA 1
ATOM 3280 C C . ILE B 1 158 ? -6.73 10.047 6.035 1 98.94 158 ILE B C 1
ATOM 3282 O O . ILE B 1 158 ? -6.461 11.125 6.562 1 98.94 158 ILE B O 1
ATOM 3286 N N . ALA B 1 159 ? -5.949 9.445 5.16 1 98.94 159 ALA B N 1
ATOM 3287 C CA . ALA B 1 159 ? -4.637 10 4.844 1 98.94 159 ALA B CA 1
ATOM 3288 C C . ALA B 1 159 ? -4.469 10.188 3.34 1 98.94 159 ALA B C 1
ATOM 3290 O O . ALA B 1 159 ? -4.891 9.336 2.551 1 98.94 159 ALA B O 1
ATOM 3291 N N . GLY B 1 160 ? -3.949 11.273 2.953 1 98.75 160 GLY B N 1
ATOM 3292 C CA . GLY B 1 160 ? -3.447 11.508 1.609 1 98.75 160 GLY B CA 1
ATOM 3293 C C . GLY B 1 160 ? -1.933 11.555 1.538 1 98.75 160 GLY B C 1
ATOM 3294 O O . GLY B 1 160 ? -1.277 12.062 2.449 1 98.75 160 GLY B O 1
ATOM 3295 N N . PHE B 1 161 ? -1.344 11.078 0.527 1 98.62 161 PHE B N 1
ATOM 3296 C CA . PHE B 1 161 ? 0.102 11.125 0.343 1 98.62 161 PHE B CA 1
ATOM 3297 C C . PHE B 1 161 ? 0.464 11.016 -1.133 1 98.62 161 PHE B C 1
ATOM 3299 O O . PHE B 1 161 ? -0.39 10.703 -1.966 1 98.62 161 PHE B O 1
ATOM 3306 N N . THR B 1 162 ? 1.667 11.32 -1.482 1 97.31 162 THR B N 1
ATOM 3307 C CA . THR B 1 162 ? 2.145 11.328 -2.861 1 97.31 162 THR B CA 1
ATOM 3308 C C . THR B 1 162 ? 2.451 9.906 -3.336 1 97.31 162 THR B C 1
ATOM 3310 O O . THR B 1 162 ? 2.971 9.094 -2.572 1 97.31 162 THR B O 1
ATOM 3313 N N . ASN B 1 163 ? 2.029 9.648 -4.438 1 96.56 163 ASN B N 1
ATOM 3314 C CA . ASN B 1 163 ? 2.598 8.516 -5.16 1 96.56 163 ASN B CA 1
ATOM 3315 C C . ASN B 1 163 ? 4.102 8.68 -5.355 1 96.56 163 ASN B C 1
ATOM 3317 O O . ASN B 1 163 ? 4.562 9.695 -5.871 1 96.56 163 ASN B O 1
ATOM 3321 N N . PRO B 1 164 ? 4.918 7.668 -5 1 95.5 164 PRO B N 1
ATOM 3322 C CA . PRO B 1 164 ? 6.371 7.816 -5.074 1 95.5 164 PRO B CA 1
ATOM 3323 C C . PRO B 1 164 ? 6.863 8.109 -6.488 1 95.5 164 PRO B C 1
ATOM 3325 O O . PRO B 1 164 ? 7.941 8.68 -6.668 1 95.5 164 PRO B O 1
ATOM 3328 N N . LEU B 1 165 ? 6.105 7.801 -7.453 1 92.94 165 LEU B N 1
ATOM 3329 C CA . LEU B 1 165 ? 6.457 8.047 -8.852 1 92.94 165 LEU B CA 1
ATOM 3330 C C . LEU B 1 165 ? 6.773 9.523 -9.078 1 92.94 165 LEU B C 1
ATOM 3332 O O . LEU B 1 165 ? 7.609 9.859 -9.922 1 92.94 165 LEU B O 1
ATOM 3336 N N . LEU B 1 166 ? 6.148 10.312 -8.32 1 93.56 166 LEU B N 1
ATOM 3337 C CA . LEU B 1 166 ? 6.355 11.75 -8.453 1 93.56 166 LEU B CA 1
ATOM 3338 C C . LEU B 1 166 ? 7.832 12.102 -8.312 1 93.56 166 LEU B C 1
ATOM 3340 O O . LEU B 1 166 ? 8.328 13.008 -8.984 1 93.56 166 LEU B O 1
ATOM 3344 N N . PHE B 1 167 ? 8.562 11.352 -7.555 1 95.12 167 PHE B N 1
ATOM 3345 C CA . PHE B 1 167 ? 9.883 11.758 -7.07 1 95.12 167 PHE B CA 1
ATOM 3346 C C . PHE B 1 167 ? 10.984 11.156 -7.938 1 95.12 167 PHE B C 1
ATOM 3348 O O . PHE B 1 167 ? 12.156 11.5 -7.785 1 95.12 167 PHE B O 1
ATOM 3355 N N . ILE B 1 168 ? 10.609 10.281 -8.867 1 95.38 168 ILE B N 1
ATOM 3356 C CA . ILE B 1 168 ? 11.68 9.711 -9.672 1 95.38 168 ILE B CA 1
ATOM 3357 C C . ILE B 1 168 ? 12.062 10.688 -10.781 1 95.38 168 ILE B C 1
ATOM 3359 O O . ILE B 1 168 ? 13.133 10.562 -11.391 1 95.38 168 ILE B O 1
ATOM 3363 N N . PHE B 1 169 ? 11.227 11.586 -11.055 1 94.44 169 PHE B N 1
ATOM 3364 C CA . PHE B 1 169 ? 11.453 12.523 -12.156 1 94.44 169 PHE B CA 1
ATOM 3365 C C . PHE B 1 169 ? 12.164 13.773 -11.664 1 94.44 169 PHE B C 1
ATOM 3367 O O . PHE B 1 169 ? 11.922 14.242 -10.547 1 94.44 169 PHE B O 1
ATOM 3374 N N . ASP B 1 170 ? 12.977 14.367 -12.555 1 92.88 170 ASP B N 1
ATOM 3375 C CA . ASP B 1 170 ? 13.609 15.656 -12.305 1 92.88 170 ASP B CA 1
ATOM 3376 C C . ASP B 1 170 ? 12.586 16.797 -12.359 1 92.88 170 ASP B C 1
ATOM 3378 O O . ASP B 1 170 ? 12.016 17.078 -13.422 1 92.88 170 ASP B O 1
ATOM 3382 N N . ASP B 1 171 ? 12.422 17.406 -11.242 1 89.12 171 ASP B N 1
ATOM 3383 C CA . ASP B 1 171 ? 11.391 18.438 -11.125 1 89.12 171 ASP B CA 1
ATOM 3384 C C . ASP B 1 171 ? 11.656 19.594 -12.086 1 89.12 171 ASP B C 1
ATOM 3386 O O . ASP B 1 171 ? 10.734 20.109 -12.711 1 89.12 171 ASP B O 1
ATOM 3390 N N . GLN B 1 172 ? 12.844 20.031 -12.188 1 87.44 172 GLN B N 1
ATOM 3391 C CA . GLN B 1 172 ? 13.203 21.156 -13.062 1 87.44 172 GLN B CA 1
ATOM 3392 C C . GLN B 1 172 ? 12.93 20.812 -14.523 1 87.44 172 GLN B C 1
ATOM 3394 O O . GLN B 1 172 ? 12.422 21.641 -15.273 1 87.44 172 GLN B O 1
ATOM 3399 N N . GLN B 1 173 ? 13.219 19.641 -14.914 1 92.06 173 GLN B N 1
ATOM 3400 C CA . GLN B 1 173 ? 12.977 19.203 -16.281 1 92.06 173 GLN B CA 1
ATOM 3401 C C . GLN B 1 173 ? 11.477 19.047 -16.547 1 92.06 173 GLN B C 1
ATOM 3403 O O . GLN B 1 173 ? 11.008 19.344 -17.656 1 92.06 173 GLN B O 1
ATOM 3408 N N . GLU B 1 174 ? 10.812 18.547 -15.539 1 92.38 174 GLU B N 1
ATOM 3409 C CA . GLU B 1 174 ? 9.367 18.406 -15.695 1 92.38 174 GLU B CA 1
ATOM 3410 C C . GLU B 1 174 ? 8.703 19.75 -15.977 1 92.38 174 GLU B C 1
ATOM 3412 O O . GLU B 1 174 ? 7.766 19.828 -16.766 1 92.38 174 GLU B O 1
ATOM 3417 N N . GLN B 1 175 ? 9.156 20.766 -15.289 1 88.44 175 GLN B N 1
ATOM 3418 C CA . GLN B 1 175 ? 8.617 22.109 -15.492 1 88.44 175 GLN B CA 1
ATOM 3419 C C . GLN B 1 175 ? 8.844 22.578 -16.922 1 88.44 175 GLN B C 1
ATOM 3421 O O . GLN B 1 175 ? 8.133 23.453 -17.406 1 88.44 175 GLN B O 1
ATOM 3426 N N . LYS B 1 176 ? 9.797 21.984 -17.656 1 92.25 176 LYS B N 1
ATOM 3427 C CA . LYS B 1 176 ? 10.086 22.297 -19.047 1 92.25 176 LYS B CA 1
ATOM 3428 C C . LYS B 1 176 ? 9.367 21.344 -20 1 92.25 176 LYS B C 1
ATOM 3430 O O . LYS B 1 176 ? 9.594 21.359 -21.203 1 92.25 176 LYS B O 1
ATOM 3435 N N . GLY B 1 177 ? 8.586 20.406 -19.297 1 91.5 177 GLY B N 1
ATOM 3436 C CA . GLY B 1 177 ? 7.809 19.484 -20.109 1 91.5 177 GLY B CA 1
ATOM 3437 C C . GLY B 1 177 ? 8.531 18.188 -20.406 1 91.5 177 GLY B C 1
ATOM 3438 O O . GLY B 1 177 ? 8.141 17.438 -21.297 1 91.5 177 GLY B O 1
ATOM 3439 N N . ILE B 1 178 ? 9.641 17.969 -19.75 1 94.62 178 ILE B N 1
ATOM 3440 C CA . ILE B 1 178 ? 10.445 16.781 -19.984 1 94.62 178 ILE B CA 1
ATOM 3441 C C . ILE B 1 178 ? 10.367 15.859 -18.781 1 94.62 178 ILE B C 1
ATOM 3443 O O . ILE B 1 1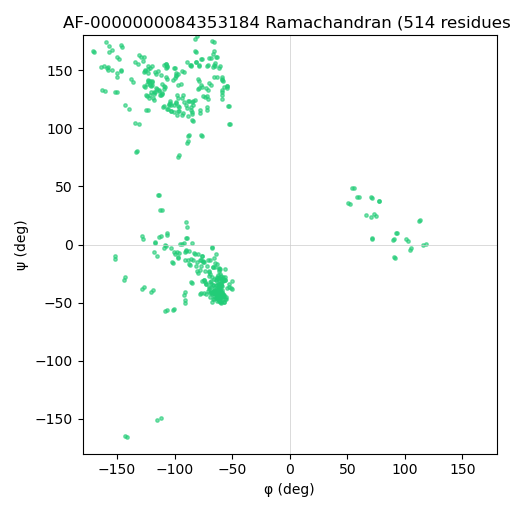78 ? 10.719 16.25 -17.656 1 94.62 178 ILE B O 1
ATOM 3447 N N . LEU B 1 179 ? 9.867 14.695 -19 1 95.88 179 LEU B N 1
ATOM 3448 C CA . LEU B 1 179 ? 9.844 13.688 -17.938 1 95.88 179 LEU B CA 1
ATOM 3449 C C . LEU B 1 179 ? 11.133 12.875 -17.938 1 95.88 179 LEU B C 1
ATOM 3451 O O . LEU B 1 179 ? 11.211 11.828 -18.594 1 95.88 179 LEU B O 1
ATOM 3455 N N . ASP B 1 180 ? 12.133 13.367 -17.188 1 95.75 180 ASP B N 1
ATOM 3456 C CA . ASP B 1 180 ? 13.461 12.766 -17.062 1 95.75 180 ASP B CA 1
ATOM 3457 C C . ASP B 1 180 ? 13.57 11.977 -15.758 1 95.75 180 ASP B C 1
ATOM 3459 O O . ASP B 1 180 ? 13.508 12.555 -14.672 1 95.75 180 ASP B O 1
ATOM 3463 N N . VAL B 1 181 ? 13.711 10.727 -15.812 1 96.19 181 VAL B N 1
ATOM 3464 C CA . VAL B 1 181 ? 13.867 9.867 -14.641 1 96.19 181 VAL B CA 1
ATOM 3465 C C . VAL B 1 181 ? 15.281 10.016 -14.086 1 96.19 181 VAL B C 1
ATOM 3467 O O . VAL B 1 181 ? 16.266 9.773 -14.797 1 96.19 181 VAL B O 1
ATOM 3470 N N . ARG B 1 182 ? 15.422 10.289 -12.797 1 94.62 182 ARG B N 1
ATOM 3471 C CA . ARG B 1 182 ? 16.75 10.648 -12.289 1 94.62 182 ARG B CA 1
ATOM 3472 C C . ARG B 1 182 ? 16.969 10.086 -10.891 1 94.62 182 ARG B C 1
ATOM 3474 O O . ARG B 1 182 ? 18.094 9.766 -10.516 1 94.62 182 ARG B O 1
ATOM 3481 N N . HIS B 1 183 ? 15.977 9.922 -10.078 1 95.81 183 HIS B N 1
ATOM 3482 C CA . HIS B 1 183 ? 16.156 9.672 -8.648 1 95.81 183 HIS B CA 1
ATOM 3483 C C . HIS B 1 183 ? 15.516 8.359 -8.227 1 95.81 183 HIS B C 1
ATOM 3485 O O . HIS B 1 183 ? 14.391 8.055 -8.648 1 95.81 183 HIS B O 1
ATOM 3491 N N . PRO B 1 184 ? 16.188 7.59 -7.398 1 95.81 184 PRO B N 1
ATOM 3492 C CA . PRO B 1 184 ? 15.594 6.352 -6.875 1 95.81 184 PRO B CA 1
ATOM 3493 C C . PRO B 1 184 ? 14.664 6.598 -5.695 1 95.81 184 PRO B C 1
ATOM 3495 O O . PRO B 1 184 ? 14.703 7.668 -5.082 1 95.81 184 PRO B O 1
ATOM 3498 N N . ILE B 1 185 ? 13.742 5.664 -5.461 1 96.31 185 ILE B N 1
ATOM 3499 C CA . ILE B 1 185 ? 12.906 5.629 -4.27 1 96.31 185 ILE B CA 1
ATOM 3500 C C . ILE B 1 185 ? 13.414 4.547 -3.316 1 96.31 185 ILE B C 1
ATOM 3502 O O . ILE B 1 185 ? 13.594 3.393 -3.717 1 96.31 185 ILE B O 1
ATOM 3506 N N . PRO B 1 186 ? 13.734 4.941 -2.156 1 95.5 186 PRO B N 1
ATOM 3507 C CA . PRO B 1 186 ? 13.531 6.23 -1.492 1 95.5 186 PRO B CA 1
ATOM 3508 C C . PRO B 1 186 ? 14.688 7.207 -1.734 1 95.5 186 PRO B C 1
ATOM 3510 O O . PRO B 1 186 ? 15.766 6.797 -2.16 1 95.5 186 PRO B O 1
ATOM 3513 N N . SER B 1 187 ? 14.414 8.484 -1.589 1 94.62 187 SER B N 1
ATOM 3514 C CA . SER B 1 187 ? 15.391 9.562 -1.658 1 94.62 187 SER B CA 1
ATOM 3515 C C . SER B 1 187 ? 14.883 10.82 -0.971 1 94.62 187 SER B C 1
ATOM 3517 O O . SER B 1 187 ? 13.766 10.836 -0.44 1 94.62 187 SER B O 1
ATOM 3519 N N . SER B 1 188 ? 15.711 11.758 -0.888 1 93.44 188 SER B N 1
ATOM 3520 C CA . SER B 1 188 ? 15.336 13.07 -0.375 1 93.44 188 SER B CA 1
ATOM 3521 C C . SER B 1 188 ? 15.812 14.188 -1.307 1 93.44 188 SER B C 1
ATOM 3523 O O . SER B 1 188 ? 16.641 13.953 -2.182 1 93.44 188 SER B O 1
ATOM 3525 N N . THR B 1 189 ? 15.203 15.312 -1.062 1 89.88 189 THR B N 1
ATOM 3526 C CA . THR B 1 189 ? 15.641 16.516 -1.779 1 89.88 189 THR B CA 1
ATOM 3527 C C . THR B 1 189 ? 17.141 16.688 -1.656 1 89.88 189 THR B C 1
ATOM 3529 O O . THR B 1 189 ? 17.828 17 -2.641 1 89.88 189 THR B O 1
ATOM 3532 N N . LEU B 1 190 ? 17.641 16.375 -0.529 1 88.44 190 LEU B N 1
ATOM 3533 C CA . LEU B 1 190 ? 19.047 16.641 -0.247 1 88.44 190 LEU B CA 1
ATOM 3534 C C . LEU B 1 190 ? 19.938 15.625 -0.958 1 88.44 190 LEU B C 1
ATOM 3536 O O . LEU B 1 190 ? 21.062 15.945 -1.341 1 88.44 190 LEU B O 1
ATOM 3540 N N . ASP B 1 191 ? 19.406 14.414 -1.122 1 86.75 191 ASP B N 1
ATOM 3541 C CA . ASP B 1 191 ? 20.141 13.375 -1.846 1 86.75 191 ASP B CA 1
ATOM 3542 C C . ASP B 1 191 ? 20.297 13.742 -3.32 1 86.75 191 ASP B C 1
ATOM 3544 O O . ASP B 1 191 ? 21.203 13.258 -3.992 1 86.75 191 ASP B O 1
ATOM 3548 N N . GLN B 1 192 ? 19.469 14.641 -3.807 1 82.94 192 GLN B N 1
ATOM 3549 C CA . GLN B 1 192 ? 19.359 14.906 -5.234 1 82.94 192 GLN B CA 1
ATOM 3550 C C . GLN B 1 192 ? 20.156 16.141 -5.629 1 82.94 192 GLN B C 1
ATOM 3552 O O . GLN B 1 192 ? 20.297 16.438 -6.812 1 82.94 192 GLN B O 1
ATOM 3557 N N . LEU B 1 193 ? 20.641 16.828 -4.586 1 84.88 193 LEU B N 1
ATOM 3558 C CA . LEU B 1 193 ? 21.375 18.062 -4.832 1 84.88 193 LEU B CA 1
ATOM 3559 C C . LEU B 1 193 ? 22.891 17.828 -4.77 1 84.88 193 LEU B C 1
ATOM 3561 O O . LEU B 1 193 ? 23.359 17.031 -3.955 1 84.88 193 LEU B O 1
ATOM 3565 N N . PRO B 1 194 ? 23.531 18.594 -5.699 1 84.75 194 PRO B N 1
ATOM 3566 C CA . PRO B 1 194 ? 24.969 18.641 -5.473 1 84.75 194 PRO B CA 1
ATOM 3567 C C . PRO B 1 194 ? 25.344 19.203 -4.102 1 84.75 194 PRO B C 1
ATOM 3569 O O . PRO B 1 194 ? 24.656 20.094 -3.596 1 84.75 194 PRO B O 1
ATOM 3572 N N . LYS B 1 195 ? 26.406 18.656 -3.506 1 85.31 195 LYS B N 1
ATOM 3573 C CA . LYS B 1 195 ? 26.844 19.031 -2.168 1 85.31 195 LYS B CA 1
ATOM 3574 C C . LYS B 1 195 ? 27.016 20.547 -2.055 1 85.31 195 LYS B C 1
ATOM 3576 O O . LYS B 1 195 ? 26.672 21.141 -1.027 1 85.31 195 LYS B O 1
ATOM 3581 N N . GLU B 1 196 ? 27.406 21.078 -3.08 1 86.25 196 GLU B N 1
ATOM 3582 C CA . GLU B 1 196 ? 27.719 22.5 -3.074 1 86.25 196 GLU B CA 1
ATOM 3583 C C . GLU B 1 196 ? 26.453 23.344 -3.062 1 86.25 196 GLU B C 1
ATOM 3585 O O . GLU B 1 196 ? 26.484 24.531 -2.725 1 86.25 196 GLU B O 1
ATOM 3590 N N . GLU B 1 197 ? 25.312 22.609 -3.387 1 87 197 GLU B N 1
ATOM 3591 C CA . GLU B 1 197 ? 24.062 23.359 -3.5 1 87 197 GLU B CA 1
ATOM 3592 C C . GLU B 1 197 ? 23.188 23.156 -2.27 1 87 197 GLU B C 1
ATOM 3594 O O . GLU B 1 197 ? 22.188 23.844 -2.092 1 87 197 GLU B O 1
ATOM 3599 N N . VAL B 1 198 ? 23.625 22.344 -1.395 1 86.94 198 VAL B N 1
ATOM 3600 C CA . VAL B 1 198 ? 22.797 21.969 -0.248 1 86.94 198 VAL B CA 1
ATOM 3601 C C . VAL B 1 198 ? 22.625 23.156 0.682 1 86.94 198 VAL B C 1
ATOM 3603 O O . VAL B 1 198 ? 21.516 23.484 1.102 1 86.94 198 VAL B O 1
ATOM 3606 N N . GLU B 1 199 ? 23.672 23.812 0.924 1 85.56 199 GLU B N 1
ATOM 3607 C CA . GLU B 1 199 ? 23.625 24.953 1.838 1 85.56 199 GLU B CA 1
ATOM 3608 C C . GLU B 1 199 ? 22.75 26.062 1.276 1 85.56 199 GLU B C 1
ATOM 3610 O O . GLU B 1 199 ? 21.969 26.672 2.006 1 85.56 199 GLU B O 1
ATOM 3615 N N . ASP B 1 200 ? 22.891 26.281 -0.014 1 87.19 200 ASP B N 1
ATOM 3616 C CA . ASP B 1 200 ? 22.078 27.312 -0.668 1 87.19 200 ASP B CA 1
ATOM 3617 C C . ASP B 1 200 ? 20.594 26.938 -0.648 1 87.19 200 ASP B C 1
ATOM 3619 O O . ASP B 1 200 ? 19.734 27.797 -0.454 1 87.19 200 ASP B O 1
ATOM 3623 N N . TYR B 1 201 ? 20.359 25.781 -0.802 1 86.31 201 TYR B N 1
ATOM 3624 C CA . TYR B 1 201 ? 18.984 25.281 -0.773 1 86.31 201 TYR B CA 1
ATOM 3625 C C . TYR B 1 201 ? 18.359 25.5 0.599 1 86.31 201 TYR B C 1
ATOM 3627 O O . TYR B 1 201 ? 17.234 26 0.704 1 86.31 201 TYR B O 1
ATOM 3635 N N . ILE B 1 202 ? 19.156 25.188 1.593 1 85.69 202 ILE B N 1
ATOM 3636 C CA . ILE B 1 202 ? 18.672 25.344 2.967 1 85.69 202 ILE B CA 1
ATOM 3637 C C . ILE B 1 202 ? 18.469 26.812 3.283 1 85.69 202 ILE B C 1
ATOM 3639 O O . ILE B 1 202 ? 17.438 27.188 3.865 1 85.69 202 ILE B O 1
ATOM 3643 N N . ARG B 1 203 ? 19.281 27.641 2.762 1 86.44 203 ARG B N 1
ATOM 3644 C CA . ARG B 1 203 ? 19.219 29.062 3.043 1 86.44 203 ARG B CA 1
ATOM 3645 C C . ARG B 1 203 ? 18.031 29.719 2.34 1 86.44 203 ARG B C 1
ATOM 3647 O O . ARG B 1 203 ? 17.516 30.734 2.805 1 86.44 203 ARG B O 1
ATOM 3654 N N . SER B 1 204 ? 17.578 29.078 1.301 1 84.81 204 SER B N 1
ATOM 3655 C CA . SER B 1 204 ? 16.469 29.609 0.53 1 84.81 204 SER B CA 1
ATOM 3656 C C . SER B 1 204 ? 15.125 29.219 1.137 1 84.81 204 SER B C 1
ATOM 3658 O O . SER B 1 204 ? 14.07 29.547 0.593 1 84.81 204 SER B O 1
ATOM 3660 N N . ASN B 1 205 ? 15.133 28.547 2.195 1 89 205 ASN B N 1
ATOM 3661 C CA . ASN B 1 205 ? 13.953 28.156 2.955 1 89 205 ASN B CA 1
ATOM 3662 C C . ASN B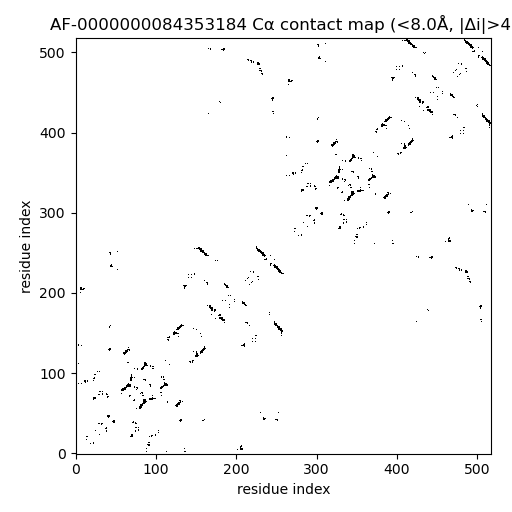 1 205 ? 12.984 27.328 2.109 1 89 205 ASN B C 1
ATOM 3664 O O . ASN B 1 205 ? 11.781 27.578 2.115 1 89 205 ASN B O 1
ATOM 3668 N N . GLN B 1 206 ? 13.484 26.516 1.383 1 90.12 206 GLN B N 1
ATOM 3669 C CA . GLN B 1 206 ? 12.68 25.562 0.617 1 90.12 206 GLN B CA 1
ATOM 3670 C C . GLN B 1 206 ? 12.352 24.328 1.445 1 90.12 206 GLN B C 1
ATOM 3672 O O . GLN B 1 206 ? 13.055 24.016 2.414 1 90.12 206 GLN B O 1
ATOM 3677 N N . THR B 1 207 ? 11.305 23.766 1.053 1 93.56 207 THR B N 1
ATOM 3678 C CA . THR B 1 207 ? 10.945 22.547 1.772 1 93.56 207 THR B CA 1
ATOM 3679 C C . THR B 1 207 ? 11.914 21.406 1.453 1 93.56 207 THR B C 1
ATOM 3681 O O . THR B 1 207 ? 12.391 21.297 0.323 1 93.56 207 THR B O 1
ATOM 3684 N N . ILE B 1 208 ? 12.258 20.688 2.461 1 94.94 208 ILE B N 1
ATOM 3685 C CA . ILE B 1 208 ? 12.945 19.406 2.301 1 94.94 208 ILE B CA 1
ATOM 3686 C C . ILE B 1 208 ? 11.922 18.266 2.242 1 94.94 208 ILE B C 1
ATOM 3688 O O . ILE B 1 208 ? 11.117 18.109 3.164 1 94.94 208 ILE B O 1
ATOM 3692 N N . GLU B 1 209 ? 11.992 17.516 1.129 1 95.75 209 GLU B N 1
ATOM 3693 C CA . GLU B 1 209 ? 10.992 16.469 0.889 1 95.75 209 GLU B CA 1
ATOM 3694 C C . GLU B 1 209 ? 11.641 15.094 0.847 1 95.75 209 GLU B C 1
ATOM 3696 O O . GLU B 1 209 ? 12.82 14.969 0.5 1 95.75 209 GLU B O 1
ATOM 3701 N N . TYR B 1 210 ? 10.891 14.172 1.271 1 97 210 TYR B N 1
ATOM 3702 C CA . TYR B 1 210 ? 11.312 12.781 1.3 1 97 210 TYR B CA 1
ATOM 3703 C C . TYR B 1 210 ? 10.375 11.906 0.466 1 97 210 TYR B C 1
ATOM 3705 O O . TYR B 1 210 ? 9.156 11.977 0.614 1 97 210 TYR B O 1
ATOM 3713 N N . ALA B 1 211 ? 11 11.117 -0.432 1 96.19 211 ALA B N 1
ATOM 3714 C CA . ALA B 1 211 ? 10.258 10.125 -1.211 1 96.19 211 ALA B CA 1
ATOM 3715 C C . ALA B 1 211 ? 10.172 8.797 -0.469 1 96.19 211 ALA B C 1
ATOM 3717 O O . ALA B 1 211 ? 11.188 8.133 -0.263 1 96.19 211 ALA B O 1
ATOM 3718 N N . HIS B 1 212 ? 8.977 8.5 -0.051 1 98.12 212 HIS B N 1
ATOM 3719 C CA . HIS B 1 212 ? 8.75 7.234 0.634 1 98.12 212 HIS B CA 1
ATOM 3720 C C . HIS B 1 212 ? 8.219 6.176 -0.327 1 98.12 212 HIS B C 1
ATOM 3722 O O . HIS B 1 212 ? 7.562 6.5 -1.316 1 98.12 212 HIS B O 1
ATOM 3728 N N . THR B 1 213 ? 8.594 4.871 -0.088 1 97.88 213 THR B N 1
ATOM 3729 C CA . THR B 1 213 ? 8.023 3.775 -0.866 1 97.88 213 THR B CA 1
ATOM 3730 C C . THR B 1 213 ? 6.527 3.641 -0.601 1 97.88 213 THR B C 1
ATOM 3732 O O . THR B 1 213 ? 6.027 4.113 0.422 1 97.88 213 THR B O 1
ATOM 3735 N N . LEU B 1 214 ? 5.773 3.082 -1.477 1 97.75 214 LEU B N 1
ATOM 3736 C CA . LEU B 1 214 ? 4.371 2.768 -1.224 1 97.75 214 LEU B CA 1
ATOM 3737 C C . LEU B 1 214 ? 4.23 1.812 -0.043 1 97.75 214 LEU B C 1
ATOM 3739 O O . LEU B 1 214 ? 3.262 1.894 0.715 1 97.75 214 LEU B O 1
ATOM 3743 N N . GLU B 1 215 ? 5.25 0.954 0.025 1 98.38 215 GLU B N 1
ATOM 3744 C CA . GLU B 1 215 ? 5.25 0.02 1.147 1 98.38 215 GLU B CA 1
ATOM 3745 C C . GLU B 1 215 ? 5.312 0.76 2.48 1 98.38 215 GLU B C 1
ATOM 3747 O O . GLU B 1 215 ? 4.594 0.421 3.422 1 98.38 215 GLU B O 1
ATOM 3752 N N . ASP B 1 216 ? 6.141 1.79 2.629 1 97.88 216 ASP B N 1
ATOM 3753 C CA . ASP B 1 216 ? 6.191 2.627 3.822 1 97.88 216 ASP B CA 1
ATOM 3754 C C . ASP B 1 216 ? 4.84 3.287 4.086 1 97.88 216 ASP B C 1
ATOM 3756 O O . ASP B 1 216 ? 4.414 3.402 5.238 1 97.88 216 ASP B O 1
ATOM 3760 N N . GLN B 1 217 ? 4.207 3.699 3.025 1 98.44 217 GLN B N 1
ATOM 3761 C CA . GLN B 1 217 ? 2.959 4.445 3.129 1 98.44 217 GLN B CA 1
ATOM 3762 C C . GLN B 1 217 ? 1.803 3.533 3.521 1 98.44 217 GLN B C 1
ATOM 3764 O O . GLN B 1 217 ? 0.988 3.887 4.375 1 98.44 217 GLN B O 1
ATOM 3769 N N . ILE B 1 218 ? 1.743 2.369 2.951 1 98.75 218 ILE B N 1
ATOM 3770 C CA . ILE B 1 218 ? 0.565 1.524 3.121 1 98.75 218 ILE B CA 1
ATOM 3771 C C . ILE B 1 218 ? 0.851 0.442 4.16 1 98.75 218 ILE B C 1
ATOM 3773 O O . ILE B 1 218 ? 0.125 0.313 5.148 1 98.75 218 ILE B O 1
ATOM 3777 N N . GLN B 1 219 ? 1.932 -0.393 3.969 1 98.75 219 GLN B N 1
ATOM 3778 C CA . GLN B 1 219 ? 2.283 -1.408 4.957 1 98.75 219 GLN B CA 1
ATOM 3779 C C . GLN B 1 219 ? 2.59 -0.776 6.309 1 98.75 219 GLN B C 1
ATOM 3781 O O . GLN B 1 219 ? 2.309 -1.365 7.355 1 98.75 219 GLN B O 1
ATOM 3786 N N . GLY B 1 220 ? 3.168 0.45 6.297 1 98.56 220 GLY B N 1
ATOM 3787 C CA . GLY B 1 220 ? 3.393 1.164 7.543 1 98.56 220 GLY B CA 1
ATOM 3788 C C . GLY B 1 220 ? 2.129 1.347 8.359 1 98.56 220 GLY B C 1
ATOM 3789 O O . GLY B 1 220 ? 2.148 1.19 9.586 1 98.56 220 GLY B O 1
ATOM 3790 N N . GLN B 1 221 ? 1.025 1.766 7.668 1 98.75 221 GLN B N 1
ATOM 3791 C CA . GLN B 1 221 ? -0.262 1.863 8.352 1 98.75 221 GLN B CA 1
ATOM 3792 C C . GLN B 1 221 ? -0.688 0.512 8.914 1 98.75 221 GLN B C 1
ATOM 3794 O O . GLN B 1 221 ? -1.143 0.428 10.062 1 98.75 221 GLN B O 1
ATOM 3799 N N . ILE B 1 222 ? -0.514 -0.541 8.141 1 98.5 222 ILE B N 1
ATOM 3800 C CA . ILE B 1 222 ? -0.928 -1.886 8.531 1 98.5 222 ILE B CA 1
ATOM 3801 C C . ILE B 1 222 ? -0.102 -2.355 9.727 1 98.5 222 ILE B C 1
ATOM 3803 O O . ILE B 1 222 ? -0.646 -2.906 10.688 1 98.5 222 ILE B O 1
ATOM 3807 N N . ASP B 1 223 ? 1.189 -2.086 9.719 1 98.06 223 ASP B N 1
ATOM 3808 C CA . ASP B 1 223 ? 2.078 -2.451 10.82 1 98.06 223 ASP B CA 1
ATOM 3809 C C . ASP B 1 223 ? 1.658 -1.761 12.117 1 98.06 223 ASP B C 1
ATOM 3811 O O . ASP B 1 223 ? 1.862 -2.299 13.203 1 98.06 223 ASP B O 1
ATOM 3815 N N . ALA B 1 224 ? 1.065 -0.615 11.961 1 98.12 224 ALA B N 1
ATOM 3816 C CA . ALA B 1 224 ? 0.666 0.172 13.117 1 98.12 224 ALA B CA 1
ATOM 3817 C C . ALA B 1 224 ? -0.669 -0.312 13.68 1 98.12 224 ALA B C 1
ATOM 3819 O O . ALA B 1 224 ? -1.134 0.182 14.711 1 98.12 224 ALA B O 1
ATOM 3820 N N . GLY B 1 225 ? -1.295 -1.18 12.984 1 97.69 225 GLY B N 1
ATOM 3821 C CA . GLY B 1 225 ? -2.523 -1.759 13.5 1 97.69 225 GLY B CA 1
ATOM 3822 C C . GLY B 1 225 ? -3.752 -1.363 12.703 1 97.69 225 GLY B C 1
ATOM 3823 O O . GLY B 1 225 ? -4.875 -1.454 13.203 1 97.69 225 GLY B O 1
ATOM 3824 N N . PHE B 1 226 ? -3.586 -0.94 11.484 1 98.25 226 PHE B N 1
ATOM 3825 C CA . PHE B 1 226 ? -4.707 -0.501 10.656 1 98.25 226 PHE B CA 1
ATOM 3826 C C . PHE B 1 226 ? -5.012 -1.521 9.57 1 98.25 226 PHE B C 1
ATOM 3828 O O . PHE B 1 226 ? -4.125 -2.268 9.148 1 98.25 226 PHE B O 1
ATOM 3835 N N . ALA B 1 227 ? -6.164 -1.623 9.117 1 98.06 227 ALA B N 1
ATOM 3836 C CA . ALA B 1 227 ? -6.59 -2.234 7.863 1 98.06 227 ALA B CA 1
ATOM 3837 C C . ALA B 1 227 ? -7.043 -1.175 6.863 1 98.06 227 ALA B C 1
ATOM 3839 O O . ALA B 1 227 ? -7.754 -0.235 7.227 1 98.06 227 ALA B O 1
ATOM 3840 N N . ILE B 1 228 ? -6.641 -1.302 5.672 1 98.56 228 ILE B N 1
ATOM 3841 C CA . ILE B 1 228 ? -7.043 -0.359 4.633 1 98.56 228 ILE B CA 1
ATOM 3842 C C . ILE B 1 228 ? -8.406 -0.761 4.07 1 98.56 228 ILE B C 1
ATOM 3844 O O . ILE B 1 228 ? -8.555 -1.849 3.508 1 98.56 228 ILE B O 1
ATOM 3848 N N . THR B 1 229 ? -9.398 0.198 4.125 1 98.31 229 THR B N 1
ATOM 3849 C CA . THR B 1 229 ? -10.766 -0.117 3.734 1 98.31 229 THR B CA 1
ATOM 3850 C C . THR B 1 229 ? -11.281 0.884 2.703 1 98.31 229 THR B C 1
ATOM 3852 O O . THR B 1 229 ? -12.453 0.856 2.336 1 98.31 229 THR B O 1
ATOM 3855 N N . GLY B 1 230 ? -10.477 1.75 2.27 1 98.69 230 GLY B N 1
ATOM 3856 C CA . GLY B 1 230 ? -10.727 2.707 1.205 1 98.69 230 GLY B CA 1
ATOM 3857 C C . GLY B 1 230 ? -9.469 3.174 0.511 1 98.69 230 GLY B C 1
ATOM 3858 O O . GLY B 1 230 ? -8.414 3.289 1.141 1 98.69 230 GLY B O 1
ATOM 3859 N N . PHE B 1 231 ? -9.57 3.484 -0.668 1 98.88 231 PHE B N 1
ATOM 3860 C CA . PHE B 1 231 ? -8.438 3.873 -1.498 1 98.88 231 PHE B CA 1
ATOM 3861 C C . PHE B 1 231 ? -8.906 4.641 -2.729 1 98.88 231 PHE B C 1
ATOM 3863 O O . PHE B 1 231 ? -9.859 4.238 -3.395 1 98.88 231 PHE B O 1
ATOM 3870 N N . TYR B 1 232 ? -8.289 5.762 -3.016 1 98.81 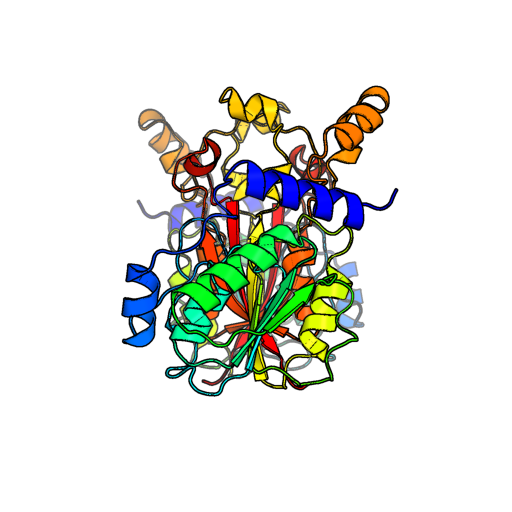232 TYR B N 1
ATOM 3871 C CA . TYR B 1 232 ? -8.477 6.387 -4.32 1 98.81 232 TYR B CA 1
ATOM 3872 C C . TYR B 1 232 ? -7.219 7.121 -4.762 1 98.81 232 TYR B C 1
ATOM 3874 O O . TYR B 1 232 ? -6.32 7.375 -3.953 1 98.81 232 TYR B O 1
ATOM 3882 N N . GLU B 1 233 ? -7.109 7.352 -6.02 1 98.62 233 GLU B N 1
ATOM 3883 C CA . GLU B 1 233 ? -6.02 8.117 -6.613 1 98.62 233 GLU B CA 1
ATOM 3884 C C . GLU B 1 233 ? -6.496 9.492 -7.062 1 98.62 233 GLU B C 1
ATOM 3886 O O . GLU B 1 233 ? -7.691 9.703 -7.281 1 98.62 233 GLU B O 1
ATOM 3891 N N . ASP B 1 234 ? -5.613 10.422 -7.098 1 98.62 234 ASP B N 1
ATOM 3892 C CA . ASP B 1 234 ? -5.855 11.805 -7.496 1 98.62 234 ASP B CA 1
ATOM 3893 C C . ASP B 1 234 ? -4.645 12.383 -8.227 1 98.62 234 ASP B C 1
ATOM 3895 O O . ASP B 1 234 ? -3.633 11.703 -8.398 1 98.62 234 ASP B O 1
ATOM 3899 N N . ASP B 1 235 ? -4.793 13.539 -8.805 1 97.12 235 ASP B N 1
ATOM 3900 C CA . ASP B 1 235 ? -3.695 14.172 -9.523 1 97.12 235 ASP B CA 1
ATOM 3901 C C . ASP B 1 235 ? -3.689 15.68 -9.297 1 97.12 235 ASP B C 1
ATOM 3903 O O . ASP B 1 235 ? -4.277 16.172 -8.328 1 97.12 235 ASP B O 1
ATOM 3907 N N . PHE B 1 236 ? -2.898 16.453 -10.141 1 96.25 236 PHE B N 1
ATOM 3908 C CA . PHE B 1 236 ? -2.705 17.875 -9.961 1 96.25 236 PHE B CA 1
ATOM 3909 C C . PHE B 1 236 ? -3.779 18.672 -10.695 1 96.25 236 PHE B C 1
ATOM 3911 O O . PHE B 1 236 ? -3.623 19.875 -10.93 1 96.25 236 PHE B O 1
ATOM 3918 N N . GLY B 1 237 ? -4.855 18 -11.094 1 94.88 237 GLY B N 1
ATOM 3919 C CA . GLY B 1 237 ? -5.93 18.703 -11.781 1 94.88 237 GLY B CA 1
ATOM 3920 C C . GLY B 1 237 ? -5.551 19.156 -13.18 1 94.88 237 GLY B C 1
ATOM 3921 O O . GLY B 1 237 ? -6.059 20.172 -13.664 1 94.88 237 GLY B O 1
ATOM 3922 N N . GLY B 1 238 ? -4.613 18.5 -13.727 1 94 238 GLY B N 1
ATOM 3923 C CA . GLY B 1 238 ? -4.215 18.812 -15.086 1 94 238 GLY B CA 1
ATOM 3924 C C . GLY B 1 238 ? -3.123 19.859 -15.172 1 94 238 GLY B C 1
ATOM 3925 O O . GLY B 1 238 ? -2.723 20.266 -16.266 1 94 238 GLY B O 1
ATOM 3926 N N . THR B 1 239 ? -2.562 20.328 -14.062 1 93.38 239 THR B N 1
ATOM 3927 C CA . THR B 1 239 ? -1.607 21.438 -14.062 1 93.38 239 THR B CA 1
ATOM 3928 C C . THR B 1 239 ? -0.193 20.922 -14.32 1 93.38 239 THR B C 1
ATOM 3930 O O . THR B 1 239 ? 0.714 21.719 -14.602 1 93.38 239 THR B O 1
ATOM 3933 N N . ARG B 1 240 ? 0.021 19.656 -14.25 1 94.44 240 ARG B N 1
ATOM 3934 C CA . ARG B 1 240 ? 1.334 19.062 -14.5 1 94.44 240 ARG B CA 1
ATOM 3935 C C . ARG B 1 240 ? 1.271 18.031 -15.617 1 94.44 240 ARG B C 1
ATOM 3937 O O . ARG B 1 240 ? 0.279 17.312 -15.758 1 94.44 240 ARG B O 1
ATOM 3944 N N . ILE B 1 241 ? 2.338 17.875 -16.297 1 96.12 241 ILE B N 1
ATOM 3945 C CA . ILE B 1 241 ? 2.383 16.984 -17.453 1 96.12 241 ILE B CA 1
ATOM 3946 C C . ILE B 1 241 ? 2.195 15.539 -17.016 1 96.12 241 ILE B C 1
ATOM 3948 O O . ILE B 1 241 ? 1.648 14.719 -17.75 1 96.12 241 ILE B O 1
ATOM 3952 N N . LEU B 1 242 ? 2.6 15.203 -15.828 1 94.88 242 LEU B N 1
ATOM 3953 C CA . LEU B 1 242 ? 2.479 13.844 -15.297 1 94.88 242 LEU B CA 1
ATOM 3954 C C . LEU B 1 242 ? 1.018 13.422 -15.227 1 94.88 242 LEU B C 1
ATOM 3956 O O . LEU B 1 242 ? 0.71 12.227 -15.336 1 94.88 242 LEU B O 1
ATOM 3960 N N . ASP B 1 243 ? 0.139 14.398 -15.062 1 95.75 243 ASP B N 1
ATOM 3961 C CA . ASP B 1 243 ? -1.29 14.133 -14.938 1 95.75 243 ASP B CA 1
ATOM 3962 C C . ASP B 1 243 ? -1.836 13.461 -16.203 1 95.75 243 ASP B C 1
ATOM 3964 O O . ASP B 1 243 ? -2.904 12.852 -16.172 1 95.75 243 ASP B O 1
ATOM 3968 N N . GLN B 1 244 ? -1.113 13.617 -17.328 1 95.69 244 GLN B N 1
ATOM 3969 C CA . GLN B 1 244 ? -1.547 13.023 -18.594 1 95.69 244 GLN B CA 1
ATOM 3970 C C . GLN B 1 244 ? -1.319 11.516 -18.594 1 95.69 244 GLN B C 1
ATOM 3972 O O . GLN B 1 244 ? -1.888 10.805 -19.422 1 95.69 244 GLN B O 1
ATOM 3977 N N . TYR B 1 245 ? -0.521 11.039 -17.656 1 96.31 245 TYR B N 1
ATOM 3978 C CA . TYR B 1 245 ? -0.073 9.656 -17.766 1 96.31 245 TYR B CA 1
ATOM 3979 C C . TYR B 1 245 ? -0.539 8.836 -16.562 1 96.31 245 TYR B C 1
ATOM 3981 O O . TYR B 1 245 ? -0.982 7.695 -16.719 1 96.31 245 TYR B O 1
ATOM 3989 N N . ILE B 1 246 ? -0.525 9.383 -15.391 1 96.19 246 ILE B N 1
ATOM 3990 C CA . ILE B 1 246 ? -0.769 8.57 -14.211 1 96.19 246 ILE B CA 1
ATOM 3991 C C . ILE B 1 246 ? -1.101 9.469 -13.023 1 96.19 246 ILE B C 1
ATOM 3993 O O . ILE B 1 246 ? -0.678 10.633 -12.977 1 96.19 246 ILE B O 1
ATOM 3997 N N . LYS B 1 247 ? -1.852 9.031 -12.039 1 97.75 247 LYS B N 1
ATOM 3998 C CA . LYS B 1 247 ? -2.275 9.758 -10.852 1 97.75 247 LYS B CA 1
ATOM 3999 C C . LYS B 1 247 ? -1.134 9.875 -9.844 1 97.75 247 LYS B C 1
ATOM 4001 O O . LYS B 1 247 ? -0.458 8.891 -9.547 1 97.75 247 LYS B O 1
ATOM 4006 N N . MET B 1 248 ? -0.952 11.062 -9.266 1 97.06 248 MET B N 1
ATOM 4007 C CA . MET B 1 248 ? 0.253 11.344 -8.492 1 97.06 248 MET B CA 1
ATOM 4008 C C . MET B 1 248 ? -0.059 11.398 -7 1 97.06 248 MET B C 1
ATOM 4010 O O . MET B 1 248 ? 0.846 11.547 -6.18 1 97.06 248 MET B O 1
ATOM 4014 N N . PHE B 1 249 ? -1.271 11.227 -6.633 1 98.56 249 PHE B N 1
ATOM 4015 C CA . PHE B 1 249 ? -1.647 11.25 -5.223 1 98.56 249 PHE B CA 1
ATOM 4016 C C . PHE B 1 249 ? -2.525 10.047 -4.883 1 98.56 249 PHE B C 1
ATOM 4018 O O . PHE B 1 249 ? -3.197 9.5 -5.758 1 98.56 249 PHE B O 1
ATOM 4025 N N . ILE B 1 250 ? -2.521 9.68 -3.695 1 98.75 250 ILE B N 1
ATOM 4026 C CA . ILE B 1 250 ? -3.289 8.555 -3.172 1 98.75 250 ILE B CA 1
ATOM 4027 C C . ILE B 1 250 ? -3.938 8.945 -1.847 1 98.75 250 ILE B C 1
ATOM 4029 O O . ILE B 1 250 ? -3.338 9.664 -1.042 1 98.75 250 ILE B O 1
ATOM 4033 N N . ALA B 1 251 ? -5.109 8.547 -1.662 1 98.94 251 ALA B N 1
ATOM 4034 C CA . ALA B 1 251 ? -5.742 8.633 -0.348 1 98.94 251 ALA B CA 1
ATOM 4035 C C . ALA B 1 251 ? -6.133 7.25 0.166 1 98.94 251 ALA B C 1
ATOM 4037 O O . ALA B 1 251 ? -6.547 6.387 -0.61 1 98.94 251 ALA B O 1
ATOM 4038 N N . THR B 1 252 ? -5.965 6.996 1.454 1 98.94 252 THR B N 1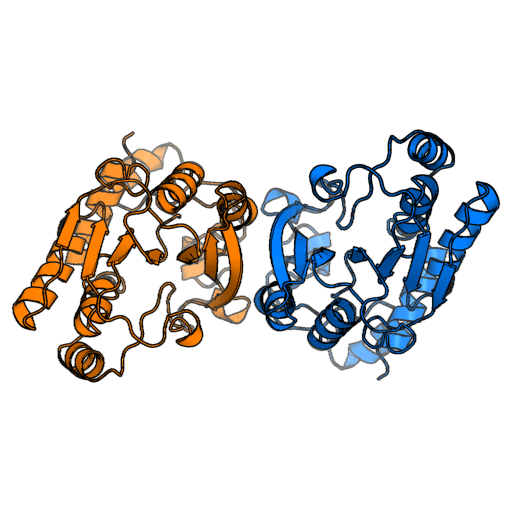
ATOM 4039 C CA . THR B 1 252 ? -6.422 5.762 2.08 1 98.94 252 THR B CA 1
ATOM 4040 C C . THR B 1 252 ? -7.379 6.059 3.23 1 98.94 252 THR B C 1
ATOM 4042 O O . THR B 1 252 ? -7.23 7.066 3.922 1 98.94 252 THR B O 1
ATOM 4045 N N . LYS B 1 253 ? -8.453 5.258 3.373 1 98.88 253 LYS B N 1
ATOM 4046 C CA . LYS B 1 253 ? -9.203 5.113 4.613 1 98.88 253 LYS B CA 1
ATOM 4047 C C . LYS B 1 253 ? -8.734 3.898 5.406 1 98.88 253 LYS B C 1
ATOM 4049 O O . LYS B 1 253 ? -8.852 2.762 4.941 1 98.88 253 LYS B O 1
ATOM 4054 N N . ALA B 1 254 ? -8.148 4.098 6.59 1 98.75 254 ALA B N 1
ATOM 4055 C CA . ALA B 1 254 ? -7.617 3.033 7.438 1 98.75 254 ALA B CA 1
ATOM 4056 C C . ALA B 1 254 ? -8.391 2.939 8.75 1 98.75 254 ALA B C 1
ATOM 4058 O O . ALA B 1 254 ? -8.664 3.957 9.391 1 98.75 254 ALA B O 1
ATOM 4059 N N . VAL B 1 255 ? -8.742 1.752 9.141 1 98.25 255 VAL B N 1
ATOM 4060 C CA . VAL B 1 255 ? -9.484 1.528 10.383 1 98.25 255 VAL B CA 1
ATOM 4061 C C . VAL B 1 255 ? -8.609 0.767 11.375 1 98.25 255 VAL B C 1
ATOM 4063 O O . VAL B 1 255 ? -7.984 -0.236 11.023 1 98.25 255 VAL B O 1
ATOM 4066 N N . LYS B 1 256 ? -8.578 1.262 12.602 1 97.69 256 LYS B N 1
ATOM 4067 C CA . LYS B 1 256 ? -7.793 0.631 13.656 1 97.69 256 LYS B CA 1
ATOM 4068 C C . LYS B 1 256 ? -8.5 -0.605 14.203 1 97.69 256 LYS B C 1
ATOM 4070 O O . LYS B 1 256 ? -9.641 -0.52 14.672 1 97.69 256 LYS B O 1
ATOM 4075 N N . PHE B 1 257 ? -7.906 -1.759 13.969 1 86.19 257 PHE B N 1
ATOM 4076 C CA . PHE B 1 257 ? -8.523 -2.99 14.453 1 86.19 257 PHE B CA 1
ATOM 4077 C C . PHE B 1 257 ? -7.957 -3.377 15.812 1 86.19 257 PHE B C 1
ATOM 4079 O O . PHE B 1 257 ? -6.824 -3.018 16.156 1 86.19 257 PHE B O 1
ATOM 4086 N N . VAL B 1 258 ? -8.844 -3.791 16.625 1 67.5 258 VAL B N 1
ATOM 4087 C CA . VAL B 1 258 ? -8.406 -4.391 17.875 1 67.5 258 VAL B CA 1
ATOM 4088 C C . VAL B 1 258 ? -7.922 -5.816 17.625 1 67.5 258 VAL B C 1
ATOM 4090 O O . VAL B 1 258 ? -8.633 -6.621 17.016 1 67.5 258 VAL B O 1
ATOM 4093 N N . LEU B 1 259 ? -6.602 -5.996 17.422 1 46.66 259 LEU B N 1
ATOM 4094 C CA . LEU B 1 259 ? -6.129 -7.375 17.469 1 46.66 259 LEU B CA 1
ATOM 4095 C C . LEU B 1 259 ? -6.699 -8.102 18.672 1 46.66 259 LEU B C 1
ATOM 4097 O O . LEU B 1 259 ? -6.922 -7.492 19.719 1 46.66 259 LEU B O 1
#

Radius of gyration: 24.68 Å; Cα contacts (8 Å, |Δi|>4): 1168; chains: 2; bounding box: 54×73×64 Å

Sequence (518 aa):
MDTTRQNSNAWDQKVEEGSRYTKSVSRETIEKSKAGEWEITVTTEKPVPRSWFPNRLAGLKILCLASGGGQQAPVLAAAGAEVTVTDISKKQLEQDRLVAERDGLSLRTMQGDMLDLSIFEDESFDMIIHPVSNLFVDNIRPVWKEAARVLKNNGTLIAGFTNPLLFIFDDQQEQKGILDVRHPIPSSTLDQLPKEEVEDYIRSNQTIEYAHTLEDQIQGQIDAGFAITGFYEDDFGGTRILDQYIKMFIATKAVKFVLMDTTRQNSNAWDQKVEEGSRYTKSVSRETIEKSKAGEWEITVTTEKPVPRSWFPNRLAGLKILCLASGGGQQAPVLAAAGAEVTVTDISKKQLEQDRLVAERDGLSLRTMQGDMLDLSIFEDESFDMIIHPVSNLFVDNIRPVWKEAARVLKNNGTLIAGFTNPLLFIFDDQQEQKGILDVRHPIPSSTLDQLPKEEVEDYIRSNQTIEYAHTLEDQIQGQIDAGFAITGFYEDDFGGTRILDQYIKMFIATKAVKFVL

Secondary structure (DSSP, 8-state):
--HHHHHHHHHHHHHHHT-GGGPPPPHHHHHHHHTT----BSSSSPBPPGGGS-S--TT-EEEEES--SSSHHHHHHHTT-EEEEEES-HHHHHHHHHHHHHHT---EEEE--TT--TTSPTT-EEEEEE-S-GGGSS--HHHHHHHHHHEEEEEEEEEEEE-GGGGGB-HHHHHTT---B---SSEETGGGS-HHHHHHHHHTTPPP-EE--HHHHHHHHHHTTEEEEEEEEE--TTSSGGGGTS--EEEEEEEE---/--HHHHHHHHHHHHHHHT-GGGPPPPHHHHHHHHTT----BSSSSPBPPGGGS-S--TT-EEEEES--SSSHHHHHHHTT-EEEEEES-HHHHHHHHHHHHHHT---EEEE--TT--TTSPTT-EEEEEE-S-GGGSS--HHHHHHHHHHEEEEEEEEEEEE-GGGGGB-HHHHHTT---B--PSSEETGGGS-HHHHHHHHHTTPPP-EE--HHHHHHHHHHTTEEEEEEEEE--TTSSGGGGTS--EEEEEEEE---

InterPro domains:
  IPR013216 Methyltransferase type 11 [PF08241] (63-158)
  IPR029063 S-adenosyl-L-methionine-dependent methyltransferase superfamily [G3DSA:3.40.50.150] (45-256)
  IPR029063 S-adenosyl-L-methionine-dependent methyltransferase superfamily [SSF53335] (57-252)
  IPR051052 Diverse substrate methyltransferase [PTHR44942] (65-197)

Organism: NCBI:txid482461

Nearest PDB structures (foldseek):
  8k76-assembly1_B  TM=9.314E-01  e=4.244E-25  Fusobacterium nucleatum subsp. nucleatum ATCC 25586
  5dpm-assembly1_A  TM=7.497E-01  e=1.639E-09  Escherichia coli HS
  4kdc-assembly1_A  TM=7.145E-01  e=4.725E-09  Escherichia coli K-12
  4kdr-assembly1_A  TM=6.981E-01  e=1.142E-08  Escherichia coli K-12
  1xxl-assembly2_B  TM=5.531E-01  e=2.351E-10  Bacillus subtilis

Solvent-accessible surface area (backbone atoms only — not comparable to full-atom values): 26390 Å² total; per-residue (Å²): 135,65,59,63,61,40,36,19,53,16,45,32,49,37,41,78,70,60,36,82,80,38,50,54,62,52,73,66,56,39,56,35,5,56,72,65,61,63,79,44,55,33,59,78,65,54,59,57,62,68,82,81,46,69,95,66,42,62,72,38,34,33,38,23,42,56,28,42,4,18,49,46,47,49,39,45,25,37,42,40,21,46,33,36,31,27,20,62,21,65,54,28,42,48,36,29,50,49,51,20,66,74,69,72,48,68,72,47,75,44,79,40,50,71,68,55,54,79,89,53,56,69,47,64,22,49,31,35,42,29,24,63,48,60,39,60,42,89,67,60,58,49,33,31,40,43,53,44,46,28,28,24,82,69,12,38,38,40,38,14,37,70,35,46,73,63,54,23,36,38,65,73,43,38,77,73,73,37,76,45,74,74,36,38,63,60,41,35,52,70,74,74,41,57,79,86,43,45,63,57,46,59,72,64,41,46,71,60,41,30,38,52,46,64,38,58,64,51,28,31,38,30,74,40,39,26,31,40,65,39,48,44,66,29,35,67,80,71,77,42,78,60,47,71,30,45,66,43,25,35,36,38,34,28,35,30,56,78,126,135,66,60,64,61,41,35,20,52,15,44,33,51,36,44,77,68,60,36,82,80,39,53,55,63,52,71,65,54,38,56,35,5,57,72,65,61,64,79,42,56,33,58,77,65,54,58,56,62,69,84,81,45,69,95,67,42,62,73,37,33,32,37,22,42,57,31,42,6,16,49,46,47,50,40,44,23,38,42,40,22,46,33,39,30,28,22,62,21,66,53,26,42,47,37,30,50,47,51,21,64,75,69,73,50,67,71,46,77,42,81,40,52,73,67,56,56,78,89,51,54,70,48,63,21,49,32,35,42,27,26,63,46,61,40,60,40,92,66,58,58,49,32,33,41,43,51,44,47,28,29,25,80,68,13,39,39,40,37,13,37,69,35,46,72,64,54,24,36,38,65,74,42,39,78,75,72,37,75,44,74,77,35,40,61,61,43,37,52,69,74,73,42,57,78,86,46,46,63,58,45,58,73,66,41,46,70,59,41,30,38,52,45,64,39,58,64,49,28,31,37,32,75,41,38,25,32,40,62,40,47,44,66,29,36,66,78,68,77,43,77,59,48,70,30,45,64,42,25,37,37,38,35,29,35,30,56,78,125

Foldseek 3Di:
DPQLVLQQQLVLVCLVVPPPLQAADDLVQLVCLLVPNHFADLEADDTDDPVLDDSAQAAFEEEEELNFNNGPQSSSQSSHHAYEYEHQHPSSNVNNVVSCVVNVGDYHYDYDDLLDPVVAAFQQGQEYRAHADCQQDAACLSNLLVVLRRHHAQGKYKHKYWDLLVVQFDPVVQVVVDGHGHDDPWDKPQRRDDPVCNVVCSVVSHRITTRHHVCSVQVSNVVSQKDWDDKDFAANVPPTSCVVPDGTMMITMITHHDD/DPQLVLQQQLVLVCCVVPPPLQAADDLVQLVCLLVVNHFADLEADDTDDPVLDDSAQAAFEEEEELRFNNGPQSSSQSSHHAYEYEHQHPSSNVNNVVNCVVNVGDYHYDYDDLLDPVVAAFQQGQEYEAHADCQQDAACLSNLLVVLRRHHAQGKYKHKYWDLLVVQFDPVVQVVVDGHGHDDPWDKPQRRDDPVCNVVCSVVSHRITTRHHVCSVQVSNVVSQKDWDDKDFAANVPPTNCVVPDGTMMITMITHHDD